Protein AF-A0A1C7MMN7-F1 (afdb_monomer_lite)

Sequence (563 aa):
MNSPPNYKYNDIKRCHWYDDNGRPYRRIHGGQGCFRPIHCTFAHPFEKELWEIAFDGGDPPLHLLADEERRLESHPEALQSNASVGTAISGIVAKGKQTSISLDPKLEDYGSTPALAFQPPPPLTPAPPLPDTTDEAPTSMDVPVAPHERSPELVPADENLKMWMRCVQLLSEAVTLHQKYLALDRELYDRGRLANIAPFCGLSESDRANLQAYMDSLESQRADKAKALNALVARLAEAKSDFWPIPSGKRTAMPGGEMKEAAEKLDSLEAPIVELRHTLATIQSDIHRILSAVPSDQEPGTEPTQDGTSVDQPQRRSAVPVVLPEEVEKIYDMLLEMEDRLSDLENDLLQHDNDMADEMNELITERIHILKLALPPPAPRRRQISQEQLRAMEALEQSIAVSEEQVAALTQDMAELSSHSEAVNAENANLKLENELLRKQIQMLRQRDEELDRMQGELRALNTAVSTYISTDAVPPLHVPSADELLQGVMPYLAQSVRTLINPYLLHHRGEIQECLRAQSAEVESQVTSKLVVTQQMVEAIHSWVNRLGGSGGAAAGPRTHA

Foldseek 3Di:
DDDDDPDVLPAAAAAQQADLVQFGFQWPVRDTHDPCPPPDSHDHVVNVVSSVSHHYPDHDDLVGGDPVVNVCVVCVPPPVVPPPDDDDDDDDDDDDDDDDDDDDDDDDDDDDDDDDDDDDDDDDDDDDDDDDDDDDDDDDDDDPPDPDDDDPDPDDPVVLVVLVVVLVVLVVVLVVLVVVLVVLVVVLVVLVVVCPPPCVVVDDPVVNVVSVVVSVVSVVVSVVSVVVNVVSVVVSVVSCVPRDPPPPVDPPVPPPCLVVVLVVLVVVLVVLVVVLVVLVVVVVVVVVVLVVPPPPPDDPDDDDDDDDDDDDDDPPPPPRPDPDVVSVVVSVVSVVVSVVSVVVSVVSVVVVVVVVVVVVVVVVVVVVVVVVVPDDDDDPDPDDQPPVNVVVVVVVVVVVVVVVVVVVVVVVVVVVVVVVVVVVVVVVVVVVVVVVVVVVVVVVVVVVVVVVVVVVVVVVVVVVVVVVVVPPPDDDDDDDDDPVVVCVVCVVVVVVVCCVPVVVVVVVVVVVVVVVVVVVVVVVVVVVVVVVVVVVVVVVVVVVVVVVVVVVPPPCPDDPDDD

Structure (mmCIF, N/CA/C/O backbone):
data_AF-A0A1C7MMN7-F1
#
_entry.id   AF-A0A1C7MMN7-F1
#
loop_
_atom_site.group_PDB
_atom_site.id
_atom_site.type_symbol
_atom_site.label_atom_id
_atom_site.label_alt_id
_atom_site.label_comp_id
_atom_site.label_asym_id
_atom_site.label_entity_id
_atom_site.label_seq_id
_atom_site.pdbx_PDB_ins_code
_atom_site.Cartn_x
_atom_site.Cartn_y
_atom_site.Cartn_z
_atom_site.occupancy
_atom_site.B_iso_or_equiv
_atom_site.auth_seq_id
_atom_site.auth_comp_id
_atom_site.auth_asym_id
_atom_site.auth_atom_id
_atom_site.pdbx_PDB_model_num
ATOM 1 N N . MET A 1 1 ? 16.298 -15.567 -41.229 1.00 36.06 1 MET A N 1
ATOM 2 C CA . MET A 1 1 ? 14.839 -15.693 -41.022 1.00 36.06 1 MET A CA 1
ATOM 3 C C . MET A 1 1 ? 14.627 -16.964 -40.223 1.00 36.06 1 MET A C 1
ATOM 5 O O . MET A 1 1 ? 14.761 -18.040 -40.786 1.00 36.06 1 MET A O 1
ATOM 9 N N . ASN A 1 2 ? 14.461 -16.840 -38.906 1.00 34.06 2 ASN A N 1
ATOM 10 C CA . ASN A 1 2 ? 14.372 -17.986 -38.000 1.00 34.06 2 ASN A CA 1
ATOM 11 C C . ASN A 1 2 ? 12.907 -18.394 -37.846 1.00 34.06 2 ASN A C 1
ATOM 13 O O . ASN A 1 2 ? 12.060 -17.535 -37.611 1.00 34.06 2 ASN A O 1
ATOM 17 N N . SER A 1 3 ? 12.624 -19.687 -38.004 1.00 29.94 3 SER A N 1
ATOM 18 C CA . SER A 1 3 ? 11.280 -20.240 -37.840 1.00 29.94 3 SER A CA 1
ATOM 19 C C . SER A 1 3 ? 10.764 -20.018 -36.411 1.00 29.94 3 SER A C 1
ATOM 21 O O . SER A 1 3 ? 11.526 -20.234 -35.463 1.00 29.94 3 SER A O 1
ATOM 23 N N . PRO A 1 4 ? 9.494 -19.614 -36.237 1.00 38.88 4 PRO A N 1
ATOM 24 C CA . PRO A 1 4 ? 8.906 -19.422 -34.920 1.00 38.88 4 PRO A CA 1
ATOM 25 C C . PRO A 1 4 ? 8.764 -20.758 -34.162 1.00 38.88 4 PRO A C 1
ATOM 27 O O . PRO A 1 4 ? 8.679 -21.825 -34.781 1.00 38.88 4 PRO A O 1
ATOM 30 N N . PRO A 1 5 ? 8.769 -20.716 -32.817 1.00 45.22 5 PRO A N 1
ATOM 31 C CA . PRO A 1 5 ? 8.658 -21.893 -31.959 1.00 45.22 5 PRO A CA 1
ATOM 32 C C . PRO A 1 5 ? 7.378 -22.690 -32.240 1.00 45.22 5 PRO A C 1
ATOM 34 O O . PRO A 1 5 ? 6.281 -22.145 -32.332 1.00 45.22 5 PRO A O 1
ATOM 37 N N . ASN A 1 6 ? 7.540 -24.010 -32.354 1.00 39.41 6 ASN A N 1
ATOM 38 C CA . ASN A 1 6 ? 6.480 -24.985 -32.598 1.00 39.41 6 ASN A CA 1
ATOM 39 C C . ASN A 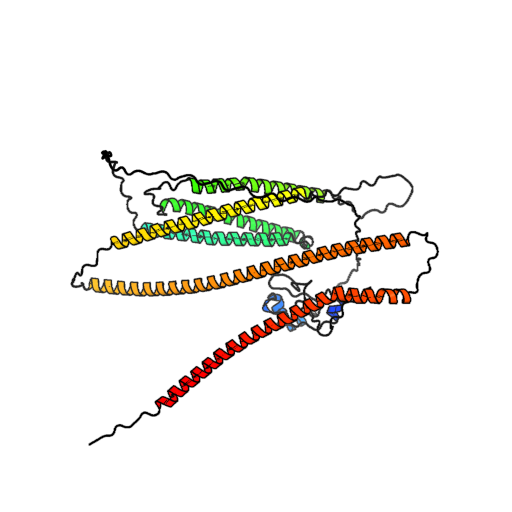1 6 ? 5.625 -25.174 -31.329 1.00 39.41 6 ASN A C 1
ATOM 41 O O . ASN A 1 6 ? 5.759 -26.167 -30.611 1.00 39.41 6 ASN A O 1
ATOM 45 N N . TYR A 1 7 ? 4.783 -24.188 -31.013 1.00 50.69 7 TYR A N 1
ATOM 46 C CA . TYR A 1 7 ? 3.675 -24.368 -30.080 1.00 50.69 7 TYR A CA 1
ATOM 47 C C . TYR A 1 7 ? 2.670 -25.322 -30.730 1.00 50.69 7 TYR A C 1
ATOM 49 O O . TYR A 1 7 ? 2.362 -25.191 -31.912 1.00 50.69 7 TYR A O 1
ATOM 57 N N . LYS A 1 8 ? 2.157 -26.310 -29.988 1.00 52.56 8 LYS A N 1
ATOM 58 C CA . LYS A 1 8 ? 1.026 -27.123 -30.459 1.00 52.56 8 LYS A CA 1
ATOM 59 C C . LYS A 1 8 ? -0.163 -26.178 -30.685 1.00 52.56 8 LYS A C 1
ATOM 61 O O . LYS A 1 8 ? -0.856 -25.836 -29.737 1.00 52.56 8 LYS A O 1
ATOM 66 N N . TYR A 1 9 ? -0.359 -25.758 -31.932 1.00 56.41 9 TYR A N 1
ATOM 67 C CA . TYR A 1 9 ? -1.273 -24.703 -32.396 1.00 56.41 9 TYR A CA 1
ATOM 68 C C . TYR A 1 9 ? -2.772 -24.933 -32.121 1.00 56.41 9 TYR A C 1
ATOM 70 O O . TYR A 1 9 ? -3.594 -24.128 -32.544 1.00 56.41 9 TYR A O 1
ATOM 78 N N . ASN A 1 10 ? -3.158 -26.006 -31.432 1.00 57.72 10 ASN A N 1
ATOM 79 C CA . ASN A 1 10 ? -4.550 -26.447 -31.423 1.00 57.72 10 ASN A CA 1
ATOM 80 C C . ASN A 1 10 ? -5.449 -25.776 -30.375 1.00 57.72 10 ASN A C 1
ATOM 82 O O . ASN A 1 10 ? -6.651 -25.964 -30.478 1.00 57.72 10 ASN A O 1
ATOM 86 N N . ASP A 1 11 ? -4.925 -24.977 -29.437 1.00 81.88 11 ASP A N 1
ATOM 87 C CA . ASP A 1 11 ? -5.741 -24.383 -28.359 1.00 81.88 11 ASP A CA 1
ATOM 88 C C . ASP A 1 11 ? -5.430 -22.898 -28.092 1.00 81.88 11 ASP A C 1
ATOM 90 O O . ASP A 1 11 ? -5.539 -22.418 -26.962 1.00 81.88 11 ASP A O 1
ATOM 94 N N . ILE A 1 12 ? -5.016 -22.137 -29.109 1.00 91.44 12 ILE A N 1
ATOM 95 C CA . ILE A 1 12 ? -4.848 -20.686 -28.939 1.00 91.44 12 ILE A CA 1
ATOM 96 C C . ILE A 1 12 ? -6.243 -20.055 -28.917 1.00 91.44 12 ILE A C 1
ATOM 98 O O . ILE A 1 12 ? -7.010 -20.212 -29.864 1.00 91.44 12 ILE A O 1
ATOM 102 N N . LYS A 1 13 ? -6.582 -19.362 -27.829 1.00 95.94 13 LYS A N 1
ATOM 103 C CA . LYS A 1 13 ? -7.855 -18.648 -27.661 1.00 95.94 13 LYS A CA 1
ATOM 104 C C . LYS A 1 13 ? -7.650 -17.142 -27.763 1.00 95.94 13 LYS A C 1
ATOM 106 O O . LYS A 1 13 ? -6.594 -16.638 -27.379 1.00 95.94 13 LYS A O 1
ATOM 111 N N . ARG A 1 14 ? -8.661 -16.427 -28.248 1.00 96.56 14 ARG A N 1
ATOM 112 C CA . ARG A 1 14 ? -8.727 -14.966 -28.252 1.00 96.56 14 ARG A CA 1
ATOM 113 C C . ARG A 1 14 ? -8.827 -14.454 -26.828 1.00 96.56 14 ARG A C 1
ATOM 115 O O . ARG A 1 14 ? -9.399 -15.093 -25.946 1.00 96.56 14 ARG A O 1
ATOM 122 N N . CYS A 1 15 ? -8.233 -13.297 -26.594 1.00 96.38 15 CYS A N 1
ATOM 123 C CA . CYS A 1 15 ? -8.283 -12.656 -25.297 1.00 96.38 15 CYS A CA 1
ATOM 124 C C . CYS A 1 15 ? -9.709 -12.189 -24.995 1.00 96.38 15 CYS A C 1
ATOM 126 O O . CYS A 1 15 ? -10.233 -11.337 -25.703 1.00 96.38 15 CYS A O 1
ATOM 128 N N . HIS A 1 16 ? -10.282 -12.683 -23.894 1.00 95.88 16 HIS A N 1
ATOM 129 C CA . HIS A 1 16 ? -11.636 -12.357 -23.417 1.00 95.88 16 HIS A CA 1
ATOM 130 C C . HIS A 1 16 ? -11.912 -10.857 -23.236 1.00 95.88 16 HIS A C 1
ATOM 132 O O . HIS A 1 16 ? -13.048 -10.437 -23.071 1.00 95.88 16 HIS A O 1
ATOM 138 N N . TRP A 1 17 ? -10.867 -10.030 -23.213 1.00 96.25 17 TRP A N 1
ATOM 139 C CA . TRP A 1 17 ? -10.986 -8.584 -23.063 1.00 96.25 17 TRP A CA 1
ATOM 140 C C . TRP A 1 17 ? -11.221 -7.825 -24.371 1.00 96.25 17 TRP A C 1
ATOM 142 O O . TRP A 1 17 ? -11.231 -6.590 -24.366 1.00 96.25 17 TRP A O 1
ATOM 152 N N . TYR A 1 18 ? -11.372 -8.543 -25.475 1.00 96.12 18 TYR A N 1
ATOM 153 C CA . TYR A 1 18 ? -11.672 -7.994 -26.784 1.00 96.12 18 TYR A CA 1
ATOM 154 C C . TYR A 1 18 ? -12.862 -8.748 -27.370 1.00 96.12 18 TYR A C 1
ATOM 156 O O . TYR A 1 18 ? -12.980 -9.956 -27.170 1.00 96.12 18 TYR A O 1
ATOM 164 N N . ASP A 1 19 ? -13.726 -8.038 -28.089 1.00 94.44 19 ASP A N 1
ATOM 165 C CA . ASP A 1 19 ? -14.790 -8.670 -28.867 1.00 94.44 19 ASP A CA 1
ATOM 166 C C . ASP A 1 19 ? -14.219 -9.409 -30.092 1.00 94.44 19 ASP A C 1
ATOM 168 O O . ASP A 1 19 ? -13.029 -9.314 -30.412 1.00 94.44 19 ASP A O 1
ATOM 172 N N . ASP A 1 20 ? -15.076 -10.112 -30.832 1.00 93.25 20 ASP A N 1
ATOM 173 C CA . ASP A 1 20 ? -14.683 -10.845 -32.043 1.00 93.25 20 ASP A CA 1
ATOM 174 C C . ASP A 1 20 ? -14.088 -9.975 -33.160 1.00 93.25 20 ASP A C 1
ATOM 176 O O . ASP A 1 20 ? -13.381 -10.484 -34.038 1.00 93.25 20 ASP A O 1
ATOM 180 N N . ASN A 1 21 ? -14.349 -8.667 -33.126 1.00 93.88 21 ASN A N 1
ATOM 181 C CA . ASN A 1 21 ? -13.813 -7.683 -34.062 1.00 93.88 21 ASN A CA 1
ATOM 182 C C . ASN A 1 21 ? -12.501 -7.055 -33.559 1.00 93.88 21 ASN A C 1
ATOM 184 O O . ASN A 1 21 ? -11.934 -6.190 -34.229 1.00 93.88 21 ASN A O 1
ATOM 188 N N . GLY A 1 22 ? -12.011 -7.472 -32.389 1.00 94.56 22 GLY A N 1
ATOM 189 C CA . GLY A 1 22 ? -10.816 -6.937 -31.751 1.00 94.56 22 GLY A CA 1
ATOM 190 C C . GLY A 1 22 ? -11.027 -5.590 -31.058 1.00 94.56 22 GLY A C 1
ATOM 191 O O . GLY A 1 22 ? -10.052 -4.895 -30.758 1.00 94.56 22 GLY A O 1
ATOM 192 N N . ARG A 1 23 ? -12.273 -5.189 -30.790 1.00 96.00 23 ARG A N 1
ATOM 193 C CA . ARG A 1 23 ? -12.589 -3.993 -30.006 1.00 96.00 23 ARG A CA 1
ATOM 194 C C . ARG A 1 23 ? -12.370 -4.293 -28.519 1.00 96.00 23 ARG A C 1
ATOM 196 O O . ARG A 1 23 ? -12.935 -5.253 -28.007 1.00 96.00 23 ARG A O 1
ATOM 203 N N . PRO A 1 24 ? -11.584 -3.480 -27.797 1.00 96.38 24 PRO A N 1
ATOM 204 C CA . PRO A 1 24 ? -11.351 -3.696 -26.376 1.00 96.38 24 PRO A CA 1
ATOM 205 C C . PRO A 1 24 ? -12.591 -3.355 -25.539 1.00 96.38 24 PRO A C 1
ATOM 207 O O . PRO A 1 24 ? -13.157 -2.270 -25.691 1.00 96.38 24 PRO A O 1
ATOM 210 N N . TYR A 1 25 ? -12.945 -4.218 -24.588 1.00 95.38 25 TYR A N 1
ATOM 211 C CA . TYR A 1 25 ? -13.972 -3.921 -23.587 1.00 95.38 25 TYR A CA 1
ATOM 212 C C . TYR A 1 25 ? -13.483 -2.893 -22.553 1.00 95.38 25 TYR A C 1
ATOM 214 O O . TYR A 1 25 ? -12.299 -2.867 -22.188 1.00 95.38 25 TYR A O 1
ATOM 222 N N . ARG A 1 26 ? -14.391 -2.054 -22.030 1.00 94.50 26 ARG A N 1
ATOM 223 C CA . ARG A 1 26 ? -14.116 -1.172 -20.877 1.00 94.50 26 ARG A CA 1
ATOM 224 C C . ARG A 1 26 ? -14.206 -1.926 -19.550 1.00 94.50 26 ARG A C 1
ATOM 226 O O . ARG A 1 26 ? -15.241 -2.487 -19.194 1.00 94.50 26 ARG A O 1
ATOM 233 N N . ARG A 1 27 ? -13.128 -1.857 -18.771 1.00 93.81 27 ARG A N 1
ATOM 234 C CA . ARG A 1 27 ? -13.030 -2.426 -17.421 1.00 93.81 27 ARG A CA 1
ATOM 235 C C . ARG A 1 27 ? -13.603 -1.466 -16.375 1.00 93.81 27 ARG A C 1
ATOM 237 O O . ARG A 1 27 ? -13.568 -0.251 -16.569 1.00 93.81 27 ARG A O 1
ATOM 244 N N . ILE A 1 28 ? -14.019 -1.990 -15.221 1.00 89.06 28 ILE A N 1
ATOM 245 C CA . ILE A 1 28 ? -14.508 -1.188 -14.076 1.00 89.06 28 ILE A CA 1
ATOM 246 C C . ILE A 1 28 ? -13.509 -0.124 -13.585 1.00 89.06 28 ILE A C 1
ATOM 248 O O . ILE A 1 28 ? -13.913 0.927 -13.104 1.00 89.06 28 ILE A O 1
ATOM 252 N N . HIS A 1 29 ? -12.204 -0.357 -13.756 1.00 86.88 29 HIS A N 1
ATOM 253 C CA . HIS A 1 29 ? -11.140 0.577 -13.360 1.00 86.88 29 HIS A CA 1
ATOM 254 C C . HIS A 1 29 ? -10.801 1.623 -14.443 1.00 86.88 29 HIS A C 1
ATOM 256 O O . HIS A 1 29 ? -9.734 2.229 -14.405 1.00 86.88 29 HIS A O 1
ATOM 262 N N . GLY A 1 30 ? -11.649 1.788 -15.464 1.00 88.88 30 GLY A N 1
ATOM 263 C CA . GLY A 1 30 ? -11.490 2.799 -16.519 1.00 88.88 30 GLY A CA 1
ATOM 264 C C . GLY A 1 30 ? -10.497 2.451 -17.637 1.00 88.88 30 GLY A C 1
ATOM 265 O O . GLY A 1 30 ? -10.429 3.161 -18.636 1.00 88.88 30 GLY A O 1
ATOM 266 N N . GLY A 1 31 ? -9.748 1.350 -17.519 1.00 92.31 31 GLY A N 1
ATOM 267 C CA . GLY A 1 31 ? -8.883 0.854 -18.593 1.00 92.31 31 GLY A CA 1
ATOM 268 C C . GLY A 1 31 ? -9.648 0.086 -19.679 1.00 92.31 31 GLY A C 1
ATOM 269 O O . GLY A 1 31 ? -10.702 -0.485 -19.413 1.00 92.31 31 GLY A O 1
ATOM 270 N N . GLN A 1 32 ? -9.101 0.035 -20.895 1.00 95.38 32 GLN A N 1
ATOM 271 C CA . GLN A 1 32 ? -9.660 -0.722 -22.024 1.00 95.38 32 GLN A CA 1
ATOM 272 C C . GLN A 1 32 ? -8.806 -1.959 -22.340 1.00 95.38 32 GLN A C 1
ATOM 274 O O . GLN A 1 32 ? -7.579 -1.923 -22.207 1.00 95.38 32 GLN A O 1
ATOM 279 N N . GLY A 1 33 ? -9.447 -3.058 -22.740 1.00 94.88 33 GLY A N 1
ATOM 280 C CA . GLY A 1 33 ? -8.788 -4.251 -23.277 1.00 94.88 33 GLY A CA 1
ATOM 281 C C . GLY A 1 33 ? -8.184 -5.150 -22.203 1.00 94.88 33 GLY A C 1
ATOM 282 O O . GLY A 1 33 ? -8.684 -5.228 -21.081 1.00 94.88 33 GLY A O 1
ATOM 283 N N . CYS A 1 34 ? -7.100 -5.850 -22.529 1.00 95.75 34 CYS A N 1
ATOM 284 C CA . CYS A 1 34 ? -6.394 -6.712 -21.579 1.00 95.75 34 CYS A CA 1
ATOM 285 C C . CYS A 1 34 ? -5.505 -5.888 -20.636 1.00 95.75 34 CYS A C 1
ATOM 287 O O . CYS A 1 34 ? -4.836 -4.949 -21.062 1.00 95.75 34 CYS A O 1
ATOM 289 N N . PHE A 1 35 ? -5.469 -6.240 -19.349 1.00 93.38 35 PHE A N 1
ATOM 290 C CA . PHE A 1 35 ? -4.602 -5.586 -18.356 1.00 93.38 35 PHE A CA 1
ATOM 291 C C . PHE A 1 35 ? -3.145 -6.085 -18.401 1.00 93.38 35 PHE A C 1
ATOM 293 O O . PHE A 1 35 ? -2.276 -5.497 -17.763 1.00 93.38 35 PHE A O 1
ATOM 300 N N . ARG A 1 36 ? -2.870 -7.155 -19.161 1.00 92.06 36 ARG A N 1
ATOM 301 C CA . ARG A 1 36 ? -1.541 -7.764 -19.341 1.00 92.06 36 ARG A CA 1
ATOM 302 C C . ARG A 1 36 ? -1.255 -8.047 -20.824 1.00 92.06 36 ARG A C 1
ATOM 304 O O . ARG A 1 36 ? -1.099 -9.208 -21.181 1.00 92.06 36 ARG A O 1
ATOM 311 N N . PRO A 1 37 ? -1.176 -7.036 -21.708 1.00 87.31 37 PRO A N 1
ATOM 312 C CA . PRO A 1 37 ? -1.036 -7.273 -23.147 1.00 87.31 37 PRO A CA 1
ATOM 313 C C . PRO A 1 37 ? 0.236 -8.055 -23.519 1.00 87.31 37 PRO A C 1
ATOM 315 O O . PRO A 1 37 ? 0.199 -8.861 -24.434 1.00 87.31 37 PRO A O 1
ATOM 318 N N . ILE A 1 38 ? 1.332 -7.876 -22.775 1.00 84.81 38 ILE A N 1
ATOM 319 C CA . ILE A 1 38 ? 2.636 -8.505 -23.060 1.00 84.81 38 ILE A CA 1
ATOM 320 C C . ILE A 1 38 ? 2.732 -9.941 -22.505 1.00 84.81 38 ILE A C 1
ATOM 322 O O . ILE A 1 38 ? 3.508 -10.753 -22.997 1.00 84.81 38 ILE A O 1
ATOM 326 N N . HIS A 1 39 ? 1.938 -10.269 -21.480 1.00 87.56 39 HIS A N 1
ATOM 327 C CA . HIS A 1 39 ? 2.003 -11.554 -20.765 1.00 87.56 39 HIS A CA 1
ATOM 328 C C . HIS A 1 39 ? 0.683 -12.328 -20.802 1.00 87.56 39 HIS A C 1
ATOM 330 O O . HIS A 1 39 ? 0.466 -13.230 -19.993 1.00 87.56 39 HIS A O 1
ATOM 336 N N . CYS A 1 40 ? -0.240 -11.954 -21.686 1.00 93.19 40 CYS A N 1
ATOM 337 C CA . CYS A 1 40 ? -1.471 -12.707 -21.842 1.00 93.19 40 CYS A CA 1
ATOM 338 C C . CYS A 1 40 ? -1.165 -13.984 -22.613 1.00 93.19 40 CYS A C 1
ATOM 340 O O . CYS A 1 40 ? -0.495 -13.962 -23.637 1.00 93.19 40 CYS A O 1
ATOM 342 N N . THR A 1 41 ? -1.696 -15.099 -22.132 1.00 93.38 41 THR A N 1
ATOM 343 C CA . THR A 1 41 ? -1.613 -16.392 -22.819 1.00 93.38 41 THR A CA 1
ATOM 344 C C . THR A 1 41 ? -2.618 -16.515 -23.967 1.00 93.38 41 THR A C 1
ATOM 346 O O . THR A 1 41 ? -2.668 -17.549 -24.626 1.00 93.38 41 THR A O 1
ATOM 349 N N . PHE A 1 42 ? -3.449 -15.491 -24.170 1.00 95.50 42 PHE A N 1
ATOM 350 C CA . PHE A 1 42 ? -4.478 -15.426 -25.197 1.00 95.50 42 PHE A CA 1
ATOM 351 C C . PHE A 1 42 ? -4.035 -14.493 -26.323 1.00 95.50 42 PHE A C 1
ATOM 353 O O . PHE A 1 42 ? -3.391 -13.478 -26.060 1.00 95.50 42 PHE A O 1
ATOM 360 N N . ALA A 1 43 ? -4.433 -14.808 -27.553 1.00 96.31 43 ALA A N 1
ATOM 361 C CA . ALA A 1 43 ? -4.125 -13.990 -28.716 1.00 96.31 43 ALA A CA 1
ATOM 362 C C . ALA A 1 43 ? -4.802 -12.618 -28.610 1.00 96.31 43 ALA A C 1
ATOM 364 O O . ALA A 1 43 ? -5.978 -12.522 -28.239 1.00 96.31 43 ALA A O 1
ATOM 365 N N . HIS A 1 44 ? -4.080 -11.563 -28.977 1.00 97.44 44 HIS A N 1
ATOM 366 C CA . HIS A 1 44 ? -4.601 -10.195 -29.016 1.00 97.44 44 HIS A CA 1
ATOM 367 C C . HIS A 1 44 ? -4.792 -9.666 -30.442 1.00 97.44 44 HIS A C 1
ATOM 369 O O . HIS A 1 44 ? -4.097 -10.111 -31.350 1.00 97.44 44 HIS A O 1
ATOM 375 N N . PRO A 1 45 ? -5.637 -8.639 -30.659 1.00 96.88 45 PRO A N 1
ATOM 376 C CA . PRO A 1 45 ? -5.878 -8.097 -32.002 1.00 96.88 45 PRO A CA 1
ATOM 377 C C . PRO A 1 45 ? -4.634 -7.524 -32.697 1.00 96.88 45 PRO A C 1
ATOM 379 O O . PRO A 1 45 ? -4.575 -7.481 -33.924 1.00 96.88 45 PRO A O 1
ATOM 382 N N . PHE A 1 46 ? -3.627 -7.083 -31.932 1.00 95.44 46 PHE A N 1
ATOM 383 C CA . PHE A 1 46 ? -2.352 -6.618 -32.490 1.00 95.44 46 PHE A CA 1
ATOM 384 C C . PHE A 1 46 ? -1.447 -7.773 -32.960 1.00 95.44 46 PHE A C 1
ATOM 386 O O . PHE A 1 46 ? -0.549 -7.557 -33.771 1.00 95.44 46 PHE A O 1
ATOM 393 N N . GLU A 1 47 ? -1.709 -9.005 -32.520 1.00 95.19 47 GLU A N 1
ATOM 394 C CA . GLU A 1 47 ? -1.037 -10.235 -32.950 1.00 95.19 47 GLU A CA 1
ATOM 395 C C . GLU A 1 47 ? -1.821 -10.869 -34.102 1.00 95.19 47 GLU A C 1
ATOM 397 O O . GLU A 1 47 ? -2.357 -11.969 -33.986 1.00 95.19 47 GLU A O 1
ATOM 402 N N . LYS A 1 48 ? -1.927 -10.148 -35.223 1.00 94.62 48 LYS A N 1
ATOM 403 C CA . LYS A 1 48 ? -2.845 -10.471 -36.328 1.00 94.62 48 LYS A CA 1
ATOM 404 C C . LYS A 1 48 ? -2.815 -11.946 -36.761 1.00 94.62 48 LYS A C 1
ATOM 406 O O . LYS A 1 48 ? -3.866 -12.550 -36.940 1.00 94.62 48 LYS A O 1
ATOM 411 N N . GLU A 1 49 ? -1.622 -12.530 -36.874 1.00 93.44 49 GLU A N 1
ATOM 412 C CA . GLU A 1 49 ? -1.439 -13.929 -37.285 1.00 93.44 49 GLU A CA 1
ATOM 413 C C . GLU A 1 49 ? -1.986 -14.936 -36.260 1.00 93.44 49 GLU A C 1
ATOM 415 O O . GLU A 1 49 ? -2.522 -15.970 -36.649 1.00 93.44 49 GLU A O 1
ATOM 420 N N . LEU A 1 50 ? -1.885 -14.634 -34.961 1.00 92.56 50 LEU A N 1
ATOM 421 C CA . LEU A 1 50 ? -2.413 -15.473 -33.882 1.00 92.56 50 LEU A CA 1
ATOM 422 C C . LEU A 1 50 ? -3.914 -15.243 -33.676 1.00 92.56 50 LEU A C 1
ATOM 424 O O . LEU A 1 50 ? -4.646 -16.193 -33.424 1.00 92.56 50 LEU A O 1
ATOM 428 N N . TRP A 1 51 ? -4.388 -14.005 -33.824 1.00 95.00 51 TRP A N 1
ATOM 429 C CA . TRP A 1 51 ? -5.796 -13.633 -33.658 1.00 95.00 51 TRP A CA 1
ATOM 430 C C . TRP A 1 51 ? -6.717 -14.268 -34.709 1.00 95.00 51 TRP A C 1
ATOM 432 O O . TRP A 1 51 ? -7.828 -14.701 -34.392 1.00 95.00 51 TRP A O 1
ATOM 442 N N . GLU A 1 52 ? -6.255 -14.345 -35.961 1.00 94.44 52 GLU A N 1
ATOM 443 C CA . GLU A 1 52 ? -7.017 -14.929 -37.073 1.00 94.44 52 GLU A CA 1
ATOM 444 C C . GLU A 1 52 ? -7.210 -16.447 -36.928 1.00 94.44 52 GLU A C 1
ATOM 446 O O . GLU A 1 52 ? -8.232 -16.970 -37.370 1.00 94.44 52 GLU A O 1
ATOM 451 N N . ILE A 1 53 ? -6.268 -17.146 -36.283 1.00 93.81 53 ILE A N 1
ATOM 452 C CA . ILE A 1 53 ? -6.324 -18.603 -36.069 1.00 93.81 53 ILE A CA 1
ATOM 453 C C . ILE A 1 53 ? -6.824 -19.001 -34.673 1.00 93.81 53 ILE A C 1
ATOM 455 O O . ILE A 1 53 ? -7.081 -20.181 -34.438 1.00 93.81 53 ILE A O 1
ATOM 459 N N . ALA A 1 54 ? -6.934 -18.048 -33.744 1.00 94.25 54 ALA A N 1
ATOM 460 C CA . ALA A 1 54 ? -7.359 -18.312 -32.378 1.00 94.25 54 ALA A CA 1
ATOM 461 C C . ALA A 1 54 ? -8.873 -18.553 -32.283 1.00 94.25 54 ALA A C 1
ATOM 463 O O . ALA A 1 54 ? -9.673 -17.839 -32.892 1.00 94.25 54 ALA A O 1
ATOM 464 N N . PHE A 1 55 ? -9.262 -19.531 -31.466 1.00 94.50 55 PHE A N 1
ATOM 465 C CA . PHE A 1 55 ? -10.657 -19.792 -31.114 1.00 94.50 55 PHE A CA 1
ATOM 466 C C . PHE A 1 55 ? -11.234 -18.658 -30.275 1.00 94.50 55 PHE A C 1
ATOM 468 O O . PHE A 1 55 ? -10.496 -17.957 -29.585 1.00 94.50 55 PHE A O 1
ATOM 475 N N . ASP A 1 56 ? -12.555 -18.514 -30.287 1.00 92.56 56 ASP A N 1
ATOM 476 C CA . ASP A 1 56 ? -13.232 -17.577 -29.398 1.00 92.56 56 ASP A CA 1
ATOM 477 C C . ASP A 1 56 ? -12.850 -17.851 -27.928 1.00 92.56 56 ASP A C 1
ATOM 479 O O . ASP A 1 56 ? -12.806 -19.000 -27.467 1.00 92.56 56 ASP A O 1
ATOM 483 N N . GLY A 1 57 ? -12.497 -16.780 -27.216 1.00 87.69 57 GLY A N 1
ATOM 484 C CA . GLY A 1 57 ? -12.224 -16.831 -25.787 1.00 87.69 57 GLY A CA 1
ATOM 485 C C . GLY A 1 57 ? -13.495 -17.163 -25.011 1.00 87.69 57 GLY A C 1
ATOM 486 O O . GLY A 1 57 ? -13.431 -17.924 -24.048 1.00 87.69 57 GLY A O 1
ATOM 487 N N . GLY A 1 58 ? -14.652 -16.685 -25.470 1.00 87.81 58 GLY A N 1
ATOM 488 C CA . GLY A 1 58 ? -15.890 -16.608 -24.700 1.00 87.81 58 GLY A CA 1
ATOM 489 C C . GLY A 1 58 ? -15.982 -15.304 -23.905 1.00 87.81 58 GLY A C 1
ATOM 490 O O . GLY A 1 58 ? -14.996 -14.570 -23.779 1.00 87.81 58 GLY A O 1
ATOM 491 N N . ASP A 1 59 ? -17.162 -15.037 -23.348 1.00 86.56 59 ASP A N 1
ATOM 492 C CA . ASP A 1 59 ? -17.493 -13.734 -22.764 1.00 86.56 59 ASP A CA 1
ATOM 493 C C . ASP A 1 59 ? -16.547 -13.324 -21.612 1.00 86.56 59 ASP A C 1
ATOM 495 O O . ASP A 1 59 ? -16.148 -14.165 -20.789 1.00 86.56 59 ASP A O 1
ATOM 499 N N . PRO A 1 60 ? -16.172 -12.033 -21.514 1.00 85.69 60 PRO A N 1
ATOM 500 C CA . PRO A 1 60 ? -15.439 -11.506 -20.369 1.00 85.69 60 PRO A CA 1
ATOM 501 C C . PRO A 1 60 ? -16.200 -11.739 -19.053 1.00 85.69 60 PRO A C 1
ATOM 503 O O . PRO A 1 60 ? -17.432 -11.739 -19.012 1.00 85.69 60 PRO A O 1
ATOM 506 N N . PRO A 1 61 ? -15.496 -11.854 -17.912 1.00 85.75 61 PRO A N 1
ATOM 507 C CA . PRO A 1 61 ? -16.158 -11.913 -16.616 1.00 85.75 61 PRO A CA 1
ATOM 508 C C . PRO A 1 61 ? -16.974 -10.632 -16.366 1.00 85.75 61 PRO A C 1
ATOM 510 O O . PRO A 1 61 ? -16.410 -9.571 -16.095 1.00 85.75 61 PRO A O 1
ATOM 513 N N . LEU A 1 62 ? -18.309 -10.737 -16.399 1.00 86.19 62 LEU A N 1
ATOM 514 C CA . LEU A 1 62 ? -19.248 -9.602 -16.308 1.00 86.19 62 LEU A CA 1
ATOM 515 C C . LEU A 1 62 ? -18.997 -8.666 -15.114 1.00 86.19 62 LEU A C 1
ATOM 517 O O . LEU A 1 62 ? -19.255 -7.464 -15.196 1.00 86.19 62 LEU A O 1
ATOM 521 N N . HIS A 1 63 ? -18.493 -9.201 -13.996 1.00 83.56 63 HIS A N 1
ATOM 522 C CA . HIS A 1 63 ? -18.194 -8.433 -12.783 1.00 83.56 63 HIS A CA 1
ATOM 523 C C . HIS A 1 63 ? -17.001 -7.474 -12.939 1.00 83.56 63 HIS A C 1
ATOM 525 O O . HIS A 1 63 ? -16.869 -6.548 -12.144 1.00 83.56 63 HIS A O 1
ATOM 531 N N . LEU A 1 64 ? -16.164 -7.663 -13.963 1.00 84.19 64 LEU A N 1
ATOM 532 C CA . LEU A 1 64 ? -15.008 -6.813 -14.257 1.00 84.19 64 LEU A CA 1
ATOM 533 C C . LEU A 1 64 ? -15.257 -5.817 -15.400 1.00 84.19 64 LEU A C 1
ATOM 535 O O . LEU A 1 64 ? -14.418 -4.943 -15.648 1.00 84.19 64 LEU A O 1
ATOM 539 N N . LEU A 1 65 ? -16.400 -5.928 -16.080 1.00 87.75 65 LEU A N 1
ATOM 540 C CA . LEU A 1 65 ? -16.849 -4.971 -17.084 1.00 87.75 65 LEU A CA 1
ATOM 541 C C . LEU A 1 65 ? -17.531 -3.766 -16.439 1.00 87.75 65 LEU A C 1
ATOM 543 O O . LEU A 1 65 ? -18.276 -3.905 -15.465 1.00 87.75 65 LEU A O 1
ATOM 547 N N . ALA A 1 66 ? -17.299 -2.585 -17.011 1.00 88.00 66 ALA A N 1
ATOM 548 C CA . ALA A 1 66 ? -18.046 -1.383 -16.660 1.00 88.00 66 ALA A CA 1
ATOM 549 C C . ALA A 1 66 ? -19.546 -1.551 -16.985 1.00 88.00 66 ALA A C 1
ATOM 551 O O . ALA A 1 66 ? -19.907 -2.243 -17.938 1.00 88.00 66 ALA A O 1
ATOM 552 N N . ASP A 1 67 ? -20.422 -0.881 -16.227 1.00 78.62 67 ASP A N 1
ATOM 553 C CA . ASP A 1 67 ? -21.888 -1.023 -16.335 1.00 78.62 67 ASP A CA 1
ATOM 554 C C . ASP A 1 67 ? -22.442 -0.764 -17.748 1.00 78.62 67 ASP A C 1
ATOM 556 O O . ASP A 1 67 ? -23.464 -1.330 -18.133 1.00 78.62 67 ASP A O 1
ATOM 560 N N . GLU A 1 68 ? -21.769 0.083 -18.529 1.00 75.50 68 GLU A N 1
ATOM 561 C CA . GLU A 1 68 ? -22.137 0.393 -19.913 1.00 75.50 68 GLU A CA 1
ATOM 562 C C . GLU A 1 68 ? -21.903 -0.798 -20.860 1.00 75.50 68 GLU A C 1
ATOM 564 O O . GLU A 1 68 ? -22.780 -1.119 -21.657 1.00 75.50 68 GLU A O 1
ATOM 569 N N . GLU A 1 69 ? -20.785 -1.515 -20.713 1.00 83.88 69 GLU A N 1
ATOM 570 C CA . GLU A 1 69 ? -20.485 -2.726 -21.498 1.00 83.88 69 GLU A CA 1
ATOM 571 C C . GLU A 1 69 ? -21.381 -3.895 -21.072 1.00 83.88 69 GLU A C 1
ATOM 573 O O . GLU A 1 69 ? -21.919 -4.615 -21.911 1.00 83.88 69 GLU A O 1
ATOM 578 N N . ARG A 1 70 ? -21.663 -4.021 -19.767 1.00 78.75 70 ARG A N 1
ATOM 579 C CA . ARG A 1 70 ? -22.585 -5.044 -19.242 1.00 78.75 70 ARG A CA 1
ATOM 580 C C . ARG A 1 70 ? -24.005 -4.900 -19.813 1.00 78.75 70 ARG A C 1
ATOM 582 O O . ARG A 1 70 ? -24.703 -5.895 -20.015 1.00 78.75 70 ARG A O 1
ATOM 589 N N . ARG A 1 71 ? -24.453 -3.666 -20.083 1.00 72.69 71 ARG A N 1
ATOM 590 C CA . ARG A 1 71 ? -25.744 -3.392 -20.745 1.00 72.69 71 ARG A CA 1
ATOM 591 C C . ARG A 1 71 ? -25.742 -3.764 -22.228 1.00 72.69 71 ARG A C 1
ATOM 593 O O . ARG A 1 71 ? -26.786 -4.163 -22.733 1.00 72.69 71 ARG A O 1
ATOM 600 N N . LEU A 1 72 ? -24.603 -3.633 -22.909 1.00 75.12 72 LEU A N 1
ATOM 601 C CA . LEU A 1 72 ? -24.469 -3.968 -24.328 1.00 75.12 72 LEU A CA 1
ATOM 602 C C . LEU A 1 72 ? -24.489 -5.484 -24.561 1.00 75.12 72 LEU A C 1
ATOM 604 O O . LEU A 1 72 ? -25.176 -5.936 -25.473 1.00 75.12 72 LEU A O 1
ATOM 608 N N . GLU A 1 73 ? -23.831 -6.269 -23.704 1.00 73.19 73 GLU A N 1
ATOM 609 C CA . GLU A 1 73 ? -23.856 -7.739 -23.800 1.00 73.19 73 GLU A CA 1
ATOM 610 C C . GLU A 1 73 ? -25.215 -8.342 -23.414 1.00 73.19 73 GLU A C 1
ATOM 612 O O . GLU A 1 73 ? -25.658 -9.320 -24.012 1.00 73.19 73 GLU A O 1
ATOM 617 N N . SER A 1 74 ? -25.926 -7.748 -22.450 1.00 71.50 74 SER A N 1
ATOM 618 C CA . SER A 1 74 ? -27.223 -8.277 -21.995 1.00 71.50 74 SER A CA 1
ATOM 619 C C . SER A 1 74 ? -28.397 -8.004 -22.949 1.00 71.50 74 SER A C 1
ATOM 621 O O . SER A 1 74 ? -29.432 -8.661 -22.826 1.00 71.50 74 SER A O 1
ATOM 623 N N . HIS A 1 75 ? -28.259 -7.085 -23.916 1.00 60.31 75 HIS A N 1
ATOM 624 C CA . HIS A 1 75 ? -29.327 -6.714 -24.859 1.00 60.31 75 HIS A CA 1
ATOM 625 C C . HIS A 1 75 ? -28.816 -6.408 -26.288 1.00 60.31 75 HIS A C 1
ATOM 627 O O . HIS A 1 75 ? -28.897 -5.263 -26.746 1.00 60.31 75 HIS A O 1
ATOM 633 N N . PRO A 1 76 ? -28.366 -7.419 -27.057 1.00 58.28 76 PRO A N 1
ATOM 634 C CA . PRO A 1 76 ? -27.850 -7.217 -28.417 1.00 58.28 76 PRO A CA 1
ATOM 635 C C . PRO A 1 76 ? -28.901 -6.702 -29.427 1.00 58.28 76 PRO A C 1
ATOM 637 O O . PRO A 1 76 ? -28.543 -6.093 -30.436 1.00 58.28 76 PRO A O 1
ATOM 640 N N . GLU A 1 77 ? -30.203 -6.874 -29.163 1.00 51.66 77 GLU A N 1
ATOM 641 C CA . GLU A 1 77 ? -31.286 -6.440 -30.067 1.00 51.66 77 GLU A CA 1
ATOM 642 C C . GLU A 1 77 ? -31.516 -4.915 -30.098 1.00 51.66 77 GLU A C 1
ATOM 644 O O . GLU A 1 77 ? -32.099 -4.401 -31.053 1.00 51.66 77 GLU A O 1
ATOM 649 N N . ALA A 1 78 ? -31.024 -4.155 -29.111 1.00 52.41 78 ALA A N 1
ATOM 650 C CA . ALA A 1 78 ? -31.287 -2.714 -29.016 1.00 52.41 78 ALA A CA 1
ATOM 651 C C . ALA A 1 78 ? -30.476 -1.853 -30.011 1.00 52.41 78 ALA A C 1
ATOM 653 O O . ALA A 1 78 ? -30.820 -0.694 -30.246 1.00 52.41 78 ALA A O 1
ATOM 654 N N . LEU A 1 79 ? -29.415 -2.396 -30.621 1.00 50.75 79 LEU A N 1
ATOM 655 C CA . LEU A 1 79 ? -28.565 -1.662 -31.571 1.00 50.75 79 LEU A CA 1
ATOM 656 C C . LEU A 1 79 ? -28.962 -1.852 -33.044 1.00 50.75 79 LEU A C 1
ATOM 658 O O . LEU A 1 79 ? -28.623 -1.006 -33.874 1.00 50.75 79 LEU A O 1
ATOM 662 N N . GLN A 1 80 ? -29.728 -2.893 -33.390 1.00 48.16 80 GLN A N 1
ATOM 663 C CA . GLN A 1 80 ? -30.159 -3.115 -34.780 1.00 48.16 80 GLN A CA 1
ATOM 664 C C . GLN A 1 80 ? -31.269 -2.155 -35.239 1.00 48.16 80 GLN A C 1
ATOM 666 O O . GLN A 1 80 ? -31.419 -1.934 -36.440 1.00 48.16 80 GLN A O 1
ATOM 671 N N . SER A 1 81 ? -32.000 -1.502 -34.327 1.00 46.94 81 SER A N 1
ATOM 672 C CA . SER A 1 81 ? -33.070 -0.562 -34.700 1.00 46.94 81 SER A CA 1
ATOM 673 C C . SER A 1 81 ? -32.581 0.820 -35.154 1.00 46.94 81 SER A C 1
ATOM 675 O O . SER A 1 81 ? -33.370 1.584 -35.704 1.00 46.94 81 SER A O 1
ATOM 677 N N . ASN A 1 82 ? -31.297 1.155 -34.965 1.00 46.53 82 ASN A N 1
ATOM 678 C CA . ASN A 1 82 ? -30.777 2.507 -35.222 1.00 46.53 82 ASN A CA 1
ATOM 679 C C . ASN A 1 82 ? -29.924 2.634 -36.501 1.00 46.53 82 ASN A C 1
ATOM 681 O O . ASN A 1 82 ? -29.503 3.735 -36.843 1.00 46.53 82 ASN A O 1
ATOM 685 N N . ALA A 1 83 ? -29.703 1.549 -37.253 1.00 40.91 83 ALA A N 1
ATOM 686 C CA . ALA A 1 83 ? -28.838 1.552 -38.442 1.00 40.91 83 ALA A CA 1
ATOM 687 C C . ALA A 1 83 ? -29.527 1.985 -39.760 1.00 40.91 83 ALA A C 1
ATOM 689 O O . ALA A 1 83 ? -28.897 1.961 -40.815 1.00 40.91 83 ALA A O 1
ATOM 690 N N . SER A 1 84 ? -30.801 2.400 -39.739 1.00 34.78 84 SER A N 1
ATOM 691 C CA . SER A 1 84 ? -31.555 2.722 -40.968 1.00 34.78 84 SER A CA 1
ATOM 692 C C . SER A 1 84 ? -31.596 4.212 -41.352 1.00 34.78 84 SER A C 1
ATOM 694 O O . SER A 1 84 ? -32.305 4.570 -42.294 1.00 34.78 84 SER A O 1
ATOM 696 N N . VAL A 1 85 ? -30.860 5.102 -40.678 1.00 41.34 85 VAL A N 1
ATOM 697 C CA . VAL A 1 85 ? -30.861 6.539 -41.013 1.00 41.34 85 VAL A CA 1
ATOM 698 C C . VAL A 1 85 ? -29.436 7.088 -40.986 1.00 41.34 85 VAL A C 1
ATOM 700 O O . VAL A 1 85 ? -28.900 7.356 -39.918 1.00 41.34 85 VAL A O 1
ATOM 703 N N . GLY A 1 86 ? -28.819 7.278 -42.157 1.00 31.33 86 GLY A N 1
ATOM 704 C CA . GLY A 1 86 ? -27.552 8.017 -42.240 1.00 31.33 86 GLY A CA 1
ATOM 705 C C . GLY A 1 86 ? -26.683 7.720 -43.457 1.00 31.33 86 GLY A C 1
ATOM 706 O O . GLY A 1 86 ? -25.541 7.300 -43.314 1.00 31.33 86 GLY A O 1
ATOM 707 N N . THR A 1 87 ? -27.208 7.935 -44.663 1.00 34.66 87 THR A N 1
ATOM 708 C CA . THR A 1 87 ? -26.414 8.007 -45.901 1.00 34.66 87 THR A CA 1
ATOM 709 C C . THR A 1 87 ? -26.019 9.466 -46.179 1.00 34.66 87 THR A C 1
ATOM 711 O O . THR A 1 87 ? -26.840 10.354 -45.970 1.00 34.66 87 THR A O 1
ATOM 714 N N . ALA A 1 88 ? -24.812 9.663 -46.736 1.00 33.66 88 ALA A N 1
ATOM 715 C CA . ALA A 1 88 ? -24.132 10.917 -47.124 1.00 33.66 88 ALA A CA 1
ATOM 716 C C . ALA A 1 88 ? -23.384 11.600 -45.959 1.00 33.66 88 ALA A C 1
ATOM 718 O O . ALA A 1 88 ? -23.983 11.966 -44.960 1.00 33.66 88 ALA A O 1
ATOM 719 N N . ILE A 1 89 ? -22.057 11.780 -45.998 1.00 33.06 89 ILE A N 1
ATOM 720 C CA . ILE A 1 89 ? -21.298 12.632 -46.932 1.00 33.06 89 ILE A CA 1
ATOM 721 C C . ILE A 1 89 ? -19.831 12.128 -47.053 1.00 33.06 89 ILE A C 1
ATOM 723 O O . ILE A 1 89 ? -19.212 11.748 -46.063 1.00 33.06 89 ILE A O 1
ATOM 727 N N . SER A 1 90 ? -19.292 12.131 -48.282 1.00 31.70 90 SER A N 1
ATOM 728 C CA . SER A 1 90 ? -17.879 11.919 -48.681 1.00 31.70 90 SER A CA 1
ATOM 729 C C . SER A 1 90 ? -16.917 12.880 -47.952 1.00 31.70 90 SER A C 1
ATOM 731 O O . SER A 1 90 ? -17.306 14.000 -47.668 1.00 31.70 90 SER A O 1
ATOM 733 N N . GLY A 1 91 ? -15.657 12.602 -47.615 1.00 26.45 91 GLY A N 1
ATOM 734 C CA . GLY A 1 91 ? -14.566 11.915 -48.308 1.00 26.45 91 GLY A CA 1
ATOM 735 C C . GLY A 1 91 ? -13.325 12.828 -48.216 1.00 26.45 91 GLY A C 1
ATOM 736 O O . GLY A 1 91 ? -13.488 14.033 -48.335 1.00 26.45 91 GLY A O 1
ATOM 737 N N . ILE A 1 92 ? -12.128 12.283 -47.958 1.00 28.52 92 ILE A N 1
ATOM 738 C CA . ILE A 1 92 ? -10.789 12.743 -48.405 1.00 28.52 92 ILE A CA 1
ATOM 739 C C . ILE A 1 92 ? -9.734 11.808 -47.784 1.00 28.52 92 ILE A C 1
ATOM 741 O O . ILE A 1 92 ? -9.786 11.445 -46.613 1.00 28.52 92 ILE A O 1
ATOM 745 N N . VAL A 1 93 ? -8.804 11.392 -48.639 1.00 34.78 93 VAL A N 1
ATOM 746 C CA . VAL A 1 93 ? -7.734 10.406 -48.454 1.00 34.78 93 VAL A CA 1
ATOM 747 C C . VAL A 1 93 ? -6.422 11.121 -48.123 1.00 34.78 93 VAL A C 1
ATOM 749 O O . VAL A 1 93 ? -6.086 12.065 -48.832 1.00 34.78 93 VAL A O 1
ATOM 752 N N . ALA A 1 94 ? -5.619 10.614 -47.178 1.00 30.67 94 ALA A N 1
ATOM 753 C CA . ALA A 1 94 ? -4.156 10.765 -47.215 1.00 30.67 94 ALA A CA 1
ATOM 754 C C . ALA A 1 94 ? -3.420 9.731 -46.337 1.00 30.67 94 ALA A C 1
ATOM 756 O O . ALA A 1 94 ? -3.850 9.393 -45.240 1.00 30.67 94 ALA A O 1
ATOM 757 N N . LYS A 1 95 ? -2.301 9.232 -46.878 1.00 37.97 95 LYS A N 1
ATOM 758 C CA . LYS A 1 95 ? -1.363 8.217 -46.364 1.00 37.97 95 LYS A CA 1
ATOM 759 C C . LYS A 1 95 ? -0.289 8.823 -45.441 1.00 37.97 95 LYS A C 1
ATOM 761 O O . LYS A 1 95 ? 0.195 9.909 -45.732 1.00 37.97 95 LYS A O 1
ATOM 766 N N . GLY A 1 96 ? 0.231 8.034 -44.495 1.00 27.14 96 GLY A N 1
ATOM 767 C CA . GLY A 1 96 ? 1.565 8.192 -43.872 1.00 27.14 96 GLY A CA 1
ATOM 768 C C . GLY A 1 96 ? 1.909 6.900 -43.115 1.00 27.14 96 GLY A C 1
ATOM 769 O O . GLY A 1 96 ? 1.144 6.508 -42.247 1.00 27.14 96 GLY A O 1
ATOM 770 N N . LYS A 1 97 ? 2.795 6.005 -43.574 1.00 30.12 97 LYS A N 1
ATOM 771 C CA . LYS A 1 97 ? 4.263 6.019 -43.783 1.00 30.12 97 LYS A CA 1
ATOM 772 C C . LYS A 1 97 ? 5.047 5.914 -42.460 1.00 30.12 97 LYS A C 1
ATOM 774 O O . LYS A 1 97 ? 5.280 6.903 -41.783 1.00 30.12 97 LYS A O 1
ATOM 779 N N . GLN A 1 98 ? 5.419 4.671 -42.134 1.00 30.27 98 GLN A N 1
ATOM 780 C CA . GLN A 1 98 ? 6.321 4.258 -41.054 1.00 30.27 98 GLN A CA 1
ATOM 781 C C . GLN A 1 98 ? 7.765 4.698 -41.341 1.00 30.27 98 GLN A C 1
ATOM 783 O O . GLN A 1 98 ? 8.238 4.546 -42.469 1.00 30.27 98 GLN A O 1
ATOM 788 N N . THR A 1 99 ? 8.483 5.147 -40.310 1.00 27.95 99 THR A N 1
ATOM 789 C CA . THR A 1 99 ? 9.949 5.268 -40.309 1.00 27.95 99 THR A CA 1
ATOM 790 C C . THR A 1 99 ? 10.512 4.723 -39.001 1.00 27.95 99 THR A C 1
ATOM 792 O O . THR A 1 99 ? 10.210 5.223 -37.922 1.00 27.95 99 THR A O 1
ATOM 795 N N . SER A 1 100 ? 11.320 3.675 -39.132 1.00 27.58 100 SER A N 1
ATOM 796 C CA . SER A 1 100 ? 12.155 3.038 -38.115 1.00 27.58 100 SER A CA 1
ATOM 797 C C . SER A 1 100 ? 13.466 3.808 -37.926 1.00 27.58 100 SER A C 1
ATOM 799 O O . SER A 1 100 ? 14.096 4.169 -38.920 1.00 27.58 100 SER A O 1
ATOM 801 N N . ILE A 1 101 ? 13.907 3.997 -36.680 1.00 26.66 101 ILE A N 1
ATOM 802 C CA . ILE A 1 101 ? 15.219 4.567 -36.342 1.00 26.66 101 ILE A CA 1
ATOM 803 C C . ILE A 1 101 ? 16.095 3.459 -35.746 1.00 26.66 101 ILE A C 1
ATOM 805 O O . ILE A 1 101 ? 15.685 2.752 -34.831 1.00 26.66 101 ILE A O 1
ATOM 809 N N . SER A 1 102 ? 17.285 3.320 -36.325 1.00 30.17 102 SER A N 1
ATOM 810 C CA . SER A 1 102 ? 18.361 2.387 -35.985 1.00 30.17 102 SER A CA 1
ATOM 811 C C . SER A 1 102 ? 19.494 3.178 -35.335 1.00 30.17 102 SER A C 1
ATOM 813 O O . SER A 1 102 ? 19.824 4.251 -35.839 1.00 30.17 102 SER A O 1
ATOM 815 N N . LEU A 1 103 ? 20.114 2.658 -34.272 1.00 27.69 103 LEU A N 1
ATOM 816 C CA . LEU A 1 103 ? 21.336 3.229 -33.697 1.00 27.69 103 LEU A CA 1
ATOM 817 C C . LEU A 1 103 ? 22.336 2.129 -33.311 1.00 27.69 103 LEU A C 1
ATOM 819 O O . LEU A 1 103 ? 22.034 1.245 -32.513 1.00 27.69 103 LEU A O 1
ATOM 823 N N . ASP A 1 104 ? 23.528 2.238 -33.898 1.00 31.42 104 ASP A N 1
ATOM 824 C CA . ASP A 1 104 ? 24.776 1.580 -33.500 1.00 31.42 104 ASP A CA 1
ATOM 825 C C . ASP A 1 104 ? 25.382 2.249 -32.253 1.00 31.42 104 ASP A C 1
ATOM 827 O O . ASP A 1 104 ? 25.304 3.477 -32.136 1.00 31.42 104 ASP A O 1
ATOM 831 N N . PRO A 1 105 ? 26.124 1.507 -31.405 1.00 34.97 105 PRO A N 1
ATOM 832 C CA . PRO A 1 105 ? 27.071 2.118 -30.481 1.00 34.97 105 PRO A CA 1
ATOM 833 C C . PRO A 1 105 ? 28.528 1.684 -30.718 1.00 34.97 105 PRO A C 1
ATOM 835 O O . PRO A 1 105 ? 28.843 0.514 -30.951 1.00 34.97 105 PRO A O 1
ATOM 838 N N . LYS A 1 106 ? 29.423 2.675 -30.609 1.00 29.50 106 LYS A N 1
ATOM 839 C CA . LYS A 1 106 ? 30.886 2.547 -30.582 1.00 29.50 106 LYS A CA 1
ATOM 840 C C . LYS A 1 106 ? 31.391 2.233 -29.171 1.00 29.50 106 LYS A C 1
ATOM 842 O O . LYS A 1 106 ? 30.922 2.811 -28.198 1.00 29.50 106 LYS A O 1
ATOM 847 N N . LEU A 1 107 ? 32.382 1.343 -29.146 1.00 34.53 107 LEU A N 1
ATOM 848 C CA . LEU A 1 107 ? 33.197 0.862 -28.030 1.00 34.53 107 LEU A CA 1
ATOM 849 C C . LEU A 1 107 ? 34.210 1.929 -27.570 1.00 34.53 107 LEU A C 1
ATOM 851 O O . LEU A 1 107 ? 34.937 2.435 -28.423 1.00 34.53 107 LEU A O 1
ATOM 855 N N . GLU A 1 108 ? 34.330 2.172 -26.262 1.00 31.09 108 GLU A N 1
ATOM 856 C CA . GLU A 1 108 ? 35.580 2.598 -25.607 1.00 31.09 108 GLU A CA 1
ATOM 857 C C . GLU A 1 108 ? 35.720 1.913 -24.233 1.00 31.09 108 GLU A C 1
ATOM 859 O O . GLU A 1 108 ? 34.759 1.387 -23.675 1.00 31.09 108 GLU A O 1
ATOM 864 N N . ASP A 1 109 ? 36.966 1.860 -23.775 1.00 41.28 109 ASP A N 1
ATOM 865 C CA . ASP A 1 109 ? 37.654 0.810 -23.024 1.00 41.28 109 ASP A CA 1
ATOM 866 C C . ASP A 1 109 ? 38.268 1.408 -21.748 1.00 41.28 109 ASP A C 1
ATOM 868 O O . ASP A 1 109 ? 39.044 2.346 -21.869 1.00 41.28 109 ASP A O 1
ATOM 872 N N . TYR A 1 110 ? 37.933 0.890 -20.559 1.00 30.75 110 TYR A N 1
ATOM 873 C CA . TYR A 1 110 ? 38.622 1.075 -19.264 1.00 30.75 110 TYR A CA 1
ATOM 874 C C . TYR A 1 110 ? 38.104 -0.038 -18.327 1.00 30.75 110 TYR A C 1
ATOM 876 O O . TYR A 1 110 ? 36.921 -0.353 -18.358 1.00 30.75 110 TYR A O 1
ATOM 884 N N . GLY A 1 111 ? 38.847 -0.716 -17.457 1.00 30.81 111 GLY A N 1
ATOM 885 C CA . GLY A 1 111 ? 40.160 -0.500 -16.862 1.00 30.81 111 GLY A CA 1
ATOM 886 C C . GLY A 1 111 ? 40.082 -1.077 -15.437 1.00 30.81 111 GLY A C 1
ATOM 887 O O . GLY A 1 111 ? 39.170 -0.748 -14.688 1.00 30.81 111 GLY A O 1
ATOM 888 N N . SER A 1 112 ? 40.980 -2.001 -15.099 1.00 35.75 112 SER A N 1
ATOM 889 C CA . SER A 1 112 ? 40.959 -2.878 -13.917 1.00 35.75 112 SER A CA 1
ATOM 890 C C . SER A 1 112 ? 40.833 -2.193 -12.543 1.00 35.75 112 SER A C 1
ATOM 892 O O . SER A 1 112 ? 41.558 -1.245 -12.248 1.00 35.75 112 SER A O 1
ATOM 894 N N . THR A 1 113 ? 40.031 -2.779 -11.647 1.00 31.91 113 THR A N 1
ATOM 895 C CA . THR A 1 113 ? 39.994 -2.499 -10.197 1.00 31.91 113 THR A CA 1
ATOM 896 C C . THR A 1 113 ? 40.932 -3.431 -9.404 1.00 31.91 113 THR A C 1
ATOM 898 O O . THR A 1 113 ? 41.033 -4.618 -9.729 1.00 31.91 113 THR A O 1
ATOM 901 N N . PRO A 1 114 ? 41.630 -2.943 -8.354 1.00 39.22 114 PRO A N 1
ATOM 902 C CA . PRO A 1 114 ? 42.458 -3.772 -7.484 1.00 39.22 114 PRO A CA 1
ATOM 903 C C . PRO A 1 114 ? 41.691 -4.286 -6.252 1.00 39.22 114 PRO A C 1
ATOM 905 O O . PRO A 1 114 ? 40.771 -3.652 -5.743 1.00 39.22 114 PRO A O 1
ATOM 908 N N . ALA A 1 115 ? 42.123 -5.451 -5.768 1.00 36.84 115 ALA A N 1
ATOM 909 C CA . ALA A 1 115 ? 41.595 -6.155 -4.605 1.00 36.84 115 ALA A CA 1
ATOM 910 C C . ALA A 1 115 ? 41.789 -5.378 -3.288 1.00 36.84 115 ALA A C 1
ATOM 912 O O . ALA A 1 115 ? 42.900 -4.939 -2.983 1.00 36.84 115 ALA A O 1
ATOM 913 N N . LEU A 1 116 ? 40.729 -5.286 -2.476 1.00 35.97 116 LEU A N 1
ATOM 914 C CA . LEU A 1 116 ? 40.785 -4.769 -1.108 1.00 35.97 116 LEU A CA 1
ATOM 915 C C . LEU A 1 116 ? 40.908 -5.909 -0.090 1.00 35.97 116 LEU A C 1
ATOM 917 O O . LEU A 1 116 ? 40.187 -6.905 -0.130 1.00 35.97 116 LEU A O 1
ATOM 921 N N . ALA A 1 117 ? 41.875 -5.736 0.808 1.00 37.06 117 ALA A N 1
ATOM 922 C CA . ALA A 1 117 ? 42.244 -6.651 1.873 1.00 37.06 117 ALA A CA 1
ATOM 923 C C . ALA A 1 117 ? 41.391 -6.432 3.134 1.00 37.06 117 ALA A C 1
ATOM 925 O O . ALA A 1 117 ? 41.129 -5.300 3.535 1.00 37.06 117 ALA A O 1
ATOM 926 N N . PHE A 1 118 ? 41.022 -7.538 3.779 1.00 36.56 118 PHE A N 1
ATOM 927 C CA . PHE A 1 118 ? 40.332 -7.591 5.068 1.00 36.56 118 PHE A CA 1
ATOM 928 C C . PHE A 1 118 ? 41.213 -7.069 6.218 1.00 36.56 118 PHE A C 1
ATOM 930 O O . PHE A 1 118 ? 42.361 -7.496 6.358 1.00 36.56 118 PHE A O 1
ATOM 937 N N . GLN A 1 119 ? 40.656 -6.217 7.086 1.00 44.03 119 GLN A N 1
ATOM 938 C CA . GLN A 1 119 ? 41.209 -5.904 8.413 1.00 44.03 119 GLN A CA 1
ATOM 939 C C . GLN A 1 119 ? 40.386 -6.585 9.528 1.00 44.03 119 GLN A C 1
ATOM 941 O O . GLN A 1 119 ? 39.174 -6.737 9.372 1.00 44.03 119 GLN A O 1
ATOM 946 N N . PRO A 1 120 ? 41.017 -7.008 10.644 1.00 52.75 120 PRO A N 1
ATOM 947 C CA . PRO A 1 120 ? 40.339 -7.658 11.768 1.00 52.75 120 PRO A CA 1
ATOM 948 C C . PRO A 1 120 ? 39.777 -6.654 12.803 1.00 52.75 120 PRO A C 1
ATOM 950 O O . PRO A 1 120 ? 40.239 -5.513 12.860 1.00 52.75 120 PRO A O 1
ATOM 953 N N . PRO A 1 121 ? 38.815 -7.075 13.652 1.00 51.25 121 PRO A N 1
ATOM 954 C CA . PRO A 1 121 ? 38.121 -6.198 14.600 1.00 51.25 121 PRO A CA 1
ATOM 955 C C . PRO A 1 121 ? 38.952 -5.860 15.861 1.00 51.25 121 PRO A C 1
ATOM 957 O O . PRO A 1 121 ? 39.812 -6.653 16.261 1.00 51.25 121 PRO A O 1
ATOM 960 N N . PRO A 1 122 ? 38.688 -4.710 16.517 1.00 61.25 122 PRO A N 1
ATOM 961 C CA . PRO A 1 122 ? 39.380 -4.281 17.736 1.00 61.25 122 PRO A CA 1
ATOM 962 C C . PRO A 1 122 ? 38.867 -4.981 19.019 1.00 61.25 122 PRO A C 1
ATOM 964 O O . PRO A 1 122 ? 37.747 -5.493 19.040 1.00 61.25 122 PRO A O 1
ATOM 967 N N . PRO A 1 123 ? 39.671 -5.012 20.106 1.00 53.09 123 PRO A N 1
ATOM 968 C CA . PRO A 1 123 ? 39.345 -5.717 21.347 1.00 53.09 123 PRO A CA 1
ATOM 969 C C . PRO A 1 123 ? 38.468 -4.908 22.323 1.00 53.09 123 PRO A C 1
ATOM 971 O O . PRO A 1 123 ? 38.561 -3.686 22.412 1.00 53.09 123 PRO A O 1
ATOM 974 N N . LEU A 1 124 ? 37.667 -5.648 23.099 1.00 44.12 124 LEU A N 1
ATOM 975 C CA . LEU A 1 124 ? 36.739 -5.188 24.141 1.00 44.12 124 LEU A CA 1
ATOM 976 C C . LEU A 1 124 ? 37.450 -4.546 25.347 1.00 44.12 124 LEU A C 1
ATOM 978 O O . LEU A 1 124 ? 38.376 -5.123 25.921 1.00 44.12 124 LEU A O 1
ATOM 982 N N . THR A 1 125 ? 36.958 -3.383 25.772 1.00 51.72 125 THR A N 1
ATOM 983 C CA . THR A 1 125 ? 37.319 -2.689 27.018 1.00 51.72 125 THR A CA 1
ATOM 984 C C . THR A 1 125 ? 36.445 -3.144 28.204 1.00 51.72 125 THR A C 1
ATOM 986 O O . THR A 1 125 ? 35.287 -3.511 28.005 1.00 51.72 125 THR A O 1
ATOM 989 N N . PRO A 1 126 ? 36.969 -3.140 29.448 1.00 53.00 126 PRO A N 1
ATOM 990 C CA . PRO A 1 126 ? 36.241 -3.598 30.632 1.00 53.00 126 PRO A CA 1
ATOM 991 C C . PRO A 1 126 ? 35.377 -2.499 31.278 1.00 53.00 126 PRO A C 1
ATOM 993 O O . PRO A 1 126 ? 35.728 -1.319 31.263 1.00 53.00 126 PRO A O 1
ATOM 996 N N . ALA A 1 127 ? 34.262 -2.926 31.879 1.00 49.56 127 ALA A N 1
ATOM 997 C CA . ALA A 1 127 ? 33.260 -2.094 32.547 1.00 49.56 127 ALA A CA 1
ATOM 998 C C . ALA A 1 127 ? 33.768 -1.414 33.845 1.00 49.56 127 ALA A C 1
ATOM 1000 O O . ALA A 1 127 ? 34.626 -1.976 34.533 1.00 49.56 127 ALA A O 1
ATOM 1001 N N . PRO A 1 128 ? 33.228 -0.232 34.213 1.00 61.66 128 PRO A N 1
ATOM 1002 C CA . PRO A 1 128 ? 33.586 0.479 35.440 1.00 61.66 128 PRO A CA 1
ATOM 1003 C C . PRO A 1 128 ? 32.869 -0.078 36.692 1.00 61.66 128 PRO A C 1
ATOM 1005 O O . PRO A 1 128 ? 31.800 -0.680 36.573 1.00 61.66 128 PRO A O 1
ATOM 1008 N N . PRO A 1 129 ? 33.434 0.121 37.902 1.00 57.09 129 PRO A N 1
ATOM 1009 C CA . PRO A 1 129 ? 32.878 -0.399 39.149 1.00 57.09 129 PRO A CA 1
ATOM 1010 C C . PRO A 1 129 ? 31.752 0.480 39.722 1.00 57.09 129 PRO A C 1
ATOM 1012 O O . PRO A 1 129 ? 31.782 1.707 39.623 1.00 57.09 129 PRO A O 1
ATOM 1015 N N . LEU A 1 130 ? 30.785 -0.184 40.360 1.00 48.88 130 LEU A N 1
ATOM 1016 C CA . LEU A 1 130 ? 29.671 0.389 41.124 1.00 48.88 130 LEU A CA 1
ATOM 1017 C C . LEU A 1 130 ? 30.151 1.092 42.414 1.00 48.88 130 LEU A C 1
ATOM 1019 O O . LEU A 1 130 ? 31.085 0.594 43.047 1.00 48.88 130 LEU A O 1
ATOM 1023 N N . PRO A 1 131 ? 29.510 2.196 42.844 1.00 55.66 131 PRO A N 1
ATOM 1024 C CA . PRO A 1 131 ? 29.778 2.815 44.138 1.00 55.66 131 PRO A CA 1
ATOM 1025 C C . PRO A 1 131 ? 28.993 2.154 45.285 1.00 55.66 131 PRO A C 1
ATOM 1027 O O . PRO A 1 131 ? 27.791 1.915 45.178 1.00 55.66 131 PRO A O 1
ATOM 1030 N N . ASP A 1 132 ? 29.693 1.924 46.398 1.00 47.00 132 ASP A N 1
ATOM 1031 C CA . ASP A 1 132 ? 29.141 1.572 47.709 1.00 47.00 132 ASP A CA 1
ATOM 1032 C C . ASP A 1 132 ? 28.269 2.714 48.257 1.00 47.00 132 ASP A C 1
ATOM 1034 O O . ASP A 1 132 ? 28.744 3.838 48.444 1.00 47.00 132 ASP A O 1
ATOM 1038 N N . THR A 1 133 ? 27.007 2.423 48.574 1.00 40.16 133 THR A N 1
ATOM 1039 C CA . THR A 1 133 ? 26.152 3.303 49.381 1.00 40.16 133 THR A CA 1
ATOM 1040 C C . THR A 1 133 ? 26.039 2.752 50.793 1.00 40.16 133 THR A C 1
ATOM 1042 O O . THR A 1 133 ? 25.366 1.752 51.040 1.00 40.16 133 THR A O 1
ATOM 1045 N N . THR A 1 134 ? 26.728 3.429 51.704 1.00 43.25 134 THR A N 1
ATOM 1046 C CA . THR A 1 134 ? 26.715 3.219 53.148 1.00 43.25 134 THR A CA 1
ATOM 1047 C C . THR A 1 134 ? 25.421 3.751 53.764 1.00 43.25 134 THR A C 1
ATOM 1049 O O . THR A 1 134 ? 25.023 4.887 53.503 1.00 43.25 134 THR A O 1
ATOM 1052 N N . ASP A 1 135 ? 24.808 2.926 54.611 1.00 45.94 135 ASP A N 1
ATOM 1053 C CA . ASP A 1 135 ? 23.748 3.266 55.558 1.00 45.94 135 ASP A CA 1
ATOM 1054 C C . ASP A 1 135 ? 24.130 4.449 56.463 1.00 45.94 135 ASP A C 1
ATOM 1056 O O . ASP A 1 135 ? 25.066 4.330 57.251 1.00 45.94 135 ASP A O 1
ATOM 1060 N N . GLU A 1 136 ? 23.340 5.526 56.456 1.00 38.59 136 GLU A N 1
ATOM 1061 C CA . GLU A 1 136 ? 23.115 6.364 57.642 1.00 38.59 136 GLU A CA 1
ATOM 1062 C C . GLU A 1 136 ? 21.687 6.939 57.633 1.00 38.59 136 GLU A C 1
ATOM 1064 O O . GLU A 1 136 ? 21.250 7.619 56.706 1.00 38.59 136 GLU A O 1
ATOM 1069 N N . ALA A 1 137 ? 20.968 6.696 58.723 1.00 39.78 137 ALA A N 1
ATOM 1070 C CA . ALA A 1 137 ? 19.750 7.392 59.121 1.00 39.78 137 ALA A CA 1
ATOM 1071 C C . ALA A 1 137 ? 19.937 7.882 60.571 1.00 39.78 137 ALA A C 1
ATOM 1073 O O . ALA A 1 137 ? 20.763 7.326 61.297 1.00 39.78 137 ALA A O 1
ATOM 1074 N N . PRO A 1 138 ? 19.073 8.759 61.106 1.00 52.97 138 PRO A N 1
ATOM 1075 C CA . PRO A 1 138 ? 18.594 10.024 60.557 1.00 52.97 138 PRO A CA 1
ATOM 1076 C C . PRO A 1 138 ? 18.833 11.172 61.567 1.00 52.97 138 PRO A C 1
ATOM 1078 O O . PRO A 1 138 ? 18.668 10.996 62.775 1.00 52.97 138 PRO A O 1
ATOM 1081 N N . THR A 1 139 ? 19.140 12.386 61.098 1.00 42.66 139 THR A N 1
ATOM 1082 C CA . THR A 1 139 ? 19.111 13.580 61.965 1.00 42.66 139 THR A CA 1
ATOM 1083 C C . THR A 1 139 ? 17.858 14.398 61.682 1.00 42.66 139 THR A C 1
ATOM 1085 O O . THR A 1 139 ? 17.695 14.981 60.615 1.00 42.66 139 THR A O 1
ATOM 1088 N N . SER A 1 140 ? 16.980 14.411 62.682 1.00 46.19 140 SER A N 1
ATOM 1089 C CA . SER A 1 140 ? 15.825 15.291 62.836 1.00 46.19 140 SER A CA 1
ATOM 1090 C C . SER A 1 140 ? 16.225 16.759 62.663 1.00 46.19 140 SER A C 1
ATOM 1092 O O . SER A 1 140 ? 16.939 17.304 63.503 1.00 46.19 140 SER A O 1
ATOM 1094 N N . MET A 1 141 ? 15.726 17.408 61.612 1.00 44.06 141 MET A N 1
ATOM 1095 C CA . MET A 1 141 ? 15.679 18.864 61.513 1.00 44.06 141 MET A CA 1
ATOM 1096 C C . MET A 1 141 ? 14.245 19.307 61.243 1.00 44.06 141 MET A C 1
ATOM 1098 O O . MET A 1 141 ? 13.593 18.825 60.317 1.00 44.06 141 MET A O 1
ATOM 1102 N N . ASP A 1 142 ? 13.779 20.215 62.098 1.00 47.00 142 ASP A N 1
ATOM 1103 C CA . ASP A 1 142 ? 12.496 20.900 62.020 1.00 47.00 142 ASP A CA 1
ATOM 1104 C C . ASP A 1 142 ? 12.347 21.614 60.670 1.00 47.00 142 ASP A C 1
ATOM 1106 O O . ASP A 1 142 ? 13.006 22.618 60.391 1.00 47.00 142 ASP A O 1
ATOM 1110 N N . VAL A 1 143 ? 11.462 21.085 59.824 1.00 44.75 143 VAL A N 1
ATOM 1111 C CA . VAL A 1 143 ? 11.055 21.722 58.570 1.00 44.75 143 VAL A CA 1
ATOM 1112 C C . VAL A 1 143 ? 10.003 22.793 58.893 1.00 44.75 143 VAL A C 1
ATOM 1114 O O . VAL A 1 143 ? 8.996 22.480 59.535 1.00 44.75 143 VAL A O 1
ATOM 1117 N N . PRO A 1 144 ? 10.187 24.054 58.455 1.00 49.50 144 PRO A N 1
ATOM 1118 C CA . PRO A 1 144 ? 9.179 25.098 58.586 1.00 49.50 144 PRO A CA 1
ATOM 1119 C C . PRO A 1 144 ? 7.882 24.664 57.901 1.00 49.50 144 PRO A C 1
ATOM 1121 O O . PRO A 1 144 ? 7.888 24.303 56.726 1.00 49.50 144 PRO A O 1
ATOM 1124 N N . VAL A 1 145 ? 6.777 24.708 58.646 1.00 50.56 145 VAL A N 1
ATOM 1125 C CA . VAL A 1 145 ? 5.418 24.418 58.171 1.00 50.56 145 VAL A CA 1
ATOM 1126 C C . VAL A 1 145 ? 5.123 25.274 56.936 1.00 50.56 145 VAL A C 1
ATOM 1128 O O . VAL A 1 145 ? 4.867 26.475 57.040 1.00 50.56 145 VAL A O 1
ATOM 1131 N N . ALA A 1 146 ? 5.201 24.652 55.759 1.00 54.12 146 ALA A N 1
ATOM 1132 C CA . ALA A 1 146 ? 4.821 25.265 54.499 1.00 54.12 146 ALA A CA 1
ATOM 1133 C C . ALA A 1 146 ? 3.311 25.573 54.521 1.00 54.12 146 ALA A C 1
ATOM 1135 O O . ALA A 1 146 ? 2.529 24.784 55.062 1.00 54.12 146 ALA A O 1
ATOM 1136 N N . PRO A 1 147 ? 2.882 26.724 53.976 1.00 52.88 147 PRO A N 1
ATOM 1137 C CA . PRO A 1 147 ? 1.484 27.124 53.983 1.00 52.88 147 PRO A CA 1
ATOM 1138 C C . PRO A 1 147 ? 0.656 26.078 53.237 1.00 52.88 147 PRO A C 1
ATOM 1140 O O . PRO A 1 147 ? 0.968 25.752 52.097 1.00 52.88 147 PRO A O 1
ATOM 1143 N N . HIS A 1 148 ? -0.378 25.566 53.909 1.00 46.84 148 HIS A N 1
ATOM 1144 C CA . HIS A 1 148 ? -1.336 24.583 53.407 1.00 46.84 148 HIS A CA 1
ATOM 1145 C C . HIS A 1 148 ? -1.628 24.762 51.910 1.00 46.84 148 HIS A C 1
ATOM 1147 O O . HIS A 1 148 ? -2.348 25.686 51.516 1.00 46.84 148 HIS A O 1
ATOM 1153 N N . GLU A 1 149 ? -1.086 23.854 51.093 1.00 49.00 149 GLU A N 1
ATOM 1154 C CA . GLU A 1 149 ? -1.551 23.623 49.731 1.00 49.00 149 GLU A CA 1
ATOM 1155 C C . GLU A 1 149 ? -3.055 23.379 49.808 1.00 49.00 149 GLU A C 1
ATOM 1157 O O . GLU A 1 149 ? -3.535 22.421 50.423 1.00 49.00 149 GLU A O 1
ATOM 1162 N N . ARG A 1 150 ? -3.817 24.321 49.251 1.00 47.12 150 ARG A N 1
ATOM 1163 C CA . ARG A 1 150 ? -5.262 24.198 49.117 1.00 47.12 150 ARG A CA 1
ATOM 1164 C C . ARG A 1 150 ? -5.506 22.941 48.294 1.00 47.12 150 ARG A C 1
ATOM 1166 O O . ARG A 1 150 ? -5.114 22.899 47.132 1.00 47.12 150 ARG A O 1
ATOM 1173 N N . SER A 1 151 ? -6.109 21.925 48.914 1.00 52.03 151 SER A N 1
ATOM 1174 C CA . SER A 1 151 ? -6.580 20.747 48.190 1.00 52.03 151 SER A CA 1
ATOM 1175 C C . SER A 1 151 ? -7.365 21.216 46.965 1.00 52.03 151 SER A C 1
ATOM 1177 O O . SER A 1 151 ? -8.224 22.089 47.128 1.00 52.03 151 SER A O 1
ATOM 1179 N N . PRO A 1 152 ? -7.050 20.699 45.765 1.00 62.25 152 PRO A N 1
ATOM 1180 C CA . PRO A 1 152 ? -7.730 21.094 44.547 1.00 62.25 152 PRO A CA 1
ATOM 1181 C C . PRO A 1 152 ? -9.227 20.884 44.742 1.00 62.25 152 PRO A C 1
ATOM 1183 O O . PRO A 1 152 ? -9.680 19.806 45.129 1.00 62.25 152 PRO A O 1
ATOM 1186 N N . GLU A 1 153 ? -9.967 21.969 44.553 1.00 63.56 153 GLU A N 1
ATOM 1187 C CA . GLU A 1 153 ? -11.418 21.990 44.586 1.00 63.56 153 GLU A CA 1
ATOM 1188 C C . GLU A 1 153 ? -11.911 20.950 43.578 1.00 63.56 153 GLU A C 1
ATOM 1190 O O . GLU A 1 153 ? -11.652 21.053 42.379 1.00 63.56 153 GLU A O 1
ATOM 1195 N N . LEU A 1 154 ? -12.503 19.871 44.094 1.00 69.44 154 LEU A N 1
ATOM 1196 C CA . LEU A 1 154 ? -12.970 18.742 43.299 1.00 69.44 154 LEU A CA 1
ATOM 1197 C C . LEU A 1 154 ? -14.029 19.251 42.321 1.00 69.44 154 LEU A C 1
ATOM 1199 O O . LEU A 1 154 ? -15.168 19.500 42.715 1.00 69.44 154 LEU A O 1
ATOM 1203 N N . VAL A 1 155 ? -13.641 19.399 41.054 1.00 74.19 155 VAL A N 1
ATOM 1204 C CA . VAL A 1 155 ? -14.571 19.675 39.958 1.00 74.19 155 VAL A CA 1
ATOM 1205 C C . VAL A 1 155 ? -15.679 18.611 40.006 1.00 74.19 155 VAL A C 1
ATOM 1207 O O . VAL A 1 155 ? -15.362 17.415 40.083 1.00 74.19 155 VAL A O 1
ATOM 1210 N N . PRO A 1 156 ? -16.966 19.002 40.005 1.00 85.69 156 PRO A N 1
ATOM 1211 C CA . PRO A 1 156 ? -18.081 18.065 40.049 1.00 85.69 156 PRO A CA 1
ATOM 1212 C C . PRO A 1 156 ? -17.968 17.006 38.946 1.00 85.69 156 PRO A C 1
ATOM 1214 O O . PRO A 1 156 ? -17.660 17.320 37.796 1.00 85.69 156 PRO A O 1
ATOM 1217 N N . ALA A 1 157 ? -18.264 15.745 39.276 1.00 79.62 157 ALA A N 1
ATOM 1218 C CA . ALA A 1 157 ? -18.162 14.624 38.334 1.00 79.62 157 ALA A CA 1
ATOM 1219 C C . ALA A 1 157 ? -18.949 14.858 37.025 1.00 79.62 157 ALA A C 1
ATOM 1221 O O . ALA A 1 157 ? -18.493 14.470 35.949 1.00 79.62 157 ALA A O 1
ATOM 1222 N N . ASP A 1 158 ? -20.081 15.563 37.106 1.00 83.50 158 ASP A N 1
ATOM 1223 C CA . ASP A 1 158 ? -20.915 15.910 35.951 1.00 83.50 158 ASP A CA 1
ATOM 1224 C C . ASP A 1 158 ? -20.240 16.895 34.983 1.00 83.50 158 ASP A C 1
ATOM 1226 O O . ASP A 1 158 ? -20.469 16.833 33.773 1.00 83.50 158 ASP A O 1
ATOM 1230 N N . GLU A 1 159 ? -19.409 17.814 35.483 1.00 84.94 159 GLU A N 1
ATOM 1231 C CA . GLU A 1 159 ? -18.654 18.743 34.635 1.00 84.94 159 GLU A CA 1
ATOM 1232 C C . GLU A 1 159 ? -17.508 18.018 33.927 1.00 84.94 159 GLU A C 1
ATOM 1234 O O . GLU A 1 159 ? -17.328 18.195 32.721 1.00 84.94 159 GLU A O 1
ATOM 1239 N N . ASN A 1 160 ? -16.823 17.110 34.629 1.00 81.44 160 ASN A N 1
ATOM 1240 C CA . ASN A 1 160 ? -15.789 16.259 34.037 1.00 81.44 160 ASN A CA 1
ATOM 1241 C C . ASN A 1 160 ? -16.349 15.378 32.915 1.00 81.44 160 ASN A C 1
ATOM 1243 O O . ASN A 1 160 ? -15.755 15.304 31.840 1.00 81.44 160 ASN A O 1
ATOM 1247 N N . LEU A 1 161 ? -17.522 14.766 33.112 1.00 84.06 161 LEU A N 1
ATOM 1248 C CA . LEU A 1 161 ? -18.167 13.962 32.073 1.00 84.06 161 LEU A CA 1
ATOM 1249 C C . LEU A 1 161 ? -18.525 14.805 30.839 1.00 84.06 161 LEU A C 1
ATOM 1251 O O . LEU A 1 161 ? -18.286 14.381 29.709 1.00 84.06 161 LEU A O 1
ATOM 1255 N N . LYS A 1 162 ? -19.057 16.020 31.030 1.00 87.38 162 LYS A N 1
ATOM 1256 C CA . LYS A 1 162 ? -19.370 16.940 29.920 1.00 87.38 162 LYS A CA 1
ATOM 1257 C C . LYS A 1 162 ? -18.121 17.362 29.150 1.00 87.38 162 LYS A C 1
ATOM 1259 O O . LYS A 1 162 ? -18.158 17.412 27.921 1.00 87.38 162 LYS A O 1
ATOM 1264 N N . MET A 1 163 ? -17.024 17.650 29.848 1.00 85.25 163 MET A N 1
ATOM 1265 C CA . MET A 1 163 ? -15.751 17.978 29.205 1.00 85.25 163 MET A CA 1
ATOM 1266 C C . MET A 1 163 ? -15.172 16.781 28.444 1.00 85.25 163 MET A C 1
ATOM 1268 O O . MET A 1 163 ? -14.729 16.947 27.308 1.00 85.25 163 MET A O 1
ATOM 1272 N N . TRP A 1 164 ? -15.265 15.572 29.005 1.00 84.81 164 TRP A N 1
ATOM 1273 C CA . TRP A 1 164 ? -14.835 14.347 28.328 1.00 84.81 164 TRP A CA 1
ATOM 1274 C C . TRP A 1 164 ? -15.630 14.102 27.046 1.00 84.81 164 TRP A C 1
ATOM 1276 O O . TRP A 1 164 ? -15.038 13.916 25.986 1.00 84.81 164 TRP A O 1
ATOM 1286 N N . MET A 1 165 ? -16.963 14.198 27.106 1.00 88.94 165 MET A N 1
ATOM 1287 C CA . MET A 1 165 ? -17.819 14.067 25.921 1.00 88.94 165 MET A CA 1
ATOM 1288 C C . MET A 1 165 ? -17.458 15.093 24.842 1.00 88.94 165 MET A C 1
ATOM 1290 O O . MET A 1 165 ? -17.400 14.752 23.662 1.00 88.94 165 MET A O 1
ATOM 1294 N N . ARG A 1 166 ? -17.150 16.337 25.231 1.00 92.12 166 ARG A N 1
ATOM 1295 C CA . ARG A 1 166 ? -16.687 17.373 24.297 1.00 92.12 166 ARG A CA 1
ATOM 1296 C C . ARG A 1 166 ? -15.345 17.011 23.654 1.00 92.12 166 ARG A C 1
ATOM 1298 O O . ARG A 1 166 ? -15.167 17.259 22.465 1.00 92.12 166 ARG A O 1
ATOM 1305 N N . CYS A 1 167 ? -14.417 16.428 24.409 1.00 90.75 167 CYS A N 1
ATOM 1306 C CA . CYS A 1 167 ? -13.127 15.967 23.894 1.00 90.75 167 CYS A CA 1
ATOM 1307 C C . CYS A 1 167 ? -13.294 14.810 22.896 1.00 90.75 167 CYS A C 1
ATOM 1309 O O . CYS A 1 167 ? -12.765 14.875 21.788 1.00 90.75 167 CYS A O 1
ATOM 1311 N N . VAL A 1 168 ? -14.104 13.801 23.240 1.00 88.50 168 VAL A N 1
ATOM 1312 C CA . VAL A 1 168 ? -14.444 12.681 22.343 1.00 88.50 168 VAL A CA 1
ATOM 1313 C C . VAL A 1 168 ? -15.082 13.194 21.053 1.00 88.50 168 VAL A C 1
ATOM 1315 O O . VAL A 1 168 ? -14.709 12.766 19.961 1.00 88.50 168 VAL A O 1
ATOM 1318 N N . GLN A 1 169 ? -15.991 14.165 21.160 1.00 94.75 169 GLN A N 1
ATOM 1319 C CA . GLN A 1 169 ? -16.601 14.792 19.995 1.00 94.75 169 GLN A CA 1
ATOM 1320 C C . GLN A 1 169 ? -15.550 15.481 19.110 1.00 94.75 169 GLN A C 1
ATOM 1322 O O . GLN A 1 169 ? -15.503 15.208 17.912 1.00 94.75 169 GLN A O 1
ATOM 1327 N N . LEU A 1 170 ? -14.667 16.306 19.684 1.00 94.31 170 LEU A N 1
ATOM 1328 C CA . LEU A 1 170 ? -13.587 16.969 18.941 1.00 94.31 170 LEU A CA 1
ATOM 1329 C C . LEU A 1 170 ? -12.641 15.970 18.258 1.00 94.31 170 LEU A C 1
ATOM 1331 O O . LEU A 1 170 ? -12.248 16.195 17.115 1.00 94.31 170 LEU A O 1
ATOM 1335 N N . LEU A 1 171 ? -12.302 14.862 18.924 1.00 92.75 171 LEU A N 1
ATOM 1336 C CA . LEU A 1 171 ? -11.488 13.790 18.343 1.00 92.75 171 LEU A CA 1
ATOM 1337 C C . LEU A 1 171 ? -12.197 13.130 17.158 1.00 92.75 171 LEU A C 1
ATOM 1339 O O . LEU A 1 171 ? -11.595 12.964 16.100 1.00 92.75 171 LEU A O 1
ATOM 1343 N N . SER A 1 172 ? -13.486 12.813 17.289 1.00 94.06 172 SER A N 1
ATOM 1344 C CA . SER A 1 172 ? -14.262 12.226 16.189 1.00 94.06 172 SER A CA 1
ATOM 1345 C C . SER A 1 172 ? -14.379 13.170 14.980 1.00 94.06 172 SER A C 1
ATOM 1347 O O . SER A 1 172 ? -14.253 12.743 13.827 1.00 94.06 172 SER A O 1
ATOM 1349 N N . GLU A 1 173 ? -14.538 14.475 15.227 1.00 96.88 173 GLU A N 1
ATOM 1350 C CA . GLU A 1 173 ? -14.535 15.513 14.192 1.00 96.88 173 GLU A CA 1
ATOM 1351 C C . GLU A 1 173 ? -13.160 15.611 13.514 1.00 96.88 173 GLU A C 1
ATOM 1353 O O . GLU A 1 173 ? -13.082 15.690 12.287 1.00 96.88 173 GLU A O 1
ATOM 1358 N N . ALA A 1 174 ? -12.068 15.543 14.280 1.00 95.75 174 ALA A N 1
ATOM 1359 C CA . ALA A 1 174 ? -10.712 15.572 13.739 1.00 95.75 174 ALA A CA 1
ATOM 1360 C C . ALA A 1 174 ? -10.420 14.343 12.862 1.00 95.75 174 ALA A C 1
ATOM 1362 O O . ALA A 1 174 ? -9.918 14.498 11.749 1.00 95.75 174 ALA A O 1
ATOM 1363 N N . VAL A 1 175 ? -10.802 13.139 13.303 1.00 94.69 175 VAL A N 1
ATOM 1364 C CA . VAL A 1 175 ? -10.620 11.892 12.538 1.00 94.69 175 VAL A CA 1
ATOM 1365 C C . VAL A 1 175 ? -11.399 11.931 11.223 1.00 94.69 175 VAL A C 1
ATOM 1367 O O . VAL A 1 175 ? -10.837 11.667 10.160 1.00 94.69 175 VAL A O 1
ATOM 1370 N N . THR A 1 176 ? -12.678 12.313 11.257 1.00 95.31 176 THR A N 1
ATOM 1371 C CA . THR A 1 176 ? -13.497 12.408 10.035 1.00 95.31 176 THR A CA 1
ATOM 1372 C C . THR A 1 176 ? -12.979 13.469 9.065 1.00 95.31 176 THR A C 1
ATOM 1374 O O . THR A 1 176 ? -13.050 13.292 7.845 1.00 95.31 176 THR A O 1
ATOM 1377 N N . LEU A 1 177 ? -12.433 14.575 9.570 1.00 96.50 177 LEU A N 1
ATOM 1378 C CA . LEU A 1 177 ? -11.821 15.602 8.736 1.00 96.50 177 LEU A CA 1
ATOM 1379 C C . LEU A 1 177 ? -10.476 15.142 8.145 1.00 96.50 177 LEU A C 1
ATOM 1381 O O . LEU A 1 177 ? -10.215 15.400 6.970 1.00 96.50 177 LEU A O 1
ATOM 1385 N N . HIS A 1 178 ? -9.666 14.416 8.916 1.00 96.31 178 HIS A N 1
ATOM 1386 C CA . HIS A 1 178 ? -8.411 13.823 8.456 1.00 96.31 178 HIS A CA 1
ATOM 1387 C C . HIS A 1 178 ? -8.643 12.791 7.342 1.00 96.31 178 HIS A C 1
ATOM 1389 O O . HIS A 1 178 ? -7.980 12.839 6.309 1.00 96.31 178 HIS A O 1
ATOM 1395 N N . GLN A 1 179 ? -9.657 11.932 7.475 1.00 92.06 179 GLN A N 1
ATOM 1396 C CA . GLN A 1 179 ? -10.052 10.995 6.415 1.00 92.06 179 GLN A CA 1
ATOM 1397 C C . GLN A 1 179 ? -10.423 11.717 5.110 1.00 92.06 179 GLN A C 1
ATOM 1399 O O . GLN A 1 179 ? -10.004 11.301 4.031 1.00 92.06 179 GLN A O 1
ATOM 1404 N N . LYS A 1 180 ? -11.165 12.832 5.193 1.00 96.19 180 LYS A N 1
ATOM 1405 C CA . LYS A 1 180 ? -11.506 13.657 4.018 1.00 96.19 180 LYS A CA 1
ATOM 1406 C C . LYS A 1 180 ? -10.274 14.301 3.386 1.00 96.19 180 LYS A C 1
ATOM 1408 O O . LYS A 1 180 ? -10.195 14.373 2.165 1.00 96.19 180 LYS A O 1
ATOM 1413 N N . TYR A 1 181 ? -9.328 14.763 4.202 1.00 97.25 181 TYR A N 1
ATOM 1414 C CA . TYR A 1 181 ? -8.053 15.288 3.720 1.00 97.25 181 TYR A CA 1
ATOM 1415 C C . TYR A 1 181 ? -7.269 14.220 2.941 1.00 97.25 181 TYR A C 1
ATOM 1417 O O . TYR A 1 181 ? -6.865 14.477 1.811 1.00 97.25 181 TYR A O 1
ATOM 1425 N N . LEU A 1 182 ? -7.134 13.006 3.488 1.00 92.50 182 LEU A N 1
ATOM 1426 C CA . LEU A 1 182 ? -6.445 11.897 2.815 1.00 92.50 182 LEU A CA 1
ATOM 1427 C C . LEU A 1 182 ? -7.140 11.468 1.515 1.00 92.50 182 LEU A C 1
ATOM 1429 O O . LEU A 1 182 ? -6.469 11.115 0.550 1.00 92.50 182 LEU A O 1
ATOM 1433 N N . ALA A 1 183 ? -8.474 11.503 1.468 1.00 93.44 183 ALA A N 1
ATOM 1434 C CA . ALA A 1 183 ? -9.219 11.204 0.247 1.00 93.44 183 ALA A CA 1
ATOM 1435 C C . ALA A 1 183 ? -8.909 12.210 -0.879 1.00 93.44 183 ALA A C 1
ATOM 1437 O O . ALA A 1 183 ? -8.649 11.795 -2.006 1.00 93.44 183 ALA A O 1
ATOM 1438 N N . LEU A 1 184 ? -8.873 13.512 -0.563 1.00 96.19 184 LEU A N 1
ATOM 1439 C CA . LEU A 1 184 ? -8.494 14.564 -1.517 1.00 96.19 184 LEU A CA 1
ATOM 1440 C C . LEU A 1 184 ? -7.034 14.434 -1.970 1.00 96.19 184 LEU A C 1
ATOM 1442 O O . LEU A 1 184 ? -6.731 14.658 -3.138 1.00 96.19 184 LEU A O 1
ATOM 1446 N N . ASP A 1 185 ? -6.139 14.052 -1.059 1.00 95.19 185 ASP A N 1
ATOM 1447 C CA . ASP A 1 185 ? -4.720 13.834 -1.353 1.00 95.19 185 ASP A CA 1
ATOM 1448 C C . ASP A 1 185 ? -4.514 12.695 -2.365 1.00 95.19 185 ASP A C 1
ATOM 1450 O O . ASP A 1 185 ? -3.806 12.857 -3.359 1.00 95.19 185 ASP A O 1
ATOM 1454 N N . ARG A 1 186 ? -5.216 11.570 -2.170 1.00 92.00 186 ARG A N 1
ATOM 1455 C CA . ARG A 1 186 ? -5.223 10.447 -3.122 1.00 92.00 186 ARG A CA 1
ATOM 1456 C C . ARG A 1 186 ? -5.793 10.850 -4.478 1.00 92.00 186 ARG A C 1
ATOM 1458 O O . ARG A 1 186 ? -5.210 10.507 -5.500 1.00 92.00 186 ARG A O 1
ATOM 1465 N N . GLU A 1 187 ? -6.895 11.600 -4.503 1.00 96.06 187 GLU A N 1
ATOM 1466 C CA . GLU A 1 187 ? -7.488 12.042 -5.768 1.00 96.06 187 GLU A CA 1
ATOM 1467 C C . GLU A 1 187 ? -6.545 12.979 -6.538 1.00 96.06 187 GLU A C 1
ATOM 1469 O O . GLU A 1 187 ? -6.367 12.809 -7.743 1.00 96.06 187 GLU A O 1
ATOM 1474 N N . LEU A 1 188 ? -5.880 13.918 -5.860 1.00 96.56 188 LEU A N 1
ATOM 1475 C CA . LEU A 1 188 ? -4.856 14.766 -6.478 1.00 96.56 188 LEU A CA 1
ATOM 1476 C C . LEU A 1 188 ? -3.698 13.949 -7.044 1.00 96.56 188 LEU A C 1
ATOM 1478 O O . LEU A 1 188 ? -3.268 14.207 -8.168 1.00 96.56 188 LEU A O 1
ATOM 1482 N N . TYR A 1 189 ? -3.225 12.946 -6.304 1.00 93.50 189 TYR A N 1
ATOM 1483 C CA . TYR A 1 189 ? -2.185 12.040 -6.778 1.00 93.50 189 TYR A CA 1
ATOM 1484 C C . TYR A 1 189 ? -2.621 11.288 -8.043 1.00 93.50 189 TYR A C 1
ATOM 1486 O O . TYR A 1 189 ? -1.897 11.284 -9.039 1.00 93.50 189 TYR A O 1
ATOM 1494 N N . ASP A 1 190 ? -3.823 10.710 -8.047 1.00 91.94 190 ASP A N 1
ATOM 1495 C CA . ASP A 1 190 ? -4.353 9.965 -9.191 1.00 91.94 190 ASP A CA 1
ATOM 1496 C C . ASP A 1 190 ? -4.537 10.863 -10.422 1.00 91.94 190 ASP A C 1
ATOM 1498 O O . ASP A 1 190 ? -4.182 10.478 -11.540 1.00 91.94 190 ASP A O 1
ATOM 1502 N N . ARG A 1 191 ? -5.047 12.087 -10.238 1.00 93.88 191 ARG A N 1
ATOM 1503 C CA . ARG A 1 191 ? -5.233 13.056 -11.329 1.00 93.88 191 ARG A CA 1
ATOM 1504 C C . ARG A 1 191 ? -3.914 13.615 -11.843 1.00 93.88 191 ARG A C 1
ATOM 1506 O O . ARG A 1 191 ? -3.741 13.693 -13.056 1.00 93.88 191 ARG A O 1
ATOM 1513 N N . GLY A 1 192 ? -2.976 13.934 -10.955 1.00 92.38 192 GLY A N 1
ATOM 1514 C CA . GLY A 1 192 ? -1.629 14.355 -11.331 1.00 92.38 192 GLY A CA 1
ATOM 1515 C C . GLY A 1 192 ? -0.894 13.252 -12.086 1.00 92.38 192 GLY A C 1
ATOM 1516 O O . GLY A 1 192 ? -0.274 13.503 -13.117 1.00 92.38 192 GLY A O 1
ATOM 1517 N N . ARG A 1 193 ? -1.047 11.997 -11.650 1.00 89.81 193 ARG A N 1
ATOM 1518 C CA . ARG A 1 193 ? -0.540 10.843 -12.390 1.00 89.81 193 ARG A CA 1
ATOM 1519 C C . ARG A 1 193 ? -1.145 10.784 -13.785 1.00 89.81 193 ARG A C 1
ATOM 1521 O O . ARG A 1 193 ? -0.372 10.669 -14.725 1.00 89.81 193 ARG A O 1
ATOM 1528 N N . LEU A 1 194 ? -2.471 10.892 -13.931 1.00 87.50 194 LEU A N 1
ATOM 1529 C CA . LEU A 1 194 ? -3.144 10.906 -15.238 1.00 87.50 194 LEU A CA 1
ATOM 1530 C C . LEU A 1 194 ? -2.641 12.038 -16.140 1.00 87.50 194 LEU A C 1
ATOM 1532 O O . LEU A 1 194 ? -2.361 11.774 -17.307 1.00 87.50 194 LEU A O 1
ATOM 1536 N N . ALA A 1 195 ? -2.474 13.248 -15.600 1.00 90.38 195 ALA A N 1
ATOM 1537 C CA . ALA A 1 195 ? -1.944 14.406 -16.322 1.00 90.38 195 ALA A CA 1
ATOM 1538 C C . ALA A 1 195 ? -0.519 14.172 -16.861 1.00 90.38 195 ALA A C 1
ATOM 1540 O O . ALA A 1 195 ? -0.162 14.700 -17.912 1.00 90.38 195 ALA A O 1
ATOM 1541 N N . ASN A 1 196 ? 0.271 13.338 -16.178 1.00 83.69 196 ASN A N 1
ATOM 1542 C CA . ASN A 1 196 ? 1.654 13.020 -16.538 1.00 83.69 196 ASN A CA 1
ATOM 1543 C C . ASN A 1 196 ? 1.806 11.828 -17.508 1.00 83.69 196 ASN A C 1
ATOM 1545 O O . ASN A 1 196 ? 2.912 11.576 -17.987 1.00 83.69 196 ASN A O 1
ATOM 1549 N N . ILE A 1 197 ? 0.750 11.060 -17.811 1.00 86.06 197 ILE A N 1
ATOM 1550 C CA . ILE A 1 197 ? 0.858 9.924 -18.747 1.00 86.06 197 ILE A CA 1
ATOM 1551 C C . ILE A 1 197 ? 0.932 10.464 -20.186 1.00 86.06 197 ILE A C 1
ATOM 1553 O O . ILE A 1 197 ? 0.097 11.261 -20.592 1.00 86.06 197 ILE A O 1
ATOM 1557 N N . ALA A 1 198 ? 1.876 9.970 -20.995 1.00 55.72 198 ALA A N 1
ATOM 1558 C CA . ALA A 1 198 ? 2.151 10.402 -22.378 1.00 55.72 198 ALA A CA 1
ATOM 1559 C C . ALA A 1 198 ? 0.939 10.664 -23.321 1.00 55.72 198 ALA A C 1
ATOM 1561 O O . ALA A 1 198 ? 1.037 11.562 -24.160 1.00 55.72 198 ALA A O 1
ATOM 1562 N N . PRO A 1 199 ? -0.219 9.972 -23.224 1.00 67.31 199 PRO A N 1
ATOM 1563 C CA . PRO A 1 199 ? -1.408 10.302 -24.013 1.00 67.31 199 PRO A CA 1
ATOM 1564 C C . PRO A 1 199 ? -2.023 11.674 -23.702 1.00 67.31 199 PRO A C 1
ATOM 1566 O O . PRO A 1 199 ? -2.861 12.138 -24.473 1.00 67.31 199 PRO A O 1
ATOM 1569 N N . PHE A 1 200 ? -1.621 12.347 -22.618 1.00 70.69 200 PHE A N 1
ATOM 1570 C CA . PHE A 1 200 ? -2.123 13.678 -22.264 1.00 70.69 200 PHE A CA 1
ATOM 1571 C C . PHE A 1 200 ? -1.781 14.749 -23.307 1.00 70.69 200 PHE A C 1
ATOM 1573 O O . PHE A 1 200 ? -2.508 15.732 -23.450 1.00 70.69 200 PHE A O 1
ATOM 1580 N N . CYS A 1 201 ? -0.732 14.527 -24.106 1.00 76.38 201 CYS A N 1
ATOM 1581 C CA . CYS A 1 201 ? -0.393 15.380 -25.244 1.00 76.38 201 CYS A CA 1
ATOM 1582 C C . CYS A 1 201 ? -1.461 15.360 -26.354 1.00 76.38 201 CYS A C 1
ATOM 1584 O O . CYS A 1 201 ? -1.496 16.277 -27.169 1.00 76.38 201 CYS A O 1
ATOM 1586 N N . GLY A 1 202 ? -2.325 14.338 -26.393 1.00 84.81 202 GLY A N 1
ATOM 1587 C CA . GLY A 1 202 ? -3.397 14.198 -27.384 1.00 84.81 202 GLY A CA 1
ATOM 1588 C C . GLY A 1 202 ? -4.731 14.839 -26.988 1.00 84.81 202 GLY A C 1
ATOM 1589 O O . GLY A 1 202 ? -5.650 14.855 -27.805 1.00 84.81 202 GLY A O 1
ATOM 1590 N N . LEU A 1 203 ? -4.867 15.346 -25.758 1.00 90.62 203 LEU A N 1
ATOM 1591 C CA . LEU A 1 203 ? -6.088 16.018 -25.310 1.00 90.62 203 LEU A CA 1
ATOM 1592 C C . LEU A 1 203 ? -6.195 17.426 -25.894 1.00 90.62 203 LEU A C 1
ATOM 1594 O O . LEU A 1 203 ? -5.197 18.132 -26.067 1.00 90.62 203 LEU A O 1
ATOM 1598 N N . SER A 1 204 ? -7.431 17.858 -26.149 1.00 95.56 204 SER A N 1
ATOM 1599 C CA . SER A 1 204 ? -7.679 19.229 -26.580 1.00 95.56 204 SER A CA 1
ATOM 1600 C C . SER A 1 204 ? -7.183 20.218 -25.516 1.00 95.56 204 SER A C 1
ATOM 1602 O O . SER A 1 204 ? -7.144 19.917 -24.322 1.00 95.56 204 SER A O 1
ATOM 1604 N N . GLU A 1 205 ? -6.778 21.418 -25.929 1.00 93.25 205 GLU A N 1
ATOM 1605 C CA . GLU A 1 205 ? -6.367 22.473 -24.991 1.00 93.25 205 GLU A CA 1
ATOM 1606 C C . GLU A 1 205 ? -7.479 22.814 -23.989 1.00 93.25 205 GLU A C 1
ATOM 1608 O O . GLU A 1 205 ? -7.199 23.029 -22.812 1.00 93.25 205 GLU A O 1
ATOM 1613 N N . SER A 1 206 ? -8.741 22.746 -24.428 1.00 95.88 206 SER A N 1
ATOM 1614 C CA . SER A 1 206 ? -9.902 22.911 -23.554 1.00 95.88 206 SER A CA 1
ATOM 1615 C C . SER A 1 206 ? -9.972 21.828 -22.477 1.00 95.88 206 SER A C 1
ATOM 1617 O O . SER A 1 206 ? -10.239 22.144 -21.322 1.00 95.88 206 SER A O 1
ATOM 1619 N N . ASP A 1 207 ? -9.730 20.563 -22.821 1.00 92.81 207 ASP A N 1
ATOM 1620 C CA . ASP A 1 207 ? -9.784 19.463 -21.850 1.00 92.81 207 ASP A CA 1
ATOM 1621 C C . ASP A 1 207 ? -8.620 19.522 -20.862 1.00 92.81 207 ASP A C 1
ATOM 1623 O O . ASP A 1 207 ? -8.798 19.245 -19.677 1.00 92.81 207 ASP A O 1
ATOM 1627 N N . ARG A 1 208 ? -7.438 19.944 -21.328 1.00 93.69 208 ARG A N 1
ATOM 1628 C CA . ARG A 1 208 ? -6.278 20.189 -20.460 1.00 93.69 208 ARG A CA 1
ATOM 1629 C C . ARG A 1 208 ? -6.550 21.327 -19.480 1.00 93.69 208 ARG A C 1
ATOM 1631 O O . ARG A 1 208 ? -6.311 21.156 -18.289 1.00 93.69 208 ARG A O 1
ATOM 1638 N N . ALA A 1 209 ? -7.110 22.441 -19.953 1.00 94.56 209 ALA A N 1
ATOM 1639 C CA . ALA A 1 209 ? -7.513 23.552 -19.095 1.00 94.56 209 ALA A CA 1
ATOM 1640 C C . ALA A 1 209 ? -8.591 23.130 -18.081 1.00 94.56 209 ALA A C 1
ATOM 1642 O O . ALA A 1 209 ? -8.508 23.496 -16.911 1.00 94.56 209 ALA A O 1
ATOM 1643 N N . ASN A 1 210 ? -9.558 22.307 -18.498 1.00 95.38 210 ASN A N 1
ATOM 1644 C CA . ASN A 1 210 ? -10.590 21.770 -17.612 1.00 95.38 210 ASN A CA 1
ATOM 1645 C C . ASN A 1 210 ? -10.010 20.833 -16.542 1.00 95.38 210 ASN A C 1
ATOM 1647 O O . ASN A 1 210 ? -10.403 20.937 -15.380 1.00 95.38 210 ASN A O 1
ATOM 1651 N N . LEU A 1 211 ? -9.078 19.935 -16.897 1.00 93.62 211 LEU A N 1
ATOM 1652 C CA . LEU A 1 211 ? -8.431 19.080 -15.899 1.00 93.62 211 LEU A CA 1
ATOM 1653 C C . LEU A 1 211 ? -7.585 19.914 -14.933 1.00 93.62 211 LEU A C 1
ATOM 1655 O O . LEU A 1 211 ? -7.664 19.681 -13.730 1.00 93.62 211 LEU A O 1
ATOM 1659 N N . GLN A 1 212 ? -6.826 20.890 -15.434 1.00 94.69 212 GLN A N 1
ATOM 1660 C CA . GLN A 1 212 ? -6.018 21.759 -14.582 1.00 94.69 212 GLN A CA 1
ATOM 1661 C C . GLN A 1 212 ? -6.895 22.536 -13.594 1.00 94.69 212 GLN A C 1
ATOM 1663 O O . GLN A 1 212 ? -6.657 22.474 -12.395 1.00 94.69 212 GLN A O 1
ATOM 1668 N N . ALA A 1 213 ? -7.978 23.163 -14.065 1.00 96.12 213 ALA A N 1
ATOM 1669 C CA . ALA A 1 213 ? -8.921 23.866 -13.196 1.00 96.12 213 ALA A CA 1
ATOM 1670 C C . ALA A 1 213 ? -9.563 22.939 -12.144 1.00 96.12 213 ALA A C 1
ATOM 1672 O O . ALA A 1 213 ? -9.844 23.360 -11.020 1.00 96.12 213 ALA A O 1
ATOM 1673 N N . TYR A 1 214 ? -9.790 21.667 -12.489 1.00 96.50 214 TYR A N 1
ATOM 1674 C CA . TYR A 1 214 ? -10.266 20.663 -11.540 1.00 96.50 214 TYR A CA 1
ATOM 1675 C C . TYR A 1 214 ? -9.206 20.308 -10.488 1.00 96.50 214 TYR A C 1
ATOM 1677 O O . TYR A 1 214 ? -9.530 20.243 -9.303 1.00 96.50 214 TYR A O 1
ATOM 1685 N N . MET A 1 215 ? -7.946 20.124 -10.895 1.00 97.19 215 MET A N 1
ATOM 1686 C CA . MET A 1 215 ? -6.830 19.902 -9.971 1.00 97.19 215 MET A CA 1
ATOM 1687 C C . MET A 1 215 ? -6.649 21.091 -9.021 1.00 97.19 215 MET A C 1
ATOM 1689 O O . MET A 1 215 ? -6.616 20.884 -7.812 1.00 97.19 215 MET A O 1
ATOM 1693 N N . ASP A 1 216 ? -6.669 22.323 -9.533 1.00 96.69 216 ASP A N 1
ATOM 1694 C CA . ASP A 1 216 ? -6.577 23.543 -8.721 1.00 96.69 216 ASP A CA 1
ATOM 1695 C C . ASP A 1 216 ? -7.731 23.625 -7.696 1.00 96.69 216 ASP A C 1
ATOM 1697 O O . ASP A 1 216 ? -7.548 24.016 -6.539 1.00 96.69 216 ASP A O 1
ATOM 1701 N N . SER A 1 217 ? -8.940 23.200 -8.088 1.00 97.75 217 SER A N 1
ATOM 1702 C CA . SER A 1 217 ? -10.090 23.120 -7.180 1.00 97.75 217 SER A CA 1
ATOM 1703 C C . SER A 1 217 ? -9.888 22.086 -6.067 1.00 97.75 217 SER A C 1
ATOM 1705 O O . SER A 1 217 ? -10.205 22.368 -4.907 1.00 97.75 217 SER A O 1
ATOM 1707 N N . LEU A 1 218 ? -9.355 20.904 -6.389 1.00 96.88 218 LEU A N 1
ATOM 1708 C CA . LEU A 1 218 ? -9.040 19.870 -5.401 1.00 96.88 218 LEU A CA 1
ATOM 1709 C C . LEU A 1 218 ? -7.927 20.320 -4.443 1.00 96.88 218 LEU A C 1
ATOM 1711 O O . LEU A 1 218 ? -8.034 20.087 -3.238 1.00 96.88 218 LEU A O 1
ATOM 1715 N N . GLU A 1 219 ? -6.899 21.010 -4.939 1.00 97.19 219 GLU A N 1
ATOM 1716 C CA . GLU A 1 219 ? -5.833 21.583 -4.109 1.00 97.19 219 GLU A CA 1
ATOM 1717 C C . GLU A 1 219 ? -6.376 22.621 -3.127 1.00 97.19 219 GLU A C 1
ATOM 1719 O O . GLU A 1 219 ? -6.068 22.558 -1.933 1.00 97.19 219 GLU A O 1
ATOM 1724 N N . SER A 1 220 ? -7.254 23.519 -3.586 1.00 97.50 220 SER A N 1
ATOM 1725 C CA . SER A 1 220 ? -7.929 24.481 -2.707 1.00 97.50 220 SER A CA 1
ATOM 1726 C C . SER A 1 220 ? -8.739 23.772 -1.619 1.00 97.50 220 SER A C 1
ATOM 1728 O O . SER A 1 220 ? -8.645 24.127 -0.444 1.00 97.50 220 SER A O 1
ATOM 1730 N N . GLN A 1 221 ? -9.501 22.733 -1.977 1.00 97.06 221 GLN A N 1
ATOM 1731 C CA . GLN A 1 221 ? -10.274 21.956 -1.004 1.00 97.06 221 GLN A CA 1
ATOM 1732 C C . GLN A 1 221 ? -9.371 21.245 0.008 1.00 97.06 221 GLN A C 1
ATOM 1734 O O . GLN A 1 221 ? -9.675 21.233 1.204 1.00 97.06 221 GLN A O 1
ATOM 1739 N N . ARG A 1 222 ? -8.249 20.674 -0.441 1.00 97.81 222 ARG A N 1
ATOM 1740 C CA . ARG A 1 222 ? -7.255 20.039 0.431 1.00 97.81 222 ARG A CA 1
ATOM 1741 C C . ARG A 1 222 ? -6.676 21.048 1.420 1.00 97.81 222 ARG A C 1
ATOM 1743 O O . ARG A 1 222 ? -6.617 20.745 2.612 1.00 97.81 222 ARG A O 1
ATOM 1750 N N . ALA A 1 223 ? -6.306 22.243 0.959 1.00 96.62 223 ALA A N 1
ATOM 1751 C CA . ALA A 1 223 ? -5.785 23.313 1.808 1.00 96.62 223 ALA A CA 1
ATOM 1752 C C . ALA A 1 223 ? -6.809 23.759 2.869 1.00 96.62 223 ALA A C 1
ATOM 1754 O O . ALA A 1 223 ? -6.465 23.895 4.047 1.00 96.62 223 ALA A O 1
ATOM 1755 N N . ASP A 1 224 ? -8.082 23.895 2.492 1.00 97.31 224 ASP A N 1
ATOM 1756 C CA . ASP A 1 224 ? -9.163 24.226 3.425 1.00 97.31 224 ASP A CA 1
ATOM 1757 C C . ASP A 1 224 ? -9.362 23.136 4.489 1.00 97.31 224 ASP A C 1
ATOM 1759 O O . ASP A 1 224 ? -9.527 23.442 5.676 1.00 97.31 224 ASP A O 1
ATOM 1763 N N . LYS A 1 225 ? -9.310 21.852 4.099 1.00 97.12 225 LYS A N 1
ATOM 1764 C CA . LYS A 1 225 ? -9.386 20.730 5.051 1.00 97.12 225 LYS A CA 1
ATOM 1765 C C . LYS A 1 225 ? -8.170 20.670 5.966 1.00 97.12 225 LYS A C 1
ATOM 1767 O O . LYS A 1 225 ? -8.355 20.464 7.160 1.00 97.12 225 LYS A O 1
ATOM 1772 N N . ALA A 1 226 ? -6.965 20.911 5.456 1.00 96.75 226 ALA A N 1
ATOM 1773 C CA . ALA A 1 226 ? -5.759 20.983 6.278 1.00 96.75 226 ALA A CA 1
ATOM 1774 C C . ALA A 1 226 ? -5.862 22.101 7.327 1.00 96.75 226 ALA A C 1
ATOM 1776 O O . ALA A 1 226 ? -5.604 21.882 8.510 1.00 96.75 226 ALA A O 1
ATOM 1777 N N . LYS A 1 227 ? -6.329 23.290 6.925 1.00 97.44 227 LYS A N 1
ATOM 1778 C CA . LYS A 1 227 ? -6.543 24.419 7.840 1.00 97.44 227 LYS A CA 1
ATOM 1779 C C . LYS A 1 227 ? -7.589 24.104 8.910 1.00 97.44 227 LYS A C 1
ATOM 1781 O O . LYS A 1 227 ? -7.373 24.406 10.082 1.00 97.44 227 LYS A O 1
ATOM 1786 N N . ALA A 1 228 ? -8.705 23.486 8.525 1.00 97.06 228 ALA A N 1
ATOM 1787 C CA . ALA A 1 228 ? -9.731 23.057 9.471 1.00 97.06 228 ALA A CA 1
ATOM 1788 C C . ALA A 1 228 ? -9.217 21.964 10.430 1.00 97.06 228 ALA A C 1
ATOM 1790 O O . ALA A 1 228 ? -9.580 21.979 11.606 1.00 97.06 228 ALA A O 1
ATOM 1791 N N . LEU A 1 229 ? -8.339 21.068 9.963 1.00 96.69 229 LEU A N 1
ATOM 1792 C CA . LEU A 1 229 ? -7.740 20.018 10.789 1.00 96.69 229 LEU A CA 1
ATOM 1793 C C . LEU A 1 229 ? -6.824 20.633 11.839 1.00 96.69 229 LEU A C 1
ATOM 1795 O O . LEU A 1 229 ? -6.988 20.365 13.024 1.00 96.69 229 LEU A O 1
ATOM 1799 N N . ASN A 1 230 ? -5.939 21.534 11.418 1.00 93.06 230 ASN A N 1
ATOM 1800 C CA . ASN A 1 230 ? -5.036 22.250 12.315 1.00 93.06 230 ASN A CA 1
ATOM 1801 C C . ASN A 1 230 ? -5.804 23.072 13.359 1.00 93.06 230 ASN A C 1
ATOM 1803 O O . ASN A 1 230 ? -5.417 23.102 14.524 1.00 93.06 230 ASN A O 1
ATOM 1807 N N . ALA A 1 231 ? -6.929 23.685 12.979 1.00 96.50 231 ALA A N 1
ATOM 1808 C CA . ALA A 1 231 ? -7.797 24.383 13.925 1.00 96.50 231 ALA A CA 1
ATOM 1809 C C . ALA A 1 231 ? -8.441 23.433 14.955 1.00 96.50 231 ALA A C 1
ATOM 1811 O O . ALA A 1 231 ? -8.551 23.791 16.126 1.00 96.50 231 ALA A O 1
ATOM 1812 N N . LEU A 1 232 ? -8.856 22.223 14.557 1.00 95.94 232 LEU A N 1
ATOM 1813 C CA . LEU A 1 232 ? -9.366 21.212 15.494 1.00 95.94 232 LEU A CA 1
ATOM 1814 C C . LEU A 1 232 ? -8.269 20.676 16.416 1.00 95.94 232 LEU A C 1
ATOM 1816 O O . LEU A 1 232 ? -8.515 20.526 17.609 1.00 95.94 232 LEU A O 1
ATOM 1820 N N . VAL A 1 233 ? -7.064 20.443 15.894 1.00 92.31 233 VAL A N 1
ATOM 1821 C CA . VAL A 1 233 ? -5.901 20.024 16.690 1.00 92.31 233 VAL A CA 1
ATOM 1822 C C . VAL A 1 233 ? -5.531 21.100 17.712 1.00 92.31 233 VAL A C 1
ATOM 1824 O O . VAL A 1 233 ? -5.332 20.775 18.879 1.00 92.31 233 VAL A O 1
ATOM 1827 N N . ALA A 1 234 ? -5.530 22.379 17.325 1.00 92.00 234 ALA A N 1
ATOM 1828 C CA . ALA A 1 234 ? -5.318 23.488 18.255 1.00 92.00 234 ALA A CA 1
ATOM 1829 C C . ALA A 1 234 ? -6.395 23.525 19.353 1.00 92.00 234 ALA A C 1
ATOM 1831 O O . ALA A 1 234 ? -6.067 23.606 20.533 1.00 92.00 234 ALA A O 1
ATOM 1832 N N . ARG A 1 235 ? -7.676 23.353 18.994 1.00 94.31 235 ARG A N 1
ATOM 1833 C CA . ARG A 1 235 ? -8.780 23.268 19.969 1.00 94.31 235 ARG A CA 1
ATOM 1834 C C . ARG A 1 235 ? -8.670 22.055 20.893 1.00 94.31 235 ARG A C 1
ATOM 1836 O O . ARG A 1 235 ? -9.056 22.149 22.053 1.00 94.31 235 ARG A O 1
ATOM 1843 N N . LEU A 1 236 ? -8.183 20.919 20.395 1.00 91.50 236 LEU A N 1
ATOM 1844 C CA . LEU A 1 236 ? -7.903 19.737 21.211 1.00 91.50 236 LEU A CA 1
ATOM 1845 C C . LEU A 1 236 ? -6.744 19.993 22.175 1.00 91.50 236 LEU A C 1
ATOM 1847 O O . LEU A 1 236 ? -6.838 19.598 23.330 1.00 91.50 236 LEU A O 1
ATOM 1851 N N . ALA A 1 237 ? -5.688 20.678 21.731 1.00 86.38 237 ALA A N 1
ATOM 1852 C CA . ALA A 1 237 ? -4.559 21.059 22.576 1.00 86.38 237 ALA A CA 1
ATOM 1853 C C . ALA A 1 237 ? -4.972 22.052 23.676 1.00 86.38 237 ALA A C 1
ATOM 1855 O O . ALA A 1 237 ? -4.600 21.864 24.831 1.00 86.38 237 ALA A O 1
ATOM 1856 N N . GLU A 1 238 ? -5.803 23.043 23.343 1.00 88.56 238 GLU A N 1
ATOM 1857 C CA . GLU A 1 238 ? -6.418 23.960 24.312 1.00 88.56 238 GLU A CA 1
ATOM 1858 C C . GLU A 1 238 ? -7.342 23.215 25.284 1.00 88.56 238 GLU A C 1
ATOM 1860 O O . GLU A 1 238 ? -7.291 23.446 26.482 1.00 88.56 238 GLU A O 1
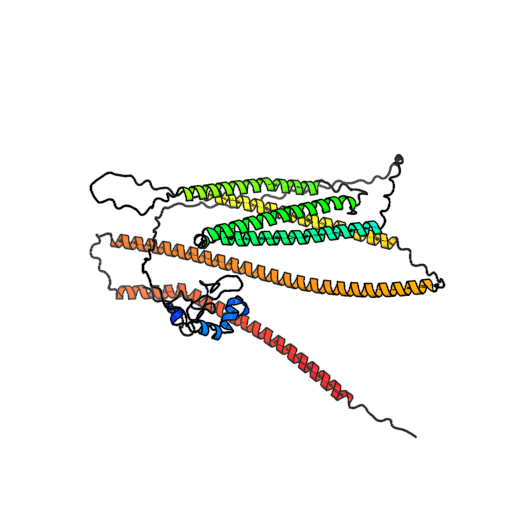ATOM 1865 N N . ALA A 1 239 ? -8.145 22.257 24.810 1.00 85.44 239 ALA A N 1
ATOM 1866 C CA . ALA A 1 239 ? -8.966 21.430 25.696 1.00 85.44 239 ALA A CA 1
ATOM 1867 C C . ALA A 1 239 ? -8.117 20.506 26.594 1.00 85.44 239 ALA A C 1
ATOM 1869 O O . ALA A 1 239 ? -8.553 20.127 27.682 1.00 85.44 239 ALA A O 1
ATOM 1870 N N . LYS A 1 240 ? -6.903 20.140 26.157 1.00 73.81 240 LYS A N 1
ATOM 1871 C CA . LYS A 1 240 ? -5.984 19.253 26.882 1.00 73.81 240 LYS A CA 1
ATOM 1872 C C . LYS A 1 240 ? -5.446 19.897 28.162 1.00 73.81 240 LYS A C 1
ATOM 1874 O O . LYS A 1 240 ? -5.213 19.157 29.114 1.00 73.81 240 LYS A O 1
ATOM 1879 N N . SER A 1 241 ? -5.277 21.225 28.203 1.00 70.62 241 SER A N 1
ATOM 1880 C CA . SER A 1 241 ? -4.744 21.927 29.385 1.00 70.62 241 SER A CA 1
ATOM 1881 C C . SER A 1 241 ? -5.654 21.834 30.604 1.00 70.62 241 SER A C 1
ATOM 1883 O O . SER A 1 241 ? -5.160 21.840 31.728 1.00 70.62 241 SER A O 1
ATOM 1885 N N . ASP A 1 242 ? -6.960 21.708 30.375 1.00 66.94 242 ASP A N 1
ATOM 1886 C CA . ASP A 1 242 ? -7.965 21.777 31.438 1.00 66.94 242 ASP A CA 1
ATOM 1887 C C . ASP A 1 242 ? -8.527 20.395 31.794 1.00 66.94 242 ASP A C 1
ATOM 1889 O O . ASP A 1 242 ? -9.045 20.190 32.890 1.00 66.94 242 ASP A O 1
ATOM 1893 N N . PHE A 1 243 ? -8.451 19.444 30.856 1.00 65.62 243 PHE A N 1
ATOM 1894 C CA . PHE A 1 243 ? -9.195 18.193 30.939 1.00 65.62 243 PHE A CA 1
ATOM 1895 C C . PHE A 1 243 ? -8.350 16.971 31.286 1.00 65.62 243 PHE A C 1
ATOM 1897 O O . PHE A 1 243 ? -8.827 16.091 32.005 1.00 65.62 243 PHE A O 1
ATOM 1904 N N . TRP A 1 244 ? -7.131 16.856 30.752 1.00 60.47 244 TRP A N 1
ATOM 1905 C CA . TRP A 1 244 ? -6.361 15.652 31.027 1.00 60.47 244 TRP A CA 1
ATOM 1906 C C . TRP A 1 244 ? -5.922 15.673 32.488 1.00 60.47 244 TRP A C 1
ATOM 1908 O O . TRP A 1 244 ? -5.213 16.598 32.889 1.00 60.47 244 TRP A O 1
ATOM 1918 N N . PRO A 1 245 ? -6.272 14.646 33.283 1.00 53.69 245 PRO A N 1
ATOM 1919 C CA . PRO A 1 245 ? -5.716 14.463 34.606 1.00 53.69 245 PRO A CA 1
ATOM 1920 C C . PRO A 1 245 ? -4.295 13.924 34.432 1.00 53.69 245 PRO A C 1
ATOM 1922 O O . PRO A 1 245 ? -3.968 12.853 34.927 1.00 53.69 245 PRO A O 1
ATOM 1925 N N . ILE A 1 246 ? -3.441 14.648 33.702 1.00 50.31 246 ILE A N 1
ATOM 1926 C CA . ILE A 1 246 ? -2.017 14.579 33.984 1.00 50.31 246 ILE A CA 1
ATOM 1927 C C . ILE A 1 246 ? -1.953 15.136 35.401 1.00 50.31 246 ILE A C 1
ATOM 1929 O O . ILE A 1 246 ? -2.373 16.283 35.585 1.00 50.31 246 ILE A O 1
ATOM 1933 N N . PRO A 1 247 ? -1.572 14.345 36.413 1.00 47.25 247 PRO A N 1
ATOM 1934 C CA . PRO A 1 247 ? -1.512 14.829 37.777 1.00 47.25 247 PRO A CA 1
ATOM 1935 C C . PRO A 1 247 ? -0.626 16.077 37.803 1.00 47.25 247 PRO A C 1
ATOM 1937 O O . PRO A 1 247 ? 0.597 16.023 37.783 1.00 47.25 247 PRO A O 1
ATOM 1940 N N . SER A 1 248 ? -1.261 17.245 37.838 1.00 46.50 248 SER A N 1
ATOM 1941 C CA . SER A 1 248 ? -0.599 18.525 38.073 1.00 46.50 248 SER A CA 1
ATOM 1942 C C . SER A 1 248 ? -0.034 18.569 39.499 1.00 46.50 248 SER A C 1
ATOM 1944 O O . SER A 1 248 ? 0.857 19.363 39.797 1.00 46.50 248 SER A O 1
ATOM 1946 N N . GLY A 1 249 ? -0.479 17.642 40.357 1.00 45.94 249 GLY A N 1
ATOM 1947 C CA . GLY A 1 249 ? 0.192 17.250 41.587 1.00 45.94 249 GLY A CA 1
ATOM 1948 C C . GLY A 1 249 ? 1.445 16.445 41.272 1.00 45.94 249 GLY A C 1
ATOM 1949 O O . GLY A 1 249 ? 1.382 15.229 41.151 1.00 45.94 249 GLY A O 1
ATOM 1950 N N . LYS A 1 250 ? 2.571 17.153 41.175 1.00 45.78 250 LYS A N 1
ATOM 1951 C CA . LYS A 1 250 ? 3.876 16.634 40.767 1.00 45.78 250 LYS A CA 1
ATOM 1952 C C . LYS A 1 250 ? 3.858 16.178 39.303 1.00 45.78 250 LYS A C 1
ATOM 1954 O O . LYS A 1 250 ? 3.868 14.993 39.004 1.00 45.78 250 LYS A O 1
ATOM 1959 N N . ARG A 1 251 ? 4.154 17.134 38.414 1.00 43.53 251 ARG A N 1
ATOM 1960 C CA . ARG A 1 251 ? 5.375 16.926 37.627 1.00 43.53 251 ARG A CA 1
ATOM 1961 C C . ARG A 1 251 ? 6.473 16.580 38.643 1.00 43.53 251 ARG A C 1
ATOM 1963 O O . ARG A 1 251 ? 7.197 17.455 39.111 1.00 43.53 251 ARG A O 1
ATOM 1970 N N . THR A 1 252 ? 6.600 15.301 39.008 1.00 45.69 252 THR A N 1
ATOM 1971 C CA . THR A 1 252 ? 7.924 14.697 39.006 1.00 45.69 252 THR A CA 1
ATOM 1972 C C . THR A 1 252 ? 8.546 15.253 37.744 1.00 45.69 252 THR A C 1
ATOM 1974 O O . THR A 1 252 ? 7.894 15.316 36.697 1.00 45.69 252 THR A O 1
ATOM 1977 N N . ALA A 1 253 ? 9.715 15.855 37.865 1.00 46.69 253 ALA A N 1
ATOM 1978 C CA . ALA A 1 253 ? 10.491 16.135 36.687 1.00 46.69 253 ALA A CA 1
ATOM 1979 C C . ALA A 1 253 ? 10.722 14.772 36.015 1.00 46.69 253 ALA A C 1
ATOM 1981 O O . ALA A 1 253 ? 11.742 14.145 36.263 1.00 46.69 253 ALA A O 1
ATOM 1982 N N . MET A 1 254 ? 9.748 14.294 35.226 1.00 49.00 254 MET A N 1
ATOM 1983 C CA . MET A 1 254 ? 10.001 13.461 34.072 1.00 49.00 254 MET A CA 1
ATOM 1984 C C . MET A 1 254 ? 11.152 14.191 33.413 1.00 49.00 254 MET A C 1
ATOM 1986 O O . MET A 1 254 ? 11.010 15.403 33.169 1.00 49.00 254 MET A O 1
ATOM 1990 N N . PRO A 1 255 ? 12.329 13.557 33.345 1.00 51.47 255 PRO A N 1
ATOM 1991 C CA . PRO A 1 255 ? 13.537 14.231 32.944 1.00 51.47 255 PRO A CA 1
ATOM 1992 C C . PRO A 1 255 ? 13.224 14.835 31.586 1.00 51.47 255 PRO A C 1
ATOM 1994 O O . PRO A 1 255 ? 13.104 14.132 30.592 1.00 51.47 255 PRO A O 1
ATOM 1997 N N . GLY A 1 256 ? 13.056 16.159 31.534 1.00 52.44 256 GLY A N 1
ATOM 1998 C CA . GLY A 1 256 ? 12.733 16.880 30.302 1.00 52.44 256 GLY A CA 1
ATOM 1999 C C . GLY A 1 256 ? 13.841 16.779 29.251 1.00 52.44 256 GLY A C 1
ATOM 2000 O O . GLY A 1 256 ? 13.827 17.545 28.298 1.00 52.44 256 GLY A O 1
ATOM 2001 N N . GLY A 1 257 ? 14.813 15.886 29.461 1.00 61.53 257 GLY A N 1
ATOM 2002 C CA . GLY A 1 257 ? 15.780 15.418 28.496 1.00 61.53 257 GLY A CA 1
ATOM 2003 C C . GLY A 1 257 ? 15.145 14.561 27.408 1.00 61.53 257 GLY A C 1
ATOM 2004 O O . GLY A 1 257 ? 15.435 14.843 26.267 1.00 61.53 257 GLY A O 1
ATOM 2005 N N . GLU A 1 258 ? 14.235 13.623 27.688 1.00 63.06 258 GLU A N 1
ATOM 2006 C CA . GLU A 1 258 ? 13.819 12.632 26.668 1.00 63.06 258 GLU A CA 1
ATOM 2007 C C . GLU A 1 258 ? 12.988 13.242 25.532 1.00 63.06 258 GLU A C 1
ATOM 2009 O O . GLU A 1 258 ? 13.321 13.110 24.357 1.00 63.06 258 GLU A O 1
ATOM 2014 N N . MET A 1 259 ? 11.950 14.020 25.857 1.00 61.91 259 MET A N 1
ATOM 2015 C CA . MET A 1 259 ? 11.160 14.705 24.824 1.00 61.91 259 MET A CA 1
ATOM 2016 C C . MET A 1 259 ? 11.974 15.795 24.107 1.00 61.91 259 MET A C 1
ATOM 2018 O O . MET A 1 259 ? 11.721 16.117 22.946 1.00 61.91 259 MET A O 1
ATOM 2022 N N . LYS A 1 260 ? 12.964 16.367 24.800 1.00 76.69 260 LYS A N 1
ATOM 2023 C CA . LYS A 1 260 ? 13.902 17.327 24.220 1.00 76.69 260 LYS A CA 1
ATOM 2024 C C . LYS A 1 260 ? 14.920 16.631 23.316 1.00 76.69 260 LYS A C 1
ATOM 2026 O O . LYS A 1 260 ? 15.258 17.192 22.289 1.00 76.69 260 LYS A O 1
ATOM 2031 N N . GLU A 1 261 ? 15.345 15.419 23.646 1.00 77.75 261 GLU A N 1
ATOM 2032 C CA . GLU A 1 261 ? 16.232 14.580 22.847 1.00 77.75 261 GLU A CA 1
ATOM 2033 C C . GLU A 1 261 ? 15.522 14.118 21.574 1.00 77.75 261 GLU A C 1
ATOM 2035 O O . GLU A 1 261 ? 16.089 14.224 20.494 1.00 77.75 261 GLU A O 1
ATOM 2040 N N . ALA A 1 262 ? 14.250 13.719 21.662 1.00 70.50 262 ALA A N 1
ATOM 2041 C CA . ALA A 1 262 ? 13.434 13.425 20.485 1.00 70.50 262 ALA A CA 1
ATOM 2042 C C . ALA A 1 262 ? 13.251 14.662 19.586 1.00 70.50 262 ALA A C 1
ATOM 2044 O O . ALA A 1 262 ? 13.356 14.562 18.364 1.00 70.50 262 ALA A O 1
ATOM 2045 N N . ALA A 1 263 ? 13.029 15.843 20.175 1.00 76.94 263 ALA A N 1
ATOM 2046 C CA . ALA A 1 263 ? 12.965 17.099 19.426 1.00 76.94 263 ALA A CA 1
ATOM 2047 C C . ALA A 1 263 ? 14.318 17.466 18.789 1.00 76.94 263 ALA A C 1
ATOM 2049 O O . ALA A 1 263 ? 14.358 17.824 17.619 1.00 76.94 263 ALA A O 1
ATOM 2050 N N . GLU A 1 264 ? 15.429 17.309 19.513 1.00 83.75 264 GLU A N 1
ATOM 2051 C CA . GLU A 1 264 ? 16.787 17.534 19.003 1.00 83.75 264 GLU A CA 1
ATOM 2052 C C . GLU A 1 264 ? 17.134 16.541 17.872 1.00 83.75 264 GLU A C 1
ATOM 2054 O O . GLU A 1 264 ? 17.748 16.932 16.879 1.00 83.75 264 GLU A O 1
ATOM 2059 N N . LYS A 1 265 ? 16.687 15.280 17.958 1.00 78.38 265 LYS A N 1
ATOM 2060 C CA . LYS A 1 265 ? 16.826 14.274 16.890 1.00 78.38 265 LYS A CA 1
ATOM 2061 C C . LYS A 1 265 ? 15.970 14.618 15.666 1.00 78.38 265 LYS A C 1
ATOM 2063 O O . LYS A 1 265 ? 16.467 14.508 14.545 1.00 78.38 265 LYS A O 1
ATOM 2068 N N . LEU A 1 266 ? 14.737 15.092 15.853 1.00 76.31 266 LEU A N 1
ATOM 2069 C CA . LEU A 1 266 ? 13.885 15.581 14.759 1.00 76.31 266 LEU A CA 1
ATOM 2070 C C . LEU A 1 266 ? 14.487 16.815 14.071 1.00 76.31 266 LEU A C 1
ATOM 2072 O O . LEU A 1 266 ? 14.550 16.850 12.843 1.00 76.31 266 LEU A O 1
ATOM 2076 N N . ASP A 1 267 ? 15.009 17.771 14.837 1.00 82.31 267 ASP A N 1
ATOM 2077 C CA . ASP A 1 267 ? 15.733 18.929 14.298 1.00 82.31 267 ASP A CA 1
ATOM 2078 C C . ASP A 1 267 ? 17.002 18.479 13.544 1.00 82.31 267 ASP A C 1
ATOM 2080 O O . ASP A 1 267 ? 17.355 19.032 12.501 1.00 82.31 267 ASP A O 1
ATOM 2084 N N . SER A 1 268 ? 17.671 17.414 14.006 1.00 85.38 268 SER A N 1
ATOM 2085 C CA . SER A 1 268 ? 18.848 16.847 13.331 1.00 85.38 268 SER A CA 1
ATOM 2086 C C . SER A 1 268 ? 18.539 16.185 11.979 1.00 85.38 268 SER A C 1
ATOM 2088 O O . SER A 1 268 ? 19.436 16.086 11.137 1.00 85.38 268 SER A O 1
ATOM 2090 N N . LEU A 1 269 ? 17.292 15.747 11.751 1.00 82.38 269 LEU A N 1
ATOM 2091 C CA . LEU A 1 269 ? 16.821 15.209 10.467 1.00 82.38 269 LEU A CA 1
ATOM 2092 C C . LEU A 1 269 ? 16.471 16.305 9.457 1.00 82.38 269 LEU A C 1
ATOM 2094 O O . LEU A 1 269 ? 16.503 16.057 8.249 1.00 82.38 269 LEU A O 1
ATOM 2098 N N . GLU A 1 270 ? 16.154 17.515 9.918 1.00 87.25 270 GLU A N 1
ATOM 2099 C CA . GLU A 1 270 ? 15.764 18.610 9.032 1.00 87.25 270 GLU A CA 1
ATOM 2100 C C . GLU A 1 270 ? 16.901 18.981 8.068 1.00 87.25 270 GLU A C 1
ATOM 2102 O O . GLU A 1 270 ? 16.670 19.156 6.869 1.00 87.25 270 GLU A O 1
ATOM 2107 N N . ALA A 1 271 ? 18.143 19.024 8.558 1.00 84.94 271 ALA A N 1
ATOM 2108 C CA . ALA A 1 271 ? 19.304 19.380 7.745 1.00 84.94 271 ALA A CA 1
ATOM 2109 C C . ALA A 1 271 ? 19.558 18.402 6.568 1.00 84.94 271 ALA A C 1
ATOM 2111 O O . ALA A 1 271 ? 19.612 18.880 5.430 1.00 84.94 271 ALA A O 1
ATOM 2112 N N . PRO A 1 272 ? 19.631 17.067 6.769 1.00 81.25 272 PRO A N 1
ATOM 2113 C CA . PRO A 1 272 ? 19.722 16.097 5.671 1.00 81.25 272 PRO A CA 1
ATOM 2114 C C . PRO A 1 272 ? 18.568 16.185 4.667 1.00 81.25 272 PRO A C 1
ATOM 2116 O O . PRO A 1 272 ? 18.787 16.113 3.460 1.00 81.25 272 PRO A O 1
ATOM 2119 N N . ILE A 1 273 ? 17.331 16.404 5.133 1.00 78.88 273 ILE A N 1
ATOM 2120 C CA . ILE A 1 273 ? 16.161 16.535 4.248 1.00 78.88 273 ILE A CA 1
ATOM 2121 C C . ILE A 1 273 ? 16.285 17.775 3.359 1.00 78.88 273 ILE A C 1
ATOM 2123 O O . ILE A 1 273 ? 15.953 17.733 2.169 1.00 78.88 273 ILE A O 1
ATOM 2127 N N . VAL A 1 274 ? 16.747 18.893 3.919 1.00 88.75 274 VAL A N 1
ATOM 2128 C CA . VAL A 1 274 ? 16.995 20.123 3.160 1.00 88.75 274 VAL A CA 1
ATOM 2129 C C . VAL A 1 274 ? 18.114 19.907 2.136 1.00 88.75 274 VAL A C 1
ATOM 2131 O O . VAL A 1 274 ? 17.962 20.339 0.991 1.00 88.75 274 VAL A O 1
ATOM 2134 N N . GLU A 1 275 ? 19.186 19.192 2.490 1.00 86.75 275 GLU A N 1
ATOM 2135 C CA . GLU A 1 275 ? 20.267 18.847 1.555 1.00 86.75 275 GLU A CA 1
ATOM 2136 C C . GLU A 1 275 ? 19.784 17.916 0.428 1.00 86.75 275 GLU A C 1
ATOM 2138 O O . GLU A 1 275 ? 20.060 18.174 -0.749 1.00 86.75 275 GLU A O 1
ATOM 2143 N N . LEU A 1 276 ? 18.977 16.898 0.737 1.00 81.88 276 LEU A N 1
ATOM 2144 C CA . LEU A 1 276 ? 18.365 16.011 -0.257 1.00 81.88 276 LEU A CA 1
ATOM 2145 C C . LEU A 1 276 ? 17.440 16.776 -1.210 1.00 81.88 276 LEU A C 1
ATOM 2147 O O . LEU A 1 276 ? 17.505 16.605 -2.426 1.00 81.88 276 LEU A O 1
ATOM 2151 N N . ARG A 1 277 ? 16.608 17.683 -0.692 1.00 83.50 277 ARG A N 1
ATOM 2152 C CA . ARG A 1 277 ? 15.764 18.540 -1.541 1.00 83.50 277 ARG A CA 1
ATOM 2153 C C . ARG A 1 277 ? 16.598 19.437 -2.446 1.00 83.50 277 ARG A C 1
ATOM 2155 O O . ARG A 1 277 ? 16.243 19.623 -3.607 1.00 83.50 277 ARG A O 1
ATOM 2162 N N . HIS A 1 278 ? 17.691 19.988 -1.928 1.00 89.81 278 HIS A N 1
ATOM 2163 C CA . HIS A 1 278 ? 18.578 20.843 -2.703 1.00 89.81 278 HIS A CA 1
ATOM 2164 C C . HIS A 1 278 ? 19.292 20.068 -3.820 1.00 89.81 278 HIS A C 1
ATOM 2166 O O . HIS A 1 278 ? 19.303 20.521 -4.962 1.00 89.81 278 HIS A O 1
ATOM 2172 N N . THR A 1 279 ? 19.831 18.883 -3.526 1.00 82.75 279 THR A N 1
ATOM 2173 C CA . THR A 1 279 ? 20.495 18.020 -4.522 1.00 82.75 279 THR A CA 1
ATOM 2174 C C . THR A 1 279 ? 19.528 17.554 -5.611 1.00 82.75 279 THR A C 1
ATOM 2176 O O . THR A 1 279 ? 19.844 17.673 -6.794 1.00 82.75 279 THR A O 1
ATOM 2179 N N . LEU A 1 280 ? 18.312 17.138 -5.244 1.00 79.00 280 LEU A N 1
ATOM 2180 C CA . LEU A 1 280 ? 17.268 16.785 -6.209 1.00 79.00 280 LEU A CA 1
ATOM 2181 C C . LEU A 1 280 ? 16.856 17.973 -7.086 1.00 79.00 280 LEU A C 1
ATOM 2183 O O . LEU A 1 280 ? 16.691 17.805 -8.293 1.00 79.00 280 LEU A O 1
ATOM 2187 N N . ALA A 1 281 ? 16.725 19.174 -6.515 1.00 85.44 281 ALA A N 1
ATOM 2188 C CA . ALA A 1 281 ? 16.416 20.378 -7.283 1.00 85.44 281 ALA A CA 1
ATOM 2189 C C . ALA A 1 281 ? 17.529 20.722 -8.289 1.00 85.44 281 ALA A C 1
ATOM 2191 O O . ALA A 1 281 ? 17.232 21.113 -9.419 1.00 85.44 281 ALA A O 1
ATOM 2192 N N . THR A 1 282 ? 18.795 20.536 -7.906 1.00 84.62 282 THR A N 1
ATOM 2193 C CA . THR A 1 282 ? 19.950 20.725 -8.796 1.00 84.62 282 THR A CA 1
ATOM 2194 C C . THR A 1 282 ? 19.916 19.736 -9.959 1.00 84.62 282 THR A C 1
ATOM 2196 O O . THR A 1 282 ? 19.937 20.161 -11.111 1.00 84.62 282 THR A O 1
ATOM 2199 N N . ILE A 1 283 ? 19.718 18.442 -9.686 1.00 78.38 283 ILE A N 1
ATOM 2200 C CA . ILE A 1 283 ? 19.614 17.407 -10.730 1.00 78.38 283 ILE A CA 1
ATOM 2201 C C . ILE A 1 283 ? 18.422 17.668 -11.649 1.00 78.38 283 ILE A C 1
ATOM 2203 O O . ILE A 1 283 ? 18.536 17.562 -12.869 1.00 78.38 283 ILE A O 1
ATOM 2207 N N . GLN A 1 284 ? 17.272 18.050 -11.094 1.00 80.62 284 GLN A N 1
ATOM 2208 C CA . GLN A 1 284 ? 16.088 18.367 -11.887 1.00 80.62 284 GLN A CA 1
ATOM 2209 C C . GLN A 1 284 ? 16.326 19.585 -12.793 1.00 80.62 284 GLN A C 1
ATOM 2211 O O . GLN A 1 284 ? 15.928 19.570 -13.960 1.00 80.62 284 GLN A O 1
ATOM 2216 N N . SER A 1 285 ? 17.005 20.617 -12.284 1.00 83.88 285 SER A N 1
ATOM 2217 C CA . SER A 1 285 ? 17.434 21.779 -13.067 1.00 83.88 285 SER A CA 1
ATOM 2218 C C . SER A 1 285 ? 18.402 21.377 -14.181 1.00 83.88 285 SER A C 1
ATOM 2220 O O . SER A 1 285 ? 18.239 21.822 -15.317 1.00 83.88 285 SER A O 1
ATOM 2222 N N . ASP A 1 286 ? 19.372 20.511 -13.898 1.00 78.62 286 ASP A N 1
ATOM 2223 C CA . ASP A 1 286 ? 20.351 20.058 -14.885 1.00 78.62 286 ASP A CA 1
ATOM 2224 C C . ASP A 1 286 ? 19.711 19.196 -15.973 1.00 78.62 286 ASP A C 1
ATOM 2226 O O . ASP A 1 286 ? 19.956 19.432 -17.157 1.00 78.62 286 ASP A O 1
ATOM 2230 N N . ILE A 1 287 ? 18.796 18.293 -15.614 1.00 75.31 287 ILE A N 1
ATOM 2231 C CA . ILE A 1 287 ? 17.985 17.534 -16.576 1.00 75.31 287 ILE A CA 1
ATOM 2232 C C . ILE A 1 287 ? 17.169 18.491 -17.446 1.00 75.31 287 ILE A C 1
ATOM 2234 O O . ILE A 1 287 ? 17.193 18.379 -18.673 1.00 75.31 287 ILE A O 1
ATOM 2238 N N . HIS A 1 288 ? 16.479 19.468 -16.848 1.00 75.31 288 HIS A N 1
ATOM 2239 C CA . HIS A 1 288 ? 15.699 20.441 -17.611 1.00 75.31 288 HIS A CA 1
ATOM 2240 C C . HIS A 1 288 ? 16.595 21.268 -18.541 1.00 75.31 288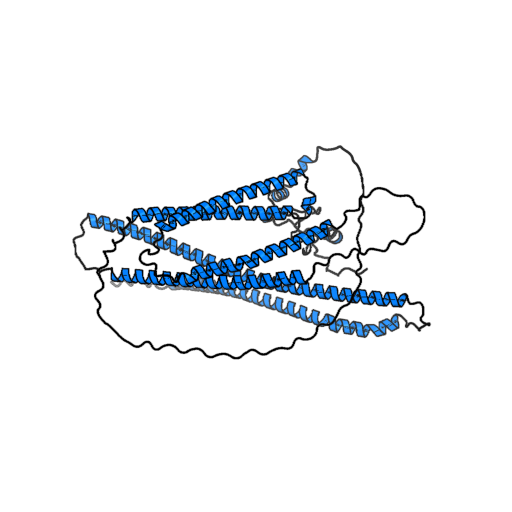 HIS A C 1
ATOM 2242 O O . HIS A 1 288 ? 16.229 21.521 -19.691 1.00 75.31 288 HIS A O 1
ATOM 2248 N N . ARG A 1 289 ? 17.789 21.663 -18.087 1.00 80.19 289 ARG A N 1
ATOM 2249 C CA . ARG A 1 289 ? 18.772 22.394 -18.892 1.00 80.19 289 ARG A CA 1
ATOM 2250 C C . ARG A 1 289 ? 19.275 21.551 -20.059 1.00 80.19 289 ARG A C 1
ATOM 2252 O O . ARG A 1 289 ? 19.368 22.079 -21.161 1.00 80.19 289 ARG A O 1
ATOM 2259 N N . ILE A 1 290 ? 19.554 20.265 -19.845 1.00 76.12 290 ILE A N 1
ATOM 2260 C CA . ILE A 1 290 ? 19.967 19.323 -20.894 1.00 76.12 290 ILE A CA 1
ATOM 2261 C C . ILE A 1 290 ? 18.848 19.159 -21.925 1.00 76.12 290 ILE A C 1
ATOM 2263 O O . ILE A 1 290 ? 19.101 19.320 -23.116 1.00 76.12 290 ILE A O 1
ATOM 2267 N N . LEU A 1 291 ? 17.612 18.917 -21.480 1.00 76.88 291 LEU A N 1
ATOM 2268 C CA . LEU A 1 291 ? 16.454 18.744 -22.362 1.00 76.88 291 LEU A CA 1
ATOM 2269 C C . LEU A 1 291 ? 16.129 20.015 -23.157 1.00 76.88 291 LEU A C 1
ATOM 2271 O O . LEU A 1 291 ? 15.784 19.928 -24.330 1.00 76.88 291 LEU A O 1
ATOM 2275 N N . SER A 1 292 ? 16.291 21.193 -22.548 1.00 76.69 292 SER A N 1
ATOM 2276 C CA . SER A 1 292 ? 16.052 22.487 -23.207 1.00 76.69 292 SER A CA 1
ATOM 2277 C C . SER A 1 292 ? 17.185 22.897 -24.151 1.00 76.69 292 SER A C 1
ATOM 2279 O O . SER A 1 292 ? 16.970 23.679 -25.072 1.00 76.69 292 SER A O 1
ATOM 2281 N N . ALA A 1 293 ? 18.403 22.405 -23.910 1.00 72.69 293 ALA A N 1
ATOM 2282 C CA . ALA A 1 293 ? 19.572 22.684 -24.737 1.00 72.69 293 ALA A CA 1
ATOM 2283 C C . ALA A 1 293 ? 19.652 21.796 -25.987 1.00 72.69 293 ALA A C 1
ATOM 2285 O O . ALA A 1 293 ? 20.510 22.048 -26.833 1.00 72.69 293 ALA A O 1
ATOM 2286 N N . VAL A 1 294 ? 18.783 20.787 -26.128 1.00 70.50 294 VAL A N 1
ATOM 2287 C CA . VAL A 1 294 ? 18.596 20.075 -27.396 1.00 70.50 294 VAL A CA 1
ATOM 2288 C C . VAL A 1 294 ? 17.900 21.045 -28.356 1.00 70.50 294 VAL A C 1
ATOM 2290 O O . VAL A 1 294 ? 16.722 21.345 -28.152 1.00 70.50 294 VAL A O 1
ATOM 2293 N N . PRO A 1 295 ? 18.593 21.583 -29.378 1.00 56.62 295 PRO A N 1
ATOM 2294 C CA . PRO A 1 295 ? 17.984 22.542 -30.284 1.00 56.62 295 PRO A CA 1
ATOM 2295 C C . PRO A 1 295 ? 16.847 21.839 -31.015 1.00 56.62 295 PRO A C 1
ATOM 2297 O O . PRO A 1 295 ? 17.070 20.856 -31.723 1.00 56.62 295 PRO A O 1
ATOM 2300 N N . SER A 1 296 ? 15.630 22.351 -30.852 1.00 56.22 296 SER A N 1
ATOM 2301 C CA . SER A 1 296 ? 14.461 21.954 -31.638 1.00 56.22 296 SER A CA 1
ATOM 2302 C C . SER A 1 296 ? 14.554 22.532 -33.060 1.00 56.22 296 SER A C 1
ATOM 2304 O O . SER A 1 296 ? 13.599 23.112 -33.566 1.00 56.22 296 SER A O 1
ATOM 2306 N N . ASP A 1 297 ? 15.712 22.398 -33.707 1.00 54.78 297 ASP A N 1
ATOM 2307 C CA . ASP A 1 297 ? 15.943 22.828 -35.084 1.00 54.78 297 ASP A CA 1
ATOM 2308 C C . ASP A 1 297 ? 15.629 21.674 -36.038 1.00 54.78 297 ASP A C 1
ATOM 2310 O O . ASP A 1 297 ? 16.519 21.033 -36.593 1.00 54.78 297 ASP A O 1
ATOM 2314 N N . GLN A 1 298 ? 14.336 21.423 -36.235 1.00 47.25 298 GLN A N 1
ATOM 2315 C CA . GLN A 1 298 ? 13.810 20.953 -37.517 1.00 47.25 298 GLN A CA 1
ATOM 2316 C C . GLN A 1 298 ? 12.430 21.572 -37.740 1.00 47.25 298 GLN A C 1
ATOM 2318 O O . GLN A 1 298 ? 11.398 20.938 -37.527 1.00 47.25 298 GLN A O 1
ATOM 2323 N N . GLU A 1 299 ? 12.416 22.814 -38.224 1.00 48.12 299 GLU A N 1
ATOM 2324 C CA . GLU A 1 299 ? 11.324 23.229 -39.098 1.00 48.12 299 GLU A CA 1
ATOM 2325 C C . GLU A 1 299 ? 11.491 22.523 -40.459 1.00 48.12 299 GLU A C 1
ATOM 2327 O O . GLU A 1 299 ? 12.533 22.660 -41.110 1.00 48.12 299 GLU A O 1
ATOM 2332 N N . PRO A 1 300 ? 10.491 21.757 -40.926 1.00 54.84 300 PRO A N 1
ATOM 2333 C CA . PRO A 1 300 ? 10.495 21.173 -42.255 1.00 54.84 300 PRO A CA 1
ATOM 2334 C C . PRO A 1 300 ? 10.041 22.240 -43.254 1.00 54.84 300 PRO A C 1
ATOM 2336 O O . PRO A 1 300 ? 8.864 22.338 -43.595 1.00 54.84 300 PRO A O 1
ATOM 2339 N N . GLY A 1 301 ? 10.966 23.063 -43.732 1.00 59.44 301 GLY A N 1
ATOM 2340 C CA . GLY A 1 301 ? 10.612 24.061 -44.731 1.00 59.44 301 GLY A CA 1
ATOM 2341 C C . GLY A 1 301 ? 11.805 24.817 -45.271 1.00 59.44 301 GLY A C 1
ATOM 2342 O O . GLY A 1 301 ? 12.183 25.842 -44.721 1.00 59.44 301 GLY A O 1
ATOM 2343 N N . THR A 1 302 ? 12.373 24.313 -46.365 1.00 51.91 302 THR A N 1
ATOM 2344 C CA . THR A 1 302 ? 12.644 25.012 -47.641 1.00 51.91 302 THR A CA 1
ATOM 2345 C C . THR A 1 302 ? 13.839 24.321 -48.301 1.00 51.91 302 THR A C 1
ATOM 2347 O O . THR A 1 302 ? 14.958 24.401 -47.806 1.00 51.91 302 THR A O 1
ATOM 2350 N N . GLU A 1 303 ? 13.599 23.618 -49.410 1.00 52.97 303 GLU A N 1
ATOM 2351 C CA . GLU A 1 303 ? 14.649 23.100 -50.294 1.00 52.97 303 GLU A CA 1
ATOM 2352 C C . GLU A 1 303 ? 15.546 24.251 -50.791 1.00 52.97 303 GLU A C 1
ATOM 2354 O O . GLU A 1 303 ? 15.031 25.179 -51.421 1.00 52.97 303 GLU A O 1
ATOM 2359 N N . PRO A 1 304 ? 16.878 24.198 -50.603 1.00 48.72 304 PRO A N 1
ATOM 2360 C CA . PRO A 1 304 ? 17.802 24.999 -51.377 1.00 48.72 304 PRO A CA 1
ATOM 2361 C C . PRO A 1 304 ? 18.435 24.121 -52.455 1.00 48.72 304 PRO A C 1
ATOM 2363 O O . PRO A 1 304 ? 19.143 23.146 -52.198 1.00 48.72 304 PRO A O 1
ATOM 2366 N N . THR A 1 305 ? 18.145 24.506 -53.687 1.00 53.28 305 THR A N 1
ATOM 2367 C CA . THR A 1 305 ? 18.766 24.046 -54.921 1.00 53.28 305 THR A CA 1
ATOM 2368 C C . THR A 1 305 ? 20.292 24.002 -54.812 1.00 53.28 305 THR A C 1
ATOM 2370 O O . THR A 1 305 ? 20.924 24.937 -54.323 1.00 53.28 305 THR A O 1
ATOM 2373 N N . GLN A 1 306 ? 20.855 22.901 -55.314 1.00 52.88 306 GLN A N 1
ATOM 2374 C CA . GLN A 1 306 ? 22.275 22.682 -55.589 1.00 52.88 306 GLN A CA 1
ATOM 2375 C C . GLN A 1 306 ? 22.953 23.915 -56.200 1.00 52.88 306 GLN A C 1
ATOM 2377 O O . GLN A 1 306 ? 22.509 24.387 -57.242 1.00 52.88 306 GLN A O 1
ATOM 2382 N N . ASP A 1 307 ? 24.080 24.347 -55.630 1.00 44.59 307 ASP A N 1
ATOM 2383 C CA . ASP A 1 307 ? 25.361 24.232 -56.337 1.00 44.59 307 ASP A CA 1
ATOM 2384 C C . ASP A 1 307 ? 26.568 24.569 -55.446 1.00 44.59 307 ASP A C 1
ATOM 2386 O O . ASP A 1 307 ? 26.542 25.510 -54.658 1.00 44.59 307 ASP A O 1
ATOM 2390 N N . GLY A 1 308 ? 27.659 23.830 -55.659 1.00 48.47 308 GLY A N 1
ATOM 2391 C CA . GLY A 1 308 ? 29.012 24.386 -55.583 1.00 48.47 308 GLY A CA 1
ATOM 2392 C C . GLY A 1 308 ? 29.733 24.468 -54.231 1.00 48.47 308 GLY A C 1
ATOM 2393 O O . GLY A 1 308 ? 29.712 25.489 -53.559 1.00 48.47 308 GLY A O 1
ATOM 2394 N N . THR A 1 309 ? 30.603 23.475 -54.015 1.00 48.25 309 THR A N 1
ATOM 2395 C CA . THR A 1 309 ? 31.988 23.603 -53.498 1.00 48.25 309 THR A CA 1
ATOM 2396 C C . THR A 1 309 ? 32.270 24.154 -52.092 1.00 48.25 309 THR A C 1
ATOM 2398 O O . THR A 1 309 ? 32.164 25.343 -51.835 1.00 48.25 309 THR A O 1
ATOM 2401 N N . SER A 1 310 ? 32.939 23.286 -51.316 1.00 49.41 310 SER A N 1
ATOM 2402 C CA . SER A 1 310 ? 34.085 23.592 -50.443 1.00 49.41 310 SER A CA 1
ATOM 2403 C C . SER A 1 310 ? 33.833 24.479 -49.219 1.00 49.41 310 SER A C 1
ATOM 2405 O O . SER A 1 310 ? 33.637 25.680 -49.341 1.00 49.41 310 SER A O 1
ATOM 2407 N N . VAL A 1 311 ? 34.002 23.899 -48.027 1.00 44.97 311 VAL A N 1
ATOM 2408 C CA . VAL A 1 311 ? 35.050 24.247 -47.042 1.00 44.97 311 VAL A CA 1
ATOM 2409 C C . VAL A 1 311 ? 34.817 23.404 -45.780 1.00 44.97 311 VAL A C 1
ATOM 2411 O O . VAL A 1 311 ? 33.692 23.275 -45.303 1.00 44.97 311 VAL A O 1
ATOM 2414 N N . ASP A 1 312 ? 35.907 22.825 -45.274 1.00 48.88 312 ASP A N 1
ATOM 2415 C CA . ASP A 1 312 ? 36.042 22.154 -43.980 1.00 48.88 312 ASP A CA 1
ATOM 2416 C C . ASP A 1 312 ? 35.226 22.822 -42.865 1.00 48.88 312 ASP A C 1
ATOM 2418 O O . ASP A 1 312 ? 35.532 23.937 -42.435 1.00 48.88 312 ASP A O 1
ATOM 2422 N N . GLN A 1 313 ? 34.236 22.107 -42.330 1.00 41.19 313 GLN A N 1
ATOM 2423 C CA . GLN A 1 313 ? 33.590 22.481 -41.077 1.00 41.19 313 GLN A CA 1
ATOM 2424 C C . GLN A 1 313 ? 33.834 21.364 -40.054 1.00 41.19 313 GLN A C 1
ATOM 2426 O O . GLN A 1 313 ? 33.348 20.245 -40.237 1.00 41.19 313 GLN A O 1
ATOM 2431 N N . PRO A 1 314 ? 34.625 21.612 -38.993 1.00 46.06 314 PRO A N 1
ATOM 2432 C CA . PRO A 1 314 ? 34.953 20.581 -38.024 1.00 46.06 314 PRO A CA 1
ATOM 2433 C C . PRO A 1 314 ? 33.688 20.201 -37.257 1.00 46.06 314 PRO A C 1
ATOM 2435 O O . PRO A 1 314 ? 33.063 21.045 -36.613 1.00 46.06 314 PRO A O 1
ATOM 2438 N N . GLN A 1 315 ? 33.331 18.915 -37.326 1.00 46.25 315 GLN A N 1
ATOM 2439 C CA . GLN A 1 315 ? 32.321 18.267 -36.492 1.00 46.25 315 GLN A CA 1
ATOM 2440 C C . GLN A 1 315 ? 32.564 18.610 -35.015 1.00 46.25 315 GLN A C 1
ATOM 2442 O O . GLN A 1 315 ? 33.343 17.952 -34.323 1.00 46.25 315 GLN A O 1
ATOM 2447 N N . ARG A 1 316 ? 31.867 19.629 -34.503 1.00 44.72 316 ARG A N 1
ATOM 2448 C CA . ARG A 1 316 ? 31.676 19.811 -33.066 1.00 44.72 316 ARG A CA 1
ATOM 2449 C C . ARG A 1 316 ? 30.747 18.697 -32.603 1.00 44.72 316 ARG A C 1
ATOM 2451 O O . ARG A 1 316 ? 29.529 18.823 -32.673 1.00 44.72 316 ARG A O 1
ATOM 2458 N N . ARG A 1 317 ? 31.341 17.579 -32.179 1.00 41.78 317 ARG A N 1
ATOM 2459 C CA . ARG A 1 317 ? 30.654 16.545 -31.405 1.00 41.78 317 ARG A CA 1
ATOM 2460 C C . ARG A 1 317 ? 30.093 17.225 -30.160 1.00 41.78 317 ARG A C 1
ATOM 2462 O O . ARG A 1 317 ? 30.854 17.621 -29.282 1.00 41.78 317 ARG A O 1
ATOM 2469 N N . SER A 1 318 ? 28.780 17.426 -30.140 1.00 42.41 318 SER A N 1
ATOM 2470 C CA . SER A 1 318 ? 28.069 17.870 -28.949 1.00 42.41 318 SER A CA 1
ATOM 2471 C C . SER A 1 318 ? 28.196 16.746 -27.924 1.00 42.41 318 SER A C 1
ATOM 2473 O O . SER A 1 318 ? 27.610 15.678 -28.097 1.00 42.41 318 SER A O 1
ATOM 2475 N N . ALA A 1 319 ? 29.071 16.934 -26.939 1.00 47.16 319 ALA A N 1
ATOM 2476 C CA . ALA A 1 319 ? 29.215 16.020 -25.822 1.00 47.16 319 ALA A CA 1
ATOM 2477 C C . ALA A 1 319 ? 27.907 16.071 -25.029 1.00 47.16 319 ALA A C 1
ATOM 2479 O O . ALA A 1 319 ? 27.597 17.088 -24.410 1.00 47.16 319 ALA A O 1
ATOM 2480 N N . VAL A 1 320 ? 27.113 15.002 -25.110 1.00 52.94 320 VAL A N 1
ATOM 2481 C CA . VAL A 1 320 ? 25.965 14.804 -24.224 1.00 52.94 320 VAL A CA 1
ATOM 2482 C C . VAL A 1 320 ? 26.515 14.851 -22.796 1.00 52.94 320 VAL A C 1
ATOM 2484 O O . VAL A 1 320 ? 27.429 14.077 -22.502 1.00 52.94 320 VAL A O 1
ATOM 2487 N N . PRO A 1 321 ? 26.045 15.765 -21.928 1.00 51.84 321 PRO A N 1
ATOM 2488 C CA . PRO A 1 321 ? 26.488 15.804 -20.545 1.00 51.84 321 PRO A CA 1
ATOM 2489 C C . PRO A 1 321 ? 26.023 14.508 -19.886 1.00 51.84 321 PRO A C 1
ATOM 2491 O O . PRO A 1 321 ? 24.833 14.307 -19.655 1.00 51.84 321 PRO A O 1
ATOM 2494 N N . VAL A 1 322 ? 26.963 13.594 -19.669 1.00 58.84 322 VAL A N 1
ATOM 2495 C CA . VAL A 1 322 ? 26.756 12.409 -18.846 1.00 58.84 322 VAL A CA 1
ATOM 2496 C C . VAL A 1 322 ? 26.587 12.934 -17.427 1.00 58.84 322 VAL A C 1
ATOM 2498 O O . VAL A 1 322 ? 27.537 13.468 -16.859 1.00 58.84 322 VAL A O 1
ATOM 2501 N N . VAL A 1 323 ? 25.365 12.859 -16.896 1.00 56.50 323 VAL A N 1
ATOM 2502 C CA . VAL A 1 323 ? 25.116 13.062 -15.464 1.00 56.50 323 VAL A CA 1
ATOM 2503 C C . VAL A 1 323 ? 26.031 12.086 -14.727 1.00 56.50 323 VAL A C 1
ATOM 2505 O O . VAL A 1 323 ? 26.004 10.884 -15.003 1.00 56.50 323 VAL A O 1
ATOM 2508 N N . LEU A 1 324 ? 26.924 12.623 -13.898 1.00 64.44 324 LEU A N 1
ATOM 2509 C CA . LEU A 1 324 ? 28.014 11.873 -13.286 1.00 64.44 324 LEU A CA 1
ATOM 2510 C C . LEU A 1 324 ? 27.439 10.851 -12.287 1.00 64.44 324 LEU A C 1
ATOM 2512 O O . LEU A 1 324 ? 26.678 11.243 -11.403 1.00 64.44 324 LEU A O 1
ATOM 2516 N N . PRO A 1 325 ? 27.816 9.561 -12.381 1.00 74.62 325 PRO A N 1
ATOM 2517 C CA . PRO A 1 325 ? 27.428 8.524 -11.419 1.00 74.62 325 PRO A CA 1
ATOM 2518 C C . PRO A 1 325 ? 27.681 8.900 -9.948 1.00 74.62 325 PRO A C 1
ATOM 2520 O O . PRO A 1 325 ? 26.952 8.448 -9.073 1.00 74.62 325 PRO A O 1
ATOM 2523 N N . GLU A 1 326 ? 28.656 9.777 -9.692 1.00 80.25 326 GLU A N 1
ATOM 2524 C CA . GLU A 1 326 ? 29.025 10.266 -8.357 1.00 80.25 326 GLU A CA 1
ATOM 2525 C C . GLU A 1 326 ? 27.892 11.027 -7.645 1.00 80.25 326 GLU A C 1
ATOM 2527 O O . GLU A 1 326 ? 27.717 10.896 -6.435 1.00 80.25 326 GLU A O 1
ATOM 2532 N N . GLU A 1 327 ? 27.083 11.808 -8.370 1.00 78.00 327 GLU A N 1
ATOM 2533 C CA . GLU A 1 327 ? 25.968 12.558 -7.766 1.00 78.00 327 GLU A CA 1
ATOM 2534 C C . GLU A 1 327 ? 24.829 11.624 -7.347 1.00 78.00 327 GLU A C 1
ATOM 2536 O O . GLU A 1 327 ? 24.165 11.845 -6.334 1.00 78.00 327 GLU A O 1
ATOM 2541 N N . VAL A 1 328 ? 24.632 10.554 -8.118 1.00 76.81 328 VAL A N 1
ATOM 2542 C CA . VAL A 1 328 ? 23.654 9.507 -7.825 1.00 76.81 328 VAL A CA 1
ATOM 2543 C C . VAL A 1 328 ? 24.107 8.686 -6.619 1.00 76.81 328 VAL A C 1
ATOM 2545 O O . VAL A 1 328 ? 23.300 8.434 -5.729 1.00 76.81 328 VAL A O 1
ATOM 2548 N N . GLU A 1 329 ? 25.389 8.322 -6.551 1.00 84.31 329 GLU A N 1
ATOM 2549 C CA . GLU A 1 329 ? 25.981 7.622 -5.404 1.00 84.31 329 GLU A CA 1
ATOM 2550 C C . GLU A 1 329 ? 25.858 8.454 -4.118 1.00 84.31 329 GLU A C 1
ATOM 2552 O O . GLU A 1 329 ? 25.367 7.949 -3.112 1.00 84.31 329 GLU A O 1
ATOM 2557 N N . LYS A 1 330 ? 26.119 9.770 -4.183 1.00 84.31 330 LYS A N 1
ATOM 2558 C CA . LYS A 1 330 ? 25.904 10.681 -3.045 1.00 84.31 330 LYS A CA 1
ATOM 2559 C C . LYS A 1 330 ? 24.445 10.695 -2.560 1.00 84.31 330 LYS A C 1
ATOM 2561 O O . LYS A 1 330 ? 24.200 10.787 -1.359 1.00 84.31 330 LYS A O 1
ATOM 2566 N N . ILE A 1 331 ? 23.466 10.629 -3.467 1.00 75.94 331 ILE A N 1
ATOM 2567 C CA . ILE A 1 331 ? 22.049 10.546 -3.074 1.00 75.94 331 ILE A CA 1
ATOM 2568 C C . ILE A 1 331 ? 21.753 9.220 -2.380 1.00 75.94 331 ILE A C 1
ATOM 2570 O O . ILE A 1 331 ? 21.028 9.218 -1.388 1.00 75.94 331 ILE A O 1
ATOM 2574 N N . TYR A 1 332 ? 22.293 8.110 -2.886 1.00 81.56 332 TYR A N 1
ATOM 2575 C CA . TYR A 1 332 ? 22.116 6.806 -2.253 1.00 81.56 332 TYR A CA 1
ATOM 2576 C C . TYR A 1 332 ? 22.697 6.780 -0.839 1.00 81.56 332 TYR A C 1
ATOM 2578 O O . TYR A 1 332 ? 21.999 6.352 0.077 1.00 81.56 332 TYR A O 1
ATOM 2586 N N . ASP A 1 333 ? 23.905 7.306 -0.643 1.00 86.81 333 ASP A N 1
ATOM 2587 C CA . ASP A 1 333 ? 24.532 7.388 0.680 1.00 86.81 333 ASP A CA 1
ATOM 2588 C C . ASP A 1 333 ? 23.702 8.241 1.650 1.00 86.81 333 ASP A C 1
ATOM 2590 O O . ASP A 1 333 ? 23.469 7.850 2.792 1.00 86.81 333 ASP A O 1
ATOM 2594 N N . MET A 1 334 ? 23.182 9.380 1.185 1.00 82.75 334 MET A N 1
ATOM 2595 C CA . MET A 1 334 ? 22.343 10.258 2.006 1.00 82.75 334 MET A CA 1
ATOM 2596 C C . MET A 1 334 ? 20.979 9.633 2.337 1.00 82.75 334 MET A C 1
ATOM 2598 O O . MET A 1 334 ? 20.446 9.858 3.422 1.00 82.75 334 MET A O 1
ATOM 2602 N N . LEU A 1 335 ? 20.407 8.838 1.426 1.00 80.19 335 LEU A N 1
ATOM 2603 C CA . LEU A 1 335 ? 19.180 8.082 1.687 1.00 80.19 335 LEU A CA 1
ATOM 2604 C C . LEU A 1 335 ? 19.407 6.969 2.713 1.00 80.19 335 LEU A C 1
ATOM 2606 O O . LEU A 1 335 ? 18.566 6.808 3.592 1.00 80.19 335 LEU A O 1
ATOM 2610 N N . LEU A 1 336 ? 20.532 6.253 2.631 1.00 86.12 336 LEU A N 1
ATOM 2611 C CA . LEU A 1 336 ? 20.912 5.237 3.616 1.00 86.12 336 LEU A CA 1
ATOM 2612 C C . LEU A 1 336 ? 21.101 5.854 5.005 1.00 86.12 336 LEU A C 1
ATOM 2614 O O . LEU A 1 336 ? 20.543 5.356 5.975 1.00 86.12 336 LEU A O 1
ATOM 2618 N N . GLU A 1 337 ? 21.798 6.990 5.103 1.00 87.81 337 GLU A N 1
ATOM 2619 C CA . GLU A 1 337 ? 21.963 7.689 6.383 1.00 87.81 337 GLU A CA 1
ATOM 2620 C C . GLU A 1 337 ? 20.616 8.153 6.966 1.00 87.81 337 GLU A C 1
ATOM 2622 O O . GLU A 1 337 ? 20.392 8.082 8.176 1.00 87.81 337 GLU A O 1
ATOM 2627 N N . MET A 1 338 ? 19.694 8.623 6.122 1.00 81.00 338 MET A N 1
ATOM 2628 C CA . MET A 1 338 ? 18.345 8.973 6.565 1.00 81.00 338 MET A CA 1
ATOM 2629 C C . MET A 1 338 ? 17.542 7.751 7.020 1.00 81.00 338 MET A C 1
ATOM 2631 O O . MET A 1 338 ? 16.803 7.858 7.995 1.00 81.00 338 MET A O 1
ATOM 2635 N N . GLU A 1 339 ? 17.660 6.618 6.329 1.00 85.62 339 GLU A N 1
ATOM 2636 C CA . GLU A 1 339 ? 16.992 5.365 6.690 1.00 85.62 339 GLU A CA 1
ATOM 2637 C C . GLU A 1 339 ? 17.482 4.838 8.045 1.00 85.62 339 GLU A C 1
ATOM 2639 O O . GLU A 1 339 ? 16.660 4.493 8.897 1.00 85.62 339 GLU A O 1
ATOM 2644 N N . ASP A 1 340 ? 18.793 4.877 8.291 1.00 89.12 340 ASP A N 1
ATOM 2645 C CA . ASP A 1 340 ? 19.387 4.507 9.579 1.00 89.12 340 ASP A CA 1
ATOM 2646 C C . ASP A 1 340 ? 18.865 5.413 10.707 1.00 89.12 340 ASP A C 1
ATOM 2648 O O . ASP A 1 340 ? 18.362 4.931 11.722 1.00 89.12 340 ASP A O 1
ATOM 2652 N N . ARG A 1 341 ? 18.869 6.740 10.510 1.00 82.44 341 ARG A N 1
ATOM 2653 C CA . ARG A 1 341 ? 18.361 7.692 11.518 1.00 82.44 341 ARG A CA 1
ATOM 2654 C C . ARG A 1 341 ? 16.855 7.573 11.763 1.00 82.44 341 ARG A C 1
ATOM 2656 O O . ARG A 1 341 ? 16.398 7.798 12.882 1.00 82.44 341 ARG A O 1
ATOM 2663 N N . LEU A 1 342 ? 16.071 7.272 10.726 1.00 78.88 342 LEU A N 1
ATOM 2664 C CA . LEU A 1 342 ? 14.638 7.009 10.870 1.00 78.88 342 LEU A CA 1
ATOM 2665 C C . LEU A 1 342 ? 14.396 5.719 11.652 1.00 78.88 342 LEU A C 1
ATOM 2667 O O . LEU A 1 342 ? 13.500 5.700 12.490 1.00 78.88 342 LEU A O 1
ATOM 2671 N N . SER A 1 343 ? 15.215 4.691 11.425 1.00 85.31 343 SER A N 1
ATOM 2672 C CA . SER A 1 343 ? 15.160 3.439 12.182 1.00 85.31 343 SER A CA 1
ATOM 2673 C C . SER A 1 343 ? 15.488 3.664 13.660 1.00 85.31 343 SER A C 1
ATOM 2675 O O . SER A 1 343 ? 14.796 3.135 14.527 1.00 85.31 343 SER A O 1
ATOM 2677 N N . ASP A 1 344 ? 16.488 4.496 13.967 1.00 85.69 344 ASP A N 1
ATOM 2678 C CA . ASP A 1 344 ? 16.818 4.873 15.347 1.00 85.69 344 ASP A CA 1
ATOM 2679 C C . ASP A 1 344 ? 15.662 5.626 16.024 1.00 85.69 344 ASP A C 1
ATOM 2681 O O . ASP A 1 344 ? 15.265 5.285 17.136 1.00 85.69 344 ASP A O 1
ATOM 2685 N N . LEU A 1 345 ? 15.055 6.598 15.335 1.00 81.38 345 LEU A N 1
ATOM 2686 C CA . LEU A 1 345 ? 13.891 7.326 15.850 1.00 81.38 345 LEU A CA 1
ATOM 2687 C C . LEU A 1 345 ? 12.657 6.439 16.029 1.00 81.38 345 LEU A C 1
ATOM 2689 O O . LEU A 1 345 ? 11.910 6.625 16.986 1.00 81.38 345 LEU A O 1
ATOM 2693 N N . GLU A 1 346 ? 12.419 5.495 15.120 1.00 83.25 346 GLU A N 1
ATOM 2694 C CA . GLU A 1 346 ? 11.329 4.528 15.248 1.00 83.25 346 GLU A CA 1
ATOM 2695 C C . GLU A 1 346 ? 11.542 3.630 16.472 1.00 83.25 346 GLU A C 1
ATOM 2697 O O . GLU A 1 346 ? 10.613 3.441 17.257 1.00 83.25 346 GLU A O 1
ATOM 2702 N N . ASN A 1 347 ? 12.769 3.150 16.689 1.00 89.38 347 ASN A N 1
ATOM 2703 C CA . ASN A 1 347 ? 13.125 2.374 17.876 1.00 89.38 347 ASN A CA 1
ATOM 2704 C C . ASN A 1 347 ? 12.950 3.185 19.169 1.00 89.38 347 ASN A C 1
ATOM 2706 O O . ASN A 1 347 ? 12.363 2.674 20.122 1.00 89.38 347 ASN A O 1
ATOM 2710 N N . ASP A 1 348 ? 13.393 4.445 19.194 1.00 80.81 348 ASP A N 1
ATOM 2711 C CA . ASP A 1 348 ? 13.243 5.335 20.352 1.00 80.81 348 ASP A CA 1
ATOM 2712 C C . ASP A 1 348 ? 11.767 5.624 20.667 1.00 80.81 348 ASP A C 1
ATOM 2714 O O . ASP A 1 348 ? 11.360 5.610 21.829 1.00 80.81 348 ASP A O 1
ATOM 2718 N N . LEU A 1 349 ? 10.941 5.863 19.641 1.00 74.75 349 LEU A N 1
ATOM 2719 C CA . LEU A 1 349 ? 9.501 6.078 19.805 1.00 74.75 349 LEU A CA 1
ATOM 2720 C C . LEU A 1 349 ? 8.799 4.818 20.311 1.00 74.75 349 LEU A C 1
ATOM 2722 O O . LEU A 1 349 ? 7.975 4.909 21.217 1.00 74.75 349 LEU A O 1
ATOM 2726 N N . LEU A 1 350 ? 9.146 3.646 19.771 1.00 81.56 350 LEU A N 1
ATOM 2727 C CA . LEU A 1 350 ? 8.623 2.370 20.257 1.00 81.56 350 LEU A CA 1
ATOM 2728 C C . LEU A 1 350 ? 9.030 2.113 21.708 1.00 81.56 350 LEU A C 1
ATOM 2730 O O . LEU A 1 350 ? 8.214 1.632 22.492 1.00 81.56 350 LEU A O 1
ATOM 2734 N N . GLN A 1 351 ? 10.270 2.430 22.079 1.00 87.19 351 GLN A N 1
ATOM 2735 C CA . GLN A 1 351 ? 10.730 2.303 23.456 1.00 87.19 351 GLN A CA 1
ATOM 2736 C C . GLN A 1 351 ? 9.955 3.246 24.383 1.00 87.19 351 GLN A C 1
ATOM 2738 O O . GLN A 1 351 ? 9.395 2.784 25.370 1.00 87.19 351 GLN A O 1
ATOM 2743 N N . HIS A 1 352 ? 9.821 4.521 24.016 1.00 82.38 352 HIS A N 1
ATOM 2744 C CA . HIS A 1 352 ? 9.039 5.495 24.777 1.00 82.38 352 HIS A CA 1
ATOM 2745 C C . HIS A 1 352 ? 7.563 5.084 24.925 1.00 82.38 352 HIS A C 1
ATOM 2747 O O . HIS A 1 352 ? 6.980 5.232 25.998 1.00 82.38 352 HIS A O 1
ATOM 2753 N N . ASP A 1 353 ? 6.936 4.562 23.868 1.00 74.19 353 ASP A N 1
ATOM 2754 C CA . ASP A 1 353 ? 5.548 4.092 23.923 1.00 74.19 353 ASP A CA 1
ATOM 2755 C C . ASP A 1 353 ? 5.389 2.878 24.847 1.00 74.19 353 ASP A C 1
ATOM 2757 O O . ASP A 1 353 ? 4.408 2.805 25.592 1.00 74.19 353 ASP A O 1
ATOM 2761 N N . ASN A 1 354 ? 6.355 1.954 24.844 1.00 82.62 354 ASN A N 1
ATOM 2762 C CA . ASN A 1 354 ? 6.387 0.839 25.790 1.00 82.62 354 ASN A CA 1
ATOM 2763 C C . ASN A 1 354 ? 6.582 1.336 27.231 1.00 82.62 354 ASN A C 1
ATOM 2765 O O . ASN A 1 354 ? 5.829 0.924 28.110 1.00 82.62 354 ASN A O 1
ATOM 2769 N N . ASP A 1 355 ? 7.502 2.275 27.458 1.00 81.44 355 ASP A N 1
ATOM 2770 C CA . ASP A 1 355 ? 7.764 2.855 28.779 1.00 81.44 355 ASP A CA 1
ATOM 2771 C C . ASP A 1 355 ? 6.525 3.590 29.323 1.00 81.44 355 ASP A C 1
ATOM 2773 O O . ASP A 1 355 ? 6.146 3.416 30.483 1.00 81.44 355 ASP A O 1
ATOM 2777 N N . MET A 1 356 ? 5.812 4.350 28.480 1.00 77.06 356 MET A N 1
ATOM 2778 C CA . MET A 1 356 ? 4.544 4.978 28.871 1.00 77.06 356 MET A CA 1
ATOM 2779 C C . MET A 1 356 ? 3.434 3.958 29.139 1.00 77.06 356 MET A C 1
ATOM 2781 O O . MET A 1 356 ? 2.601 4.168 30.026 1.00 77.06 356 MET A O 1
ATOM 2785 N N . ALA A 1 357 ? 3.365 2.879 28.356 1.00 76.06 357 ALA A N 1
ATOM 2786 C CA . ALA A 1 357 ? 2.393 1.817 28.583 1.00 76.06 357 ALA A CA 1
ATOM 2787 C C . ALA A 1 357 ? 2.652 1.119 29.926 1.00 76.06 357 ALA A C 1
ATOM 2789 O O . ALA A 1 357 ? 1.700 0.854 30.666 1.00 76.06 357 ALA A O 1
ATOM 2790 N N . ASP A 1 358 ? 3.918 0.888 30.265 1.00 86.25 358 ASP A N 1
ATOM 2791 C CA . ASP A 1 358 ? 4.338 0.317 31.540 1.00 86.25 358 ASP A CA 1
ATOM 2792 C C . ASP A 1 358 ? 4.040 1.268 32.707 1.00 86.25 358 ASP A C 1
ATOM 2794 O O . ASP A 1 358 ? 3.384 0.848 33.663 1.00 86.25 358 ASP A O 1
ATOM 2798 N N . GLU A 1 359 ? 4.363 2.562 32.603 1.00 85.31 359 GLU A N 1
ATOM 2799 C CA . GLU A 1 359 ? 4.009 3.565 33.623 1.00 85.31 359 GLU A CA 1
ATOM 2800 C C . GLU A 1 359 ? 2.484 3.640 33.828 1.00 85.31 359 GLU A C 1
ATOM 2802 O O . GLU A 1 359 ? 1.983 3.670 34.957 1.00 85.31 359 GLU A O 1
ATOM 2807 N N . MET A 1 360 ? 1.702 3.610 32.744 1.00 76.38 360 MET A N 1
ATOM 2808 C CA . MET A 1 360 ? 0.243 3.614 32.838 1.00 76.38 360 MET A CA 1
ATOM 2809 C C . MET A 1 360 ? -0.287 2.331 33.492 1.00 76.38 360 MET A C 1
ATOM 2811 O O . MET A 1 360 ? -1.203 2.397 34.318 1.00 76.38 360 MET A O 1
ATOM 2815 N N . ASN A 1 361 ? 0.285 1.170 33.169 1.00 82.38 361 ASN A N 1
ATOM 2816 C CA . ASN A 1 361 ? -0.058 -0.102 33.801 1.00 82.38 361 ASN A CA 1
ATOM 2817 C C . ASN A 1 361 ? 0.289 -0.106 35.295 1.00 82.38 361 ASN A C 1
ATOM 2819 O O . ASN A 1 361 ? -0.503 -0.605 36.103 1.00 82.38 361 ASN A O 1
ATOM 2823 N N . GLU A 1 362 ? 1.417 0.485 35.685 1.00 88.75 362 GLU A N 1
ATOM 2824 C CA . GLU A 1 362 ? 1.803 0.665 37.084 1.00 88.75 362 GLU A CA 1
ATOM 2825 C C . GLU A 1 362 ? 0.809 1.564 37.822 1.00 88.75 362 GLU A C 1
ATOM 2827 O O . GLU A 1 362 ? 0.270 1.154 38.853 1.00 88.75 362 GLU A O 1
ATOM 2832 N N . LEU A 1 363 ? 0.458 2.725 37.259 1.00 81.81 363 LEU A N 1
ATOM 2833 C CA . LEU A 1 363 ? -0.530 3.640 37.840 1.00 81.81 363 LEU A CA 1
ATOM 2834 C C . LEU A 1 363 ? -1.915 2.995 37.973 1.00 81.81 363 LEU A C 1
ATOM 2836 O O . LEU A 1 363 ? -2.591 3.171 38.991 1.00 81.81 363 LEU A O 1
ATOM 2840 N N . ILE A 1 364 ? -2.359 2.231 36.971 1.00 78.94 364 ILE A N 1
ATOM 2841 C CA . ILE A 1 364 ? -3.618 1.476 37.029 1.00 78.94 364 ILE A CA 1
ATOM 2842 C C . ILE A 1 364 ? -3.548 0.429 38.143 1.00 78.94 364 ILE A C 1
ATOM 2844 O O . ILE A 1 364 ? -4.480 0.317 38.943 1.00 78.94 364 ILE A O 1
ATOM 2848 N N . THR A 1 365 ? -2.445 -0.313 38.231 1.00 84.88 365 THR A N 1
ATOM 2849 C CA . THR A 1 365 ? -2.241 -1.354 39.246 1.00 84.88 365 THR A CA 1
ATOM 2850 C C . THR A 1 365 ? -2.224 -0.759 40.651 1.00 84.88 365 THR A C 1
ATOM 2852 O O . THR A 1 365 ? -2.904 -1.272 41.547 1.00 84.88 365 THR A O 1
ATOM 2855 N N . GLU A 1 366 ? -1.535 0.365 40.841 1.00 88.00 366 GLU A N 1
ATOM 2856 C CA . GLU A 1 366 ? -1.508 1.119 42.090 1.00 88.00 366 GLU A CA 1
ATOM 2857 C C . GLU A 1 366 ? -2.911 1.615 42.456 1.00 88.00 366 GLU A C 1
ATOM 2859 O O . GLU A 1 366 ? -3.375 1.414 43.581 1.00 88.00 366 GLU A O 1
ATOM 2864 N N . ARG A 1 367 ? -3.658 2.178 41.500 1.00 79.50 367 ARG A N 1
ATOM 2865 C CA . ARG A 1 367 ? -5.026 2.661 41.735 1.00 79.50 367 ARG A CA 1
ATOM 2866 C C . ARG A 1 367 ? -5.978 1.528 42.105 1.00 79.50 367 ARG A C 1
ATOM 2868 O O . ARG A 1 367 ? -6.779 1.681 43.026 1.00 79.50 367 ARG A O 1
ATOM 2875 N N . ILE A 1 368 ? -5.882 0.384 41.427 1.00 80.62 368 ILE A N 1
ATOM 2876 C CA . ILE A 1 368 ? -6.641 -0.828 41.761 1.00 80.62 368 ILE A CA 1
ATOM 2877 C C . ILE A 1 368 ? -6.281 -1.296 43.173 1.00 80.62 368 ILE A C 1
ATOM 2879 O O . ILE A 1 368 ? -7.169 -1.690 43.931 1.00 80.62 368 ILE A O 1
ATOM 2883 N N . HIS A 1 369 ? -5.005 -1.241 43.553 1.00 85.19 369 HIS A N 1
ATOM 2884 C CA . HIS A 1 369 ? -4.558 -1.606 44.893 1.00 85.19 369 HIS A CA 1
ATOM 2885 C C . HIS A 1 369 ? -5.119 -0.659 45.964 1.00 85.19 369 HIS A C 1
ATOM 2887 O O . HIS A 1 369 ? -5.686 -1.123 46.954 1.00 85.19 369 HIS A O 1
ATOM 2893 N N . ILE A 1 370 ? -5.066 0.656 45.731 1.00 80.19 370 ILE A N 1
ATOM 2894 C CA . ILE A 1 370 ? -5.656 1.674 46.611 1.00 80.19 370 ILE A CA 1
ATOM 2895 C C . ILE A 1 370 ? -7.166 1.455 46.751 1.00 80.19 370 ILE A C 1
ATOM 2897 O O . ILE A 1 370 ? -7.684 1.473 47.865 1.00 80.19 370 ILE A O 1
ATOM 2901 N N . LEU A 1 371 ? -7.881 1.192 45.653 1.00 76.00 371 LEU A N 1
ATOM 2902 C CA . LEU A 1 371 ? -9.320 0.912 45.682 1.00 76.00 371 LEU A CA 1
ATOM 2903 C C . LEU A 1 371 ? -9.644 -0.372 46.457 1.00 76.00 371 LEU A C 1
ATOM 2905 O O . LEU A 1 371 ? -10.613 -0.397 47.216 1.00 76.00 371 LEU A O 1
ATOM 2909 N N . LYS A 1 372 ? -8.818 -1.418 46.327 1.00 77.56 372 LYS A N 1
ATOM 2910 C CA . LYS A 1 372 ? -8.950 -2.654 47.115 1.00 77.56 372 LYS A CA 1
ATOM 2911 C C . LYS A 1 372 ? -8.733 -2.415 48.611 1.00 77.56 372 LYS A C 1
ATOM 2913 O O . LYS A 1 372 ? -9.434 -3.022 49.413 1.00 77.56 372 LYS A O 1
ATOM 2918 N N . LEU A 1 373 ? -7.802 -1.538 48.988 1.00 82.06 373 LEU A N 1
ATOM 2919 C CA . LEU A 1 373 ? -7.538 -1.179 50.387 1.00 82.06 373 LEU A CA 1
ATOM 2920 C C . LEU A 1 373 ? -8.590 -0.221 50.969 1.00 82.06 373 LEU A C 1
ATOM 2922 O O . LEU A 1 373 ? -8.880 -0.277 52.163 1.00 82.06 373 LEU A O 1
ATOM 2926 N N . ALA A 1 374 ? -9.168 0.648 50.139 1.00 77.06 374 ALA A N 1
ATOM 2927 C CA . ALA A 1 374 ? -10.175 1.625 50.544 1.00 77.06 374 ALA A CA 1
ATOM 2928 C C . ALA A 1 374 ? -11.579 1.025 50.720 1.00 77.06 374 ALA A C 1
ATOM 2930 O O . ALA A 1 374 ? -12.438 1.680 51.312 1.00 77.06 374 ALA A O 1
ATOM 2931 N N . LEU A 1 375 ? -11.834 -0.199 50.238 1.00 67.69 375 LEU A N 1
ATOM 2932 C CA . LEU A 1 375 ? -13.097 -0.897 50.475 1.00 67.69 375 LEU A CA 1
ATOM 2933 C C . LEU A 1 375 ? -13.086 -1.564 51.866 1.00 67.69 375 LEU A C 1
ATOM 2935 O O . LEU A 1 375 ? -12.412 -2.580 52.054 1.00 67.69 375 LEU A O 1
ATOM 2939 N N . PRO A 1 376 ? -13.842 -1.053 52.860 1.00 63.41 376 PRO A N 1
ATOM 2940 C CA . PRO A 1 376 ? -13.987 -1.747 54.131 1.00 63.41 376 PRO A CA 1
ATOM 2941 C C . PRO A 1 376 ? -14.692 -3.098 53.913 1.00 63.41 376 PRO A C 1
ATOM 2943 O O . PRO A 1 376 ? -15.636 -3.176 53.120 1.00 63.41 376 PRO A O 1
ATOM 2946 N N . PRO A 1 377 ? -14.288 -4.163 54.632 1.00 63.03 377 PRO A N 1
ATOM 2947 C CA . PRO A 1 377 ? -14.943 -5.461 54.538 1.00 63.03 377 PRO A CA 1
ATOM 2948 C C . PRO A 1 377 ? -16.439 -5.312 54.861 1.00 63.03 377 PRO A C 1
ATOM 2950 O O . PRO A 1 377 ? -16.786 -4.628 55.833 1.00 63.03 377 PRO A O 1
ATOM 2953 N N . PRO A 1 378 ? -17.342 -5.915 54.063 1.00 55.31 378 PRO A N 1
ATOM 2954 C CA . PRO A 1 378 ? -18.776 -5.718 54.211 1.00 55.31 378 PRO A CA 1
ATOM 2955 C C . PRO A 1 378 ? -19.229 -6.210 55.588 1.00 55.31 378 PRO A C 1
ATOM 2957 O O . PRO A 1 378 ? -19.295 -7.408 55.862 1.00 55.31 378 PRO A O 1
ATOM 2960 N N . ALA A 1 379 ? -19.532 -5.272 56.487 1.00 55.53 379 ALA A N 1
ATOM 2961 C CA . ALA A 1 379 ? -20.080 -5.599 57.793 1.00 55.53 379 ALA A CA 1
ATOM 2962 C C . ALA A 1 379 ? -21.507 -6.157 57.620 1.00 55.53 379 ALA A C 1
ATOM 2964 O O . ALA A 1 379 ? -22.340 -5.499 56.987 1.00 55.53 379 ALA A O 1
ATOM 2965 N N . PRO A 1 380 ? -21.845 -7.316 58.216 1.00 48.72 380 PRO A N 1
ATOM 2966 C CA . PRO A 1 380 ? -23.171 -7.913 58.103 1.00 48.72 380 PRO A CA 1
ATOM 2967 C C . PRO A 1 380 ? -24.176 -7.117 58.946 1.00 48.72 380 PRO A C 1
ATOM 2969 O O . PRO A 1 380 ? -24.452 -7.429 60.103 1.00 48.72 380 PRO A O 1
ATOM 2972 N N . ARG A 1 381 ? -24.735 -6.042 58.385 1.00 50.22 381 ARG A N 1
ATOM 2973 C CA . ARG A 1 381 ? -25.822 -5.286 59.016 1.00 50.22 381 ARG A CA 1
ATOM 2974 C C . ARG A 1 381 ? -27.166 -5.811 58.524 1.00 50.22 381 ARG A C 1
ATOM 2976 O O . ARG A 1 381 ? -27.678 -5.382 57.498 1.00 50.22 381 ARG A O 1
ATOM 2983 N N . ARG A 1 382 ? -27.765 -6.698 59.327 1.00 45.19 382 ARG A N 1
ATOM 2984 C CA . ARG A 1 382 ? -29.199 -7.040 59.302 1.00 45.19 382 ARG A CA 1
ATOM 2985 C C . ARG A 1 382 ? -30.009 -5.778 59.629 1.00 45.19 382 ARG A C 1
ATOM 2987 O O . ARG A 1 382 ? -30.318 -5.506 60.786 1.00 45.19 382 ARG A O 1
ATOM 2994 N N . ARG A 1 383 ? -30.302 -4.957 58.626 1.00 52.41 383 ARG A N 1
ATOM 2995 C CA . ARG A 1 383 ? -31.307 -3.894 58.718 1.00 52.41 383 ARG A CA 1
ATOM 2996 C C . ARG A 1 383 ? -32.520 -4.354 57.930 1.00 52.41 383 ARG A C 1
ATOM 2998 O O . ARG A 1 383 ? -32.373 -4.882 56.834 1.00 52.41 383 ARG A O 1
ATOM 3005 N N . GLN A 1 384 ? -33.697 -4.214 58.530 1.00 56.00 384 GLN A N 1
ATOM 3006 C CA . GLN A 1 384 ? -34.964 -4.422 57.842 1.00 56.00 384 GLN A CA 1
ATOM 3007 C C . GLN A 1 384 ? -35.000 -3.450 56.661 1.00 56.00 384 GLN A C 1
ATOM 3009 O O . GLN A 1 384 ? -35.034 -2.237 56.860 1.00 56.00 384 GLN A O 1
ATOM 3014 N N . ILE A 1 385 ? -34.869 -4.010 55.460 1.00 64.31 385 ILE A N 1
ATOM 3015 C CA . ILE A 1 385 ? -34.845 -3.289 54.190 1.00 64.31 385 ILE A CA 1
ATOM 3016 C C . ILE A 1 385 ? -36.190 -2.575 54.069 1.00 64.31 385 ILE A C 1
ATOM 3018 O O . ILE A 1 385 ? -37.239 -3.223 54.105 1.00 64.31 385 ILE A O 1
ATOM 3022 N N . SER A 1 386 ? -36.177 -1.243 54.010 1.00 77.69 386 SER A N 1
ATOM 3023 C CA . SER A 1 386 ? -37.410 -0.490 53.778 1.00 77.69 386 SER A CA 1
ATOM 3024 C C . SER A 1 386 ? -37.942 -0.821 52.380 1.00 77.69 386 SER A C 1
ATOM 3026 O O . SER A 1 386 ? -37.177 -1.151 51.477 1.00 77.69 386 SER A O 1
ATOM 3028 N N . GLN A 1 387 ? -39.254 -0.733 52.164 1.00 80.81 387 GLN A N 1
ATOM 3029 C CA . GLN A 1 387 ? -39.858 -1.023 50.854 1.00 80.81 387 GLN A CA 1
ATOM 3030 C C . GLN A 1 387 ? -39.246 -0.175 49.717 1.00 80.81 387 GLN A C 1
ATOM 3032 O O . GLN A 1 387 ? -39.173 -0.609 48.571 1.00 80.81 387 GLN A O 1
ATOM 3037 N N . GLU A 1 388 ? -38.761 1.020 50.050 1.00 80.12 388 GLU A N 1
ATOM 3038 C CA . GLU A 1 388 ? -38.042 1.914 49.142 1.00 80.12 388 GLU A CA 1
ATOM 3039 C C . GLU A 1 388 ? -36.652 1.372 48.765 1.00 80.12 388 GLU A C 1
ATOM 3041 O O . GLU A 1 388 ? -36.266 1.420 47.601 1.00 80.12 388 GLU A O 1
ATOM 3046 N N . GLN A 1 389 ? -35.934 0.766 49.718 1.00 79.31 389 GLN A N 1
ATOM 3047 C CA . GLN A 1 389 ? -34.665 0.079 49.459 1.00 79.31 389 GLN A CA 1
ATOM 3048 C C . GLN A 1 389 ? -34.847 -1.190 48.619 1.00 79.31 389 GLN A C 1
ATOM 3050 O O . GLN A 1 389 ? -33.979 -1.499 47.813 1.00 79.31 389 GLN A O 1
ATOM 3055 N N . LEU A 1 390 ? -35.975 -1.892 48.761 1.00 84.31 390 LEU A N 1
ATOM 3056 C CA . LEU A 1 390 ? -36.322 -3.041 47.915 1.00 84.31 390 LEU A CA 1
ATOM 3057 C C . LEU A 1 390 ? -36.509 -2.626 46.449 1.00 84.31 390 LEU A C 1
ATOM 3059 O O . LEU A 1 390 ? -35.927 -3.246 45.568 1.00 84.31 390 LEU A O 1
ATOM 3063 N N . ARG A 1 391 ? -37.224 -1.523 46.187 1.00 88.19 391 ARG A N 1
ATOM 3064 C CA . ARG A 1 391 ? -37.345 -0.975 44.822 1.00 88.19 391 ARG A CA 1
ATOM 3065 C C . ARG A 1 391 ? -36.013 -0.477 44.267 1.00 88.19 391 ARG A C 1
ATOM 3067 O O . ARG A 1 391 ? -35.744 -0.650 43.085 1.00 88.19 391 ARG A O 1
ATOM 3074 N N . ALA A 1 392 ? -35.184 0.143 45.107 1.00 85.44 392 ALA A N 1
ATOM 3075 C CA . ALA A 1 392 ? -33.844 0.558 44.703 1.00 85.44 392 ALA A CA 1
ATOM 3076 C C . ALA A 1 392 ? -32.954 -0.650 44.364 1.00 85.44 392 ALA A C 1
ATOM 3078 O O . ALA A 1 392 ? -32.192 -0.579 43.407 1.00 85.44 392 ALA A O 1
ATOM 3079 N N . MET A 1 393 ? -33.081 -1.759 45.104 1.00 81.31 393 MET A N 1
ATOM 3080 C CA . MET A 1 393 ? -32.401 -3.017 44.787 1.00 81.31 393 MET A CA 1
ATOM 3081 C C . MET A 1 393 ? -32.899 -3.627 43.476 1.00 81.31 393 MET A C 1
ATOM 3083 O O . MET A 1 393 ? -32.065 -3.969 42.653 1.00 81.31 393 MET A O 1
ATOM 3087 N N . GLU A 1 394 ? -34.212 -3.690 43.233 1.00 91.25 394 GLU A N 1
ATOM 3088 C CA . GLU A 1 394 ? -34.762 -4.183 41.957 1.00 91.25 394 GLU A CA 1
ATOM 3089 C C . GLU A 1 394 ? -34.295 -3.333 40.762 1.00 91.25 394 GLU A C 1
ATOM 3091 O O . GLU A 1 394 ? -33.947 -3.868 39.711 1.00 91.25 394 GLU A O 1
ATOM 3096 N N . ALA A 1 395 ? -34.236 -2.005 40.915 1.00 91.19 395 ALA A N 1
ATOM 3097 C CA . ALA A 1 395 ? -33.711 -1.116 39.879 1.00 91.19 395 ALA A CA 1
ATOM 3098 C C . ALA A 1 395 ? -32.206 -1.334 39.636 1.00 91.19 395 ALA A C 1
ATOM 3100 O O . ALA A 1 395 ? -31.753 -1.309 38.492 1.00 91.19 395 ALA A O 1
ATOM 3101 N N . LEU A 1 396 ? -31.436 -1.581 40.700 1.00 88.81 396 LEU A N 1
ATOM 3102 C CA . LEU A 1 396 ? -30.022 -1.942 40.605 1.00 88.81 396 LEU A CA 1
ATOM 3103 C C . LEU A 1 396 ? -29.836 -3.293 39.914 1.00 88.81 396 LEU A C 1
ATOM 3105 O O . LEU A 1 396 ? -29.017 -3.380 39.008 1.00 88.81 396 LEU A O 1
ATOM 3109 N N . GLU A 1 397 ? -30.617 -4.310 40.271 1.00 91.31 397 GLU A N 1
ATOM 3110 C CA . GLU A 1 397 ? -30.600 -5.626 39.623 1.00 91.31 397 GLU A CA 1
ATOM 3111 C C . GLU A 1 397 ? -30.927 -5.522 38.129 1.00 91.31 397 GLU A C 1
ATOM 3113 O O . GLU A 1 397 ? -30.226 -6.111 37.311 1.00 91.31 397 GLU A O 1
ATOM 3118 N N . GLN A 1 398 ? -31.912 -4.701 37.746 1.00 94.19 398 GLN A N 1
ATOM 3119 C CA . GLN A 1 398 ? -32.193 -4.422 36.333 1.00 94.19 398 GLN A CA 1
ATOM 3120 C C . GLN A 1 398 ? -31.031 -3.703 35.640 1.00 94.19 398 GLN A C 1
ATOM 3122 O O . GLN A 1 398 ? -30.678 -4.059 34.518 1.00 94.19 398 GLN A O 1
ATOM 3127 N N . SER A 1 399 ? -30.405 -2.719 36.294 1.00 91.88 399 SER A N 1
ATOM 3128 C CA . SER A 1 399 ? -29.242 -2.025 35.727 1.00 91.88 399 SER A CA 1
ATOM 3129 C C . SER A 1 399 ? -28.029 -2.947 35.570 1.00 91.88 399 SER A C 1
ATOM 3131 O O . SER A 1 399 ? -27.316 -2.844 34.576 1.00 91.88 399 SER A O 1
ATOM 3133 N N . ILE A 1 400 ? -27.831 -3.880 36.508 1.00 89.19 400 ILE A N 1
ATOM 3134 C CA . ILE A 1 400 ? -26.779 -4.897 36.452 1.00 89.19 400 ILE A CA 1
ATOM 3135 C C . ILE A 1 400 ? -27.057 -5.848 35.293 1.00 89.19 400 ILE A C 1
ATOM 3137 O O . ILE A 1 400 ? -26.159 -6.062 34.494 1.00 89.19 400 ILE A O 1
ATOM 3141 N N . ALA A 1 401 ? -28.292 -6.329 35.131 1.00 93.00 401 ALA A N 1
ATOM 3142 C CA . ALA A 1 401 ? -28.654 -7.206 34.018 1.00 93.00 401 ALA A CA 1
ATOM 3143 C C . ALA A 1 401 ? -28.419 -6.545 32.646 1.00 93.00 401 ALA A C 1
ATOM 3145 O O . ALA A 1 401 ? -27.865 -7.170 31.746 1.00 93.00 401 ALA A O 1
ATOM 3146 N N . VAL A 1 402 ? -28.773 -5.262 32.493 1.00 94.06 402 VAL A N 1
ATOM 3147 C CA . VAL A 1 402 ? -28.495 -4.504 31.257 1.00 94.06 402 VAL A CA 1
ATOM 3148 C C . VAL A 1 402 ? -26.991 -4.302 31.052 1.00 94.06 402 VAL A C 1
ATOM 3150 O O . VAL A 1 402 ? -26.499 -4.432 29.935 1.00 94.06 402 VAL A O 1
ATOM 3153 N N . SER A 1 403 ? -26.246 -4.004 32.118 1.00 92.19 403 SER A N 1
ATOM 3154 C CA . SER A 1 403 ? -24.788 -3.861 32.058 1.00 92.19 403 SER A CA 1
ATOM 3155 C C . SER A 1 403 ? -24.106 -5.186 31.697 1.00 92.19 403 SER A C 1
ATOM 3157 O O . SER A 1 403 ? -23.178 -5.198 30.898 1.00 92.19 403 SER A O 1
ATOM 3159 N N . GLU A 1 404 ? -24.582 -6.316 32.221 1.00 92.62 404 GLU A N 1
ATOM 3160 C CA . GLU A 1 404 ? -24.095 -7.657 31.877 1.00 92.62 404 GLU A CA 1
ATOM 3161 C C . GLU A 1 404 ? -24.351 -7.994 30.404 1.00 92.62 404 GLU A C 1
ATOM 3163 O O . GLU A 1 404 ? -23.458 -8.519 29.743 1.00 92.62 404 GLU A O 1
ATOM 3168 N N . GLU A 1 405 ? -25.519 -7.638 29.861 1.00 95.94 405 GLU A N 1
ATOM 3169 C CA . GLU A 1 405 ? -25.822 -7.793 28.433 1.00 95.94 405 GLU A CA 1
ATOM 3170 C C . GLU A 1 405 ? -24.906 -6.921 27.559 1.00 95.94 405 GLU A C 1
ATOM 3172 O O . GLU A 1 405 ? -24.367 -7.394 26.559 1.00 95.94 405 GLU A O 1
ATOM 3177 N N . GLN A 1 406 ? -24.658 -5.671 27.962 1.00 94.00 406 GLN A N 1
ATOM 3178 C CA . GLN A 1 406 ? -23.732 -4.776 27.261 1.00 94.00 406 GLN A CA 1
ATOM 3179 C C . GLN A 1 406 ? -22.283 -5.271 27.321 1.00 94.00 406 GLN A C 1
ATOM 3181 O O . GLN A 1 406 ? -21.575 -5.205 26.318 1.00 94.00 406 GLN A O 1
ATOM 3186 N N . VAL A 1 407 ? -21.839 -5.793 28.468 1.00 93.25 407 VAL A N 1
ATOM 3187 C CA . VAL A 1 407 ? -20.509 -6.399 28.614 1.00 93.25 407 VAL A CA 1
ATOM 3188 C C . VAL A 1 407 ? -20.404 -7.658 27.758 1.00 93.25 407 VAL A C 1
ATOM 3190 O O . VAL A 1 407 ? -19.393 -7.832 27.085 1.00 93.25 407 VAL A O 1
ATOM 3193 N N . ALA A 1 408 ? -21.441 -8.499 27.714 1.00 93.25 408 ALA A N 1
ATOM 3194 C CA . ALA A 1 408 ? -21.469 -9.680 26.856 1.00 93.25 408 ALA A CA 1
ATOM 3195 C C . ALA A 1 408 ? -21.370 -9.303 25.366 1.00 93.25 408 ALA A C 1
ATOM 3197 O O . ALA A 1 408 ? -20.535 -9.863 24.653 1.00 93.25 408 ALA A O 1
ATOM 3198 N N . ALA A 1 409 ? -22.143 -8.309 24.916 1.00 94.19 409 ALA A N 1
ATOM 3199 C CA . ALA A 1 409 ? -22.068 -7.787 23.552 1.00 94.19 409 ALA A CA 1
ATOM 3200 C C . ALA A 1 409 ? -20.674 -7.224 23.234 1.00 94.19 409 ALA A C 1
ATOM 3202 O O . ALA A 1 409 ? -20.081 -7.583 22.223 1.00 94.19 409 ALA A O 1
ATOM 3203 N N . LEU A 1 410 ? -20.089 -6.437 24.143 1.00 93.62 410 LEU A N 1
ATOM 3204 C CA . LEU A 1 410 ? -18.739 -5.902 23.963 1.00 93.62 410 LEU A CA 1
ATOM 3205 C C . LEU A 1 410 ? -17.680 -7.011 23.899 1.00 93.62 410 LEU A C 1
ATOM 3207 O O . LEU A 1 410 ? -16.765 -6.941 23.084 1.00 93.62 410 LEU A O 1
ATOM 3211 N N . THR A 1 411 ? -17.790 -8.054 24.728 1.00 92.06 411 THR A N 1
ATOM 3212 C CA . THR A 1 411 ? -16.867 -9.197 24.663 1.00 92.06 411 THR A CA 1
ATOM 3213 C C . THR A 1 411 ? -17.003 -9.981 23.362 1.00 92.06 411 THR A C 1
ATOM 3215 O O . THR A 1 411 ? -15.998 -10.481 22.857 1.00 92.06 411 THR A O 1
ATOM 3218 N N . GLN A 1 412 ? -18.211 -10.058 22.797 1.00 96.44 412 GLN A N 1
ATOM 3219 C CA . GLN A 1 412 ? -18.428 -10.646 21.480 1.00 96.44 412 GLN A CA 1
ATOM 3220 C C . GLN A 1 412 ? -17.777 -9.789 20.387 1.00 96.44 412 GLN A C 1
ATOM 3222 O O . GLN A 1 412 ? -16.999 -10.323 19.600 1.00 96.44 412 GLN A O 1
ATOM 3227 N N . ASP A 1 413 ? -17.997 -8.474 20.393 1.00 93.31 413 ASP A N 1
ATOM 3228 C CA . ASP A 1 413 ? -17.379 -7.550 19.435 1.00 93.31 413 ASP A CA 1
ATOM 3229 C C . ASP A 1 413 ? -15.842 -7.596 19.518 1.00 93.31 413 ASP A C 1
ATOM 3231 O O . ASP A 1 413 ? -15.157 -7.592 18.496 1.00 93.31 413 ASP A O 1
ATOM 3235 N N . MET A 1 414 ? -15.272 -7.700 20.727 1.00 89.75 414 MET A N 1
ATOM 3236 C CA . MET A 1 414 ? -13.826 -7.873 20.915 1.00 89.75 414 MET A CA 1
ATOM 3237 C C . MET A 1 414 ? -13.320 -9.206 20.349 1.00 89.75 414 MET A C 1
ATOM 3239 O O . MET A 1 414 ? -12.235 -9.240 19.768 1.00 89.75 414 MET A O 1
ATOM 3243 N N . ALA A 1 415 ? -14.082 -10.294 20.486 1.00 91.56 415 ALA A N 1
ATOM 3244 C CA . ALA A 1 415 ? -13.727 -11.585 19.899 1.00 91.56 415 ALA A CA 1
ATOM 3245 C C . ALA A 1 415 ? -13.788 -11.546 18.362 1.00 91.56 415 ALA A C 1
ATOM 3247 O O . ALA A 1 415 ? -12.882 -12.055 17.696 1.00 91.56 415 ALA A O 1
ATOM 3248 N N . GLU A 1 416 ? -14.806 -10.895 17.795 1.00 93.62 416 GLU A N 1
ATOM 3249 C CA . GLU A 1 416 ? -14.938 -10.682 16.350 1.00 93.62 416 GLU A CA 1
ATOM 3250 C C . GLU A 1 416 ? -13.794 -9.811 15.808 1.00 93.62 416 GLU A C 1
ATOM 3252 O O . GLU A 1 416 ? -13.167 -10.165 14.806 1.00 93.62 416 GLU A O 1
ATOM 3257 N N . LEU A 1 417 ? -13.445 -8.725 16.504 1.00 91.31 417 LEU A N 1
ATOM 3258 C CA . LEU A 1 417 ? -12.332 -7.852 16.131 1.00 91.31 417 LEU A CA 1
ATOM 3259 C C . LEU A 1 417 ? -10.977 -8.565 16.240 1.00 91.31 417 LEU A C 1
ATOM 3261 O O . LEU A 1 417 ? -10.129 -8.390 15.366 1.00 91.31 417 LEU A O 1
ATOM 3265 N N . SER A 1 418 ? -10.775 -9.394 17.270 1.00 87.88 418 SER A N 1
ATOM 3266 C CA . SER A 1 418 ? -9.564 -10.212 17.416 1.00 87.88 418 SER A CA 1
ATOM 3267 C C . SER A 1 418 ? -9.429 -11.202 16.261 1.00 87.88 418 SER A C 1
ATOM 3269 O O . SER A 1 418 ? -8.375 -11.269 15.634 1.00 87.88 418 SER A O 1
ATOM 3271 N N . SER A 1 419 ? -10.509 -11.908 15.915 1.00 90.94 419 SER A N 1
ATOM 3272 C CA . SER A 1 419 ? -10.518 -12.838 14.780 1.00 90.94 419 SER A CA 1
ATOM 3273 C C . SER A 1 419 ? -10.266 -12.124 13.448 1.00 90.94 419 SER A C 1
ATOM 3275 O O . SER A 1 419 ? -9.511 -12.622 12.611 1.00 90.94 419 SER A O 1
ATOM 3277 N N . HIS A 1 420 ? -10.839 -10.933 13.255 1.00 92.50 420 HIS A N 1
ATOM 3278 C CA . HIS A 1 420 ? -10.584 -10.121 12.068 1.00 92.50 420 HIS A CA 1
ATOM 3279 C C . HIS A 1 420 ? -9.124 -9.646 11.996 1.00 92.50 420 HIS A C 1
ATOM 3281 O O . HIS A 1 420 ? -8.503 -9.736 10.939 1.00 92.50 420 HIS A O 1
ATOM 3287 N N . SER A 1 421 ? -8.557 -9.200 13.119 1.00 86.75 421 SER A N 1
ATOM 3288 C CA . SER A 1 421 ? -7.149 -8.799 13.227 1.00 86.75 421 SER A CA 1
ATOM 3289 C C . SER A 1 421 ? -6.203 -9.955 12.890 1.00 86.75 421 SER A C 1
ATOM 3291 O O . SER A 1 421 ? -5.277 -9.789 12.098 1.00 86.75 421 SER A O 1
ATOM 3293 N N . GLU A 1 422 ? -6.467 -11.156 13.410 1.00 89.31 422 GLU A N 1
ATOM 3294 C CA . GLU A 1 422 ? -5.705 -12.366 13.078 1.00 89.31 422 GLU A CA 1
ATOM 3295 C C . GLU A 1 422 ? -5.776 -12.705 11.583 1.00 89.31 422 GLU A C 1
ATOM 3297 O O . GLU A 1 422 ? -4.747 -13.004 10.974 1.00 89.31 422 GLU A O 1
ATOM 3302 N N . ALA A 1 423 ? -6.959 -12.602 10.968 1.00 88.88 423 ALA A N 1
ATOM 3303 C CA . ALA A 1 423 ? -7.136 -12.840 9.536 1.00 88.88 423 ALA A CA 1
ATOM 3304 C C . ALA A 1 423 ? -6.349 -11.834 8.677 1.00 88.88 423 ALA A C 1
ATOM 3306 O O . ALA A 1 423 ? -5.638 -12.235 7.755 1.00 88.88 423 ALA A O 1
ATOM 3307 N N . VAL A 1 424 ? -6.411 -10.541 9.014 1.00 88.19 424 VAL A N 1
ATOM 3308 C CA . VAL A 1 424 ? -5.655 -9.482 8.323 1.00 88.19 424 VAL A CA 1
ATOM 3309 C C . VAL A 1 424 ? -4.146 -9.656 8.520 1.00 88.19 424 VAL A C 1
ATOM 3311 O O . VAL A 1 424 ? -3.373 -9.474 7.581 1.00 88.19 424 VAL A O 1
ATOM 3314 N N . ASN A 1 425 ? -3.700 -10.056 9.712 1.00 85.38 425 ASN A N 1
ATOM 3315 C CA . ASN A 1 425 ? -2.288 -10.338 9.975 1.00 85.38 425 ASN A CA 1
ATOM 3316 C C . ASN A 1 425 ? -1.778 -11.538 9.165 1.00 85.38 425 ASN A C 1
ATOM 3318 O O . ASN A 1 425 ? -0.672 -11.481 8.624 1.00 85.38 425 ASN A O 1
ATOM 3322 N N . ALA A 1 426 ? -2.585 -12.592 9.026 1.00 88.75 426 ALA A N 1
ATOM 3323 C CA . ALA A 1 426 ? -2.265 -13.732 8.173 1.00 88.75 426 ALA A CA 1
ATOM 3324 C C . ALA A 1 426 ? -2.188 -13.337 6.686 1.00 88.75 426 ALA A C 1
ATOM 3326 O O . ALA A 1 426 ? -1.264 -13.750 5.984 1.00 88.75 426 ALA A O 1
ATOM 3327 N N . GLU A 1 427 ? -3.107 -12.495 6.208 1.00 88.25 427 GLU A N 1
ATOM 3328 C CA . GLU A 1 427 ? -3.071 -11.957 4.844 1.00 88.25 427 GLU A CA 1
ATOM 3329 C C . GLU A 1 427 ? -1.829 -11.085 4.608 1.00 88.25 427 GLU A C 1
ATOM 3331 O O . GLU A 1 427 ? -1.115 -11.280 3.625 1.00 88.25 427 GLU A O 1
ATOM 3336 N N . ASN A 1 428 ? -1.497 -10.194 5.545 1.00 76.38 428 ASN A N 1
ATOM 3337 C CA . ASN A 1 428 ? -0.282 -9.381 5.484 1.00 76.38 428 ASN A CA 1
ATOM 3338 C C . ASN A 1 428 ? 0.991 -10.238 5.459 1.00 76.38 428 ASN A C 1
ATOM 3340 O O . ASN A 1 428 ? 1.924 -9.926 4.717 1.00 76.38 428 ASN A O 1
ATOM 3344 N N . ALA A 1 429 ? 1.048 -11.321 6.238 1.00 86.06 429 ALA A N 1
ATOM 3345 C CA . ALA A 1 429 ? 2.171 -12.256 6.205 1.00 86.06 429 ALA A CA 1
ATOM 3346 C C . ALA A 1 429 ? 2.295 -12.946 4.834 1.00 86.06 429 ALA A C 1
ATOM 3348 O O . ALA A 1 429 ? 3.395 -13.026 4.284 1.00 86.06 429 ALA A O 1
ATOM 3349 N N . ASN A 1 430 ? 1.174 -13.369 4.243 1.00 88.56 430 ASN A N 1
ATOM 3350 C CA . ASN A 1 430 ? 1.152 -13.958 2.903 1.00 88.56 430 ASN A CA 1
ATOM 3351 C C . ASN A 1 430 ? 1.597 -12.961 1.824 1.00 88.56 430 ASN A C 1
ATOM 3353 O O . ASN A 1 430 ? 2.433 -13.300 0.988 1.00 88.56 430 ASN A O 1
ATOM 3357 N N . LEU A 1 431 ? 1.105 -11.720 1.868 1.00 83.50 431 LEU A N 1
ATOM 3358 C CA . LEU A 1 431 ? 1.495 -10.672 0.923 1.00 83.50 431 LEU A CA 1
ATOM 3359 C C . LEU A 1 431 ? 2.983 -10.322 1.033 1.00 83.50 431 LEU A C 1
ATOM 3361 O O . LEU A 1 431 ? 3.622 -10.067 0.014 1.00 83.50 431 LEU A O 1
ATOM 3365 N N . LYS A 1 432 ? 3.565 -10.347 2.240 1.00 86.69 432 LYS A N 1
ATOM 3366 C CA . LYS A 1 432 ? 5.016 -10.173 2.431 1.00 86.69 432 LYS A CA 1
ATOM 3367 C C . LYS A 1 432 ? 5.809 -11.290 1.750 1.00 86.69 432 LYS A C 1
ATOM 3369 O O . LYS A 1 432 ? 6.737 -10.989 1.001 1.00 86.69 432 LYS A O 1
ATOM 3374 N N . LEU A 1 433 ? 5.407 -12.549 1.937 1.00 91.81 433 LEU A N 1
ATOM 3375 C CA . LEU A 1 433 ? 6.039 -13.695 1.272 1.00 91.81 433 LEU A CA 1
ATOM 3376 C C . LEU A 1 433 ? 5.921 -13.614 -0.258 1.00 91.81 433 LEU A C 1
ATOM 3378 O O . LEU A 1 433 ? 6.899 -13.856 -0.967 1.00 91.81 433 LEU A O 1
ATOM 3382 N N . GLU A 1 434 ? 4.754 -13.233 -0.781 1.00 89.81 434 GLU A N 1
ATOM 3383 C CA . GLU A 1 434 ? 4.556 -13.034 -2.220 1.00 89.81 434 GLU A CA 1
ATOM 3384 C C . GLU A 1 434 ? 5.433 -11.893 -2.756 1.00 89.81 434 GLU A C 1
ATOM 3386 O O . GLU A 1 434 ? 6.069 -12.035 -3.803 1.00 89.81 434 GLU A O 1
ATOM 3391 N N . ASN A 1 435 ? 5.540 -10.781 -2.023 1.00 82.81 435 ASN A N 1
ATOM 3392 C CA . ASN A 1 435 ? 6.385 -9.654 -2.413 1.00 82.81 435 ASN A CA 1
ATOM 3393 C C . ASN A 1 435 ? 7.867 -10.051 -2.473 1.00 82.81 435 ASN A C 1
ATOM 3395 O O . ASN A 1 435 ? 8.556 -9.718 -3.436 1.00 82.81 435 ASN A O 1
ATOM 3399 N N . GLU A 1 436 ? 8.355 -10.806 -1.487 1.00 90.62 436 GLU A N 1
ATOM 3400 C CA . GLU A 1 436 ? 9.717 -11.349 -1.491 1.00 90.62 436 GLU A CA 1
ATOM 3401 C C . GLU A 1 436 ? 9.967 -12.286 -2.679 1.00 90.62 436 GLU A C 1
ATOM 3403 O O . GLU A 1 436 ? 11.019 -12.210 -3.321 1.00 90.62 436 GLU A O 1
ATOM 3408 N N . LEU A 1 437 ? 9.000 -13.146 -3.009 1.00 92.31 437 LEU A N 1
ATOM 3409 C CA . LEU A 1 437 ? 9.087 -14.050 -4.154 1.00 92.31 437 LEU A CA 1
ATOM 3410 C C . LEU A 1 437 ? 9.143 -13.273 -5.474 1.00 92.31 437 LEU A C 1
ATOM 3412 O O . LEU A 1 437 ? 10.015 -13.535 -6.306 1.00 92.31 437 LEU A O 1
ATOM 3416 N N . LEU A 1 438 ? 8.275 -12.276 -5.650 1.00 83.69 438 LEU A N 1
ATOM 3417 C CA . LEU A 1 438 ? 8.266 -11.417 -6.835 1.00 83.69 438 LEU A CA 1
ATOM 3418 C C . LEU A 1 438 ? 9.561 -10.609 -6.963 1.00 83.69 438 LEU A C 1
ATOM 3420 O O . LEU A 1 438 ? 10.101 -10.492 -8.062 1.00 83.69 438 LEU A O 1
ATOM 3424 N N . ARG A 1 439 ? 10.116 -10.102 -5.855 1.00 88.50 439 ARG A N 1
ATOM 3425 C CA . ARG A 1 439 ? 11.423 -9.424 -5.850 1.00 88.50 439 ARG A CA 1
ATOM 3426 C C . ARG A 1 439 ? 12.540 -10.348 -6.332 1.00 88.50 439 ARG A C 1
ATOM 3428 O O . ARG A 1 439 ? 13.323 -9.942 -7.190 1.00 88.50 439 ARG A O 1
ATOM 3435 N N . LYS A 1 440 ? 12.577 -11.600 -5.860 1.00 91.81 440 LYS A N 1
ATOM 3436 C CA . LYS A 1 440 ? 13.531 -12.615 -6.346 1.00 91.81 440 LYS A CA 1
ATOM 3437 C C . LYS A 1 440 ? 13.335 -12.911 -7.833 1.00 91.81 440 LYS A C 1
ATOM 3439 O O . LYS A 1 440 ? 14.311 -13.009 -8.570 1.00 91.81 440 LYS A O 1
ATOM 3444 N N . GLN A 1 441 ? 12.091 -13.001 -8.300 1.00 90.75 441 GLN A N 1
ATOM 3445 C CA . GLN A 1 441 ? 11.797 -13.217 -9.717 1.00 90.75 441 GLN A CA 1
ATOM 3446 C C . GLN A 1 441 ? 12.266 -12.046 -10.593 1.00 90.75 441 GLN A C 1
ATOM 3448 O O . GLN A 1 441 ? 12.890 -12.273 -11.628 1.00 90.75 441 GLN A O 1
ATOM 3453 N N . ILE A 1 442 ? 12.027 -10.802 -10.167 1.00 87.62 442 ILE A N 1
ATOM 3454 C CA . ILE A 1 442 ? 12.520 -9.601 -10.856 1.00 87.62 442 ILE A CA 1
ATOM 3455 C C . ILE A 1 442 ? 14.051 -9.593 -10.890 1.00 87.62 442 ILE A C 1
ATOM 3457 O O . ILE A 1 442 ? 14.632 -9.283 -11.926 1.00 87.62 442 ILE A O 1
ATOM 3461 N N . GLN A 1 443 ? 14.713 -9.970 -9.793 1.00 92.94 443 GLN A N 1
ATOM 3462 C CA . GLN A 1 443 ? 16.171 -10.071 -9.744 1.00 92.94 443 GLN A CA 1
ATOM 3463 C C . GLN A 1 443 ? 16.710 -11.105 -10.744 1.00 92.94 443 GLN A C 1
ATOM 3465 O O . GLN A 1 443 ? 17.648 -10.803 -11.476 1.00 92.94 443 GLN A O 1
ATOM 3470 N N . MET A 1 444 ? 16.097 -12.291 -10.829 1.00 90.00 444 MET A N 1
ATOM 3471 C CA . MET A 1 444 ? 16.485 -13.314 -11.811 1.00 90.00 444 MET A CA 1
ATOM 3472 C C . MET A 1 444 ? 16.269 -12.850 -13.256 1.00 90.00 444 MET A C 1
ATOM 3474 O O . MET A 1 444 ? 17.101 -13.123 -14.117 1.00 90.00 444 MET A O 1
ATOM 3478 N N . LEU A 1 445 ? 15.171 -12.139 -13.533 1.00 87.56 445 LEU A N 1
ATOM 3479 C CA . LEU A 1 445 ? 14.917 -11.580 -14.863 1.00 87.56 445 LEU A CA 1
ATOM 3480 C C . LEU A 1 445 ? 15.956 -10.518 -15.234 1.00 87.56 445 LEU A C 1
ATOM 3482 O O . LEU A 1 445 ? 16.488 -10.572 -16.335 1.00 87.56 445 LEU A O 1
ATOM 3486 N N . ARG A 1 446 ? 16.324 -9.631 -14.302 1.00 90.12 446 ARG A N 1
ATOM 3487 C CA . ARG A 1 446 ? 17.395 -8.645 -14.522 1.00 90.12 446 ARG A CA 1
ATOM 3488 C C . ARG A 1 446 ? 18.741 -9.306 -14.813 1.00 90.12 446 ARG A C 1
ATOM 3490 O O . ARG A 1 446 ? 19.393 -8.933 -15.777 1.00 90.12 446 ARG A O 1
ATOM 3497 N N . GLN A 1 447 ? 19.115 -10.334 -14.047 1.00 92.81 447 GLN A N 1
ATOM 3498 C CA . GLN A 1 447 ? 20.342 -11.104 -14.304 1.00 92.81 447 GLN A CA 1
ATOM 3499 C C . GLN A 1 447 ? 20.330 -11.768 -15.686 1.00 92.81 447 GLN A C 1
ATOM 3501 O O . GLN A 1 447 ? 21.349 -11.815 -16.372 1.00 92.81 447 GLN A O 1
ATOM 3506 N N . ARG A 1 448 ? 19.170 -12.276 -16.113 1.00 90.06 448 ARG A N 1
ATOM 3507 C CA . ARG A 1 448 ? 19.001 -12.860 -17.444 1.00 90.06 448 ARG A CA 1
ATOM 3508 C C . ARG A 1 448 ? 19.121 -11.807 -18.547 1.00 90.06 448 ARG A C 1
ATOM 3510 O O . ARG A 1 448 ? 19.725 -12.101 -19.574 1.00 90.06 448 ARG A O 1
ATOM 3517 N N . ASP A 1 449 ? 18.563 -10.617 -18.356 1.00 88.12 449 ASP A N 1
ATOM 3518 C CA . ASP A 1 449 ? 18.676 -9.520 -19.323 1.00 88.12 449 ASP A CA 1
ATOM 3519 C C . ASP A 1 449 ? 20.133 -9.050 -19.452 1.00 88.12 449 ASP A C 1
ATOM 3521 O O . ASP A 1 449 ? 20.637 -8.932 -20.567 1.00 88.12 449 ASP A O 1
ATOM 3525 N N . GLU A 1 450 ? 20.860 -8.923 -18.337 1.00 92.56 450 GLU A N 1
ATOM 3526 C CA . GLU A 1 450 ? 22.304 -8.641 -18.333 1.00 92.56 450 GLU A CA 1
ATOM 3527 C C . GLU A 1 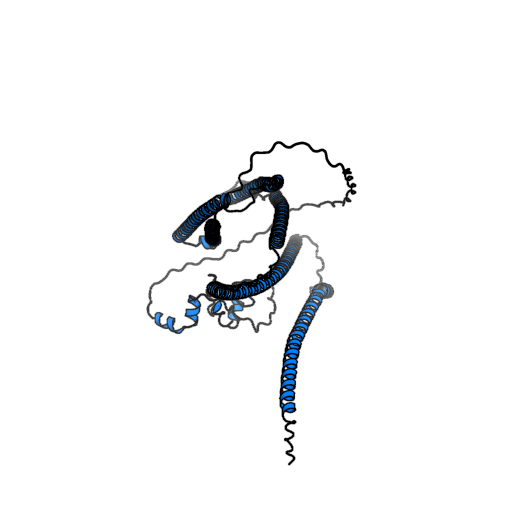450 ? 23.111 -9.726 -19.071 1.00 92.56 450 GLU A C 1
ATOM 3529 O O . GLU A 1 450 ? 24.033 -9.425 -19.837 1.00 92.56 450 GLU A O 1
ATOM 3534 N N . GLU A 1 451 ? 22.761 -11.004 -18.890 1.00 93.44 451 GLU A N 1
ATOM 3535 C CA . GLU A 1 451 ? 23.387 -12.111 -19.619 1.00 93.44 451 GLU A CA 1
ATOM 3536 C C . GLU A 1 451 ? 23.085 -12.059 -21.125 1.00 93.44 451 GLU A C 1
ATOM 3538 O O . GLU A 1 451 ? 23.985 -12.285 -21.942 1.00 93.44 451 GLU A O 1
ATOM 3543 N N . LEU A 1 452 ? 21.848 -11.733 -21.506 1.00 89.12 452 LEU A N 1
ATOM 3544 C CA . LEU A 1 452 ? 21.460 -11.558 -22.905 1.00 89.12 452 LEU A CA 1
ATOM 3545 C C . LEU A 1 452 ? 22.192 -10.378 -23.544 1.00 89.12 452 LEU A C 1
ATOM 3547 O O . LEU A 1 452 ? 22.681 -10.518 -24.666 1.00 89.12 452 LEU A O 1
ATOM 3551 N N . ASP A 1 453 ? 22.333 -9.258 -22.840 1.00 91.88 453 ASP A N 1
ATOM 3552 C CA . ASP A 1 453 ? 23.081 -8.092 -23.313 1.00 91.88 453 ASP A CA 1
ATOM 3553 C C . ASP A 1 453 ? 24.566 -8.417 -23.498 1.00 91.88 453 ASP A C 1
ATOM 3555 O O . ASP A 1 453 ? 25.157 -8.067 -24.530 1.00 91.88 453 ASP A O 1
ATOM 3559 N N . ARG A 1 454 ? 25.160 -9.178 -22.567 1.00 95.12 454 ARG A N 1
ATOM 3560 C CA . ARG A 1 454 ? 26.530 -9.695 -22.700 1.00 95.12 454 ARG A CA 1
ATOM 3561 C C . ARG A 1 454 ? 26.671 -10.581 -23.939 1.00 95.12 454 ARG A C 1
ATOM 3563 O O . ARG A 1 454 ? 27.556 -10.343 -24.762 1.00 95.12 454 ARG A O 1
ATOM 3570 N N . MET A 1 455 ? 25.777 -11.554 -24.121 1.00 91.00 455 MET A N 1
ATOM 3571 C CA . MET A 1 455 ? 25.777 -12.438 -25.295 1.00 91.00 455 MET A CA 1
ATOM 3572 C C . MET A 1 455 ? 25.590 -11.668 -26.609 1.00 91.00 455 MET A C 1
ATOM 3574 O O . MET A 1 455 ? 26.235 -11.975 -27.613 1.00 91.00 455 MET A O 1
ATOM 3578 N N . GLN A 1 456 ? 24.724 -10.654 -26.629 1.00 91.50 456 GLN A N 1
ATOM 3579 C CA . GLN A 1 456 ? 24.540 -9.790 -27.795 1.00 91.50 456 GLN A CA 1
ATOM 3580 C C . GLN A 1 456 ? 25.792 -8.958 -28.095 1.00 91.50 456 GLN A C 1
ATOM 3582 O O . GLN A 1 456 ? 26.098 -8.720 -29.267 1.00 91.50 456 GLN A O 1
ATOM 3587 N N . GLY A 1 457 ? 26.521 -8.519 -27.066 1.00 93.25 457 GLY A N 1
ATOM 3588 C CA . GLY A 1 457 ? 27.824 -7.868 -27.202 1.00 93.25 457 GLY A CA 1
ATOM 3589 C C . GLY A 1 457 ? 28.864 -8.782 -27.854 1.00 93.25 457 GLY A C 1
ATOM 3590 O O . GLY A 1 457 ? 29.501 -8.388 -28.833 1.00 93.25 457 GLY A O 1
ATOM 3591 N N . GLU A 1 458 ? 28.976 -10.026 -27.385 1.00 94.38 458 GLU A N 1
ATOM 3592 C CA . GLU A 1 458 ? 29.872 -11.042 -27.960 1.00 94.38 458 GLU A CA 1
ATOM 3593 C C . GLU A 1 458 ? 29.528 -11.355 -29.425 1.00 94.38 458 GLU A C 1
ATOM 3595 O O . GLU A 1 458 ? 30.414 -11.389 -30.282 1.00 94.38 458 GLU A O 1
ATOM 3600 N N . LEU A 1 459 ? 28.238 -11.508 -29.746 1.00 90.19 459 LEU A N 1
ATOM 3601 C CA . LEU A 1 459 ? 27.758 -11.707 -31.119 1.00 90.19 459 LEU A CA 1
ATOM 3602 C C . LEU A 1 459 ? 28.116 -10.530 -32.036 1.00 90.19 459 LEU A C 1
ATOM 3604 O O . LEU A 1 459 ? 28.550 -10.747 -33.170 1.00 90.19 459 LEU A O 1
ATOM 3608 N N . ARG A 1 460 ? 27.974 -9.286 -31.559 1.00 95.50 460 ARG A N 1
ATOM 3609 C CA . ARG A 1 460 ? 28.372 -8.082 -32.310 1.00 95.50 460 ARG A CA 1
ATOM 3610 C C . ARG A 1 460 ? 29.884 -8.030 -32.546 1.00 95.50 460 ARG A C 1
ATOM 3612 O O . ARG A 1 460 ? 30.312 -7.737 -33.666 1.00 95.50 460 ARG A O 1
ATOM 3619 N N . ALA A 1 461 ? 30.690 -8.361 -31.537 1.00 93.44 461 ALA A N 1
ATOM 3620 C CA . ALA A 1 461 ? 32.147 -8.430 -31.661 1.00 93.44 461 ALA A CA 1
ATOM 3621 C C . ALA A 1 461 ? 32.587 -9.506 -32.671 1.00 93.44 461 ALA A C 1
ATOM 3623 O O . ALA A 1 461 ? 33.402 -9.228 -33.554 1.00 93.44 461 ALA A O 1
ATOM 3624 N N . LEU A 1 462 ? 31.986 -10.701 -32.613 1.00 94.12 462 LEU A N 1
ATOM 3625 C CA . LEU A 1 462 ? 32.241 -11.787 -33.562 1.00 94.12 462 LEU A CA 1
ATOM 3626 C C . LEU A 1 462 ? 31.876 -11.376 -34.996 1.00 94.12 462 LEU A C 1
ATOM 3628 O O . LEU A 1 462 ? 32.671 -11.570 -35.914 1.00 94.12 462 LEU A O 1
ATOM 3632 N N . ASN A 1 463 ? 30.703 -10.767 -35.193 1.00 89.25 463 ASN A N 1
ATOM 3633 C CA . ASN A 1 463 ? 30.253 -10.322 -36.514 1.00 89.25 463 ASN A CA 1
ATOM 3634 C C . ASN A 1 463 ? 31.180 -9.241 -37.103 1.00 89.25 463 ASN A C 1
ATOM 3636 O O . ASN A 1 463 ? 31.483 -9.247 -38.298 1.00 89.25 463 ASN A O 1
ATOM 3640 N N . THR A 1 464 ? 31.701 -8.355 -36.250 1.00 93.88 464 THR A N 1
ATOM 3641 C CA . THR A 1 464 ? 32.693 -7.339 -36.633 1.00 93.88 464 THR A CA 1
ATOM 3642 C C . THR A 1 464 ? 34.015 -7.989 -37.049 1.00 93.88 464 THR A C 1
ATOM 3644 O O . THR A 1 464 ? 34.557 -7.658 -38.105 1.00 93.88 464 THR A O 1
ATOM 3647 N N . ALA A 1 465 ? 34.514 -8.962 -36.281 1.00 90.88 465 ALA A N 1
ATOM 3648 C CA . ALA A 1 465 ? 35.744 -9.689 -36.600 1.00 90.88 465 ALA A CA 1
ATOM 3649 C C . ALA A 1 465 ? 35.632 -10.450 -37.933 1.00 90.88 465 ALA A C 1
ATOM 3651 O O . ALA A 1 465 ? 36.526 -10.357 -38.776 1.00 90.88 465 ALA A O 1
ATOM 3652 N N . VAL A 1 466 ? 34.505 -11.134 -38.165 1.00 89.62 466 VAL A N 1
ATOM 3653 C CA . VAL A 1 466 ? 34.218 -11.840 -39.425 1.00 89.62 466 VAL A CA 1
ATOM 3654 C C . VAL A 1 466 ? 34.143 -10.864 -40.599 1.00 89.62 466 VAL A C 1
ATOM 3656 O O . VAL A 1 466 ? 34.768 -11.101 -41.629 1.00 89.62 466 VAL A O 1
ATOM 3659 N N . SER A 1 467 ? 33.447 -9.736 -40.441 1.00 89.06 467 SER A N 1
ATOM 3660 C CA . SER A 1 467 ? 33.338 -8.715 -41.494 1.00 89.06 467 SER A CA 1
ATOM 3661 C C . SER A 1 467 ? 34.696 -8.092 -41.837 1.00 89.06 467 SER A C 1
ATOM 3663 O O . SER A 1 467 ? 35.004 -7.875 -43.010 1.00 89.06 467 SER A O 1
ATOM 3665 N N . THR A 1 468 ? 35.545 -7.863 -40.829 1.00 89.00 468 THR A N 1
ATOM 3666 C CA . THR A 1 468 ? 36.917 -7.361 -41.017 1.00 89.00 468 THR A CA 1
ATOM 3667 C C . THR A 1 468 ? 37.778 -8.378 -41.767 1.00 89.00 468 THR A C 1
ATOM 3669 O O . THR A 1 468 ? 38.495 -8.014 -42.698 1.00 89.00 468 THR A O 1
ATOM 3672 N N . TYR A 1 469 ? 37.668 -9.662 -41.414 1.00 84.75 469 TYR A N 1
ATOM 3673 C CA . TYR A 1 469 ? 38.381 -10.742 -42.094 1.00 84.75 469 TYR A CA 1
ATOM 3674 C C . TYR A 1 469 ? 37.969 -10.861 -43.568 1.00 84.75 469 TYR A C 1
ATOM 3676 O O . TYR A 1 469 ? 38.837 -10.897 -44.434 1.00 84.75 469 TYR A O 1
ATOM 3684 N N . ILE A 1 470 ? 36.662 -10.837 -43.861 1.00 84.94 470 ILE A N 1
ATOM 3685 C CA . ILE A 1 470 ? 36.134 -10.884 -45.237 1.00 84.94 470 ILE A CA 1
ATOM 3686 C C . ILE A 1 470 ? 36.614 -9.680 -46.059 1.00 84.94 470 ILE A C 1
ATOM 3688 O O . ILE A 1 470 ? 36.882 -9.819 -47.246 1.00 84.94 470 ILE A O 1
ATOM 3692 N N . SER A 1 471 ? 36.749 -8.510 -45.432 1.00 84.44 471 SER A N 1
ATOM 3693 C CA . SER A 1 471 ? 37.187 -7.281 -46.107 1.00 84.44 471 SER A CA 1
ATOM 3694 C C . SER A 1 471 ? 38.705 -7.210 -46.342 1.00 84.44 471 SER A C 1
ATOM 3696 O O . SER A 1 471 ? 39.177 -6.300 -47.022 1.00 84.44 471 SER A O 1
ATOM 3698 N N . THR A 1 472 ? 39.495 -8.132 -45.779 1.00 81.50 472 THR A N 1
ATOM 3699 C CA . THR A 1 472 ? 40.958 -8.139 -45.924 1.00 81.50 472 THR A CA 1
ATOM 3700 C C . THR A 1 472 ? 41.353 -8.959 -47.158 1.00 81.50 472 THR A C 1
ATOM 3702 O O . THR A 1 472 ? 41.586 -10.162 -47.087 1.00 81.50 472 THR A O 1
ATOM 3705 N N . ASP A 1 473 ? 41.427 -8.286 -48.305 1.00 53.59 473 ASP A N 1
ATOM 3706 C CA . ASP A 1 473 ? 41.481 -8.850 -49.668 1.00 53.59 473 ASP A CA 1
ATOM 3707 C C . ASP A 1 473 ? 42.822 -9.513 -50.089 1.00 53.59 473 ASP A C 1
ATOM 3709 O O . ASP A 1 473 ? 43.226 -9.478 -51.251 1.00 53.59 473 ASP A O 1
ATOM 3713 N N . ALA A 1 474 ? 43.572 -10.120 -49.162 1.00 55.88 474 ALA A N 1
ATOM 3714 C CA . ALA A 1 474 ? 44.887 -10.693 -49.469 1.00 55.88 474 ALA A CA 1
ATOM 3715 C C . ALA A 1 474 ? 45.192 -11.966 -48.667 1.00 55.88 474 ALA A C 1
ATOM 3717 O O . ALA A 1 474 ? 46.014 -11.958 -47.751 1.00 55.88 474 ALA A O 1
ATOM 3718 N N . VAL A 1 475 ? 44.576 -13.091 -49.045 1.00 54.03 475 VAL A N 1
ATOM 3719 C CA . VAL A 1 475 ? 45.007 -14.422 -48.589 1.00 54.03 475 VAL A CA 1
ATOM 3720 C C . VAL A 1 475 ? 45.226 -15.333 -49.809 1.00 54.03 475 VAL A C 1
ATOM 3722 O O . VAL A 1 475 ? 44.345 -15.428 -50.664 1.00 54.03 475 VAL A O 1
ATOM 3725 N N . PRO A 1 476 ? 46.400 -15.984 -49.938 1.00 62.91 476 PRO A N 1
ATOM 3726 C CA . PRO A 1 476 ? 46.675 -16.949 -51.004 1.00 62.91 476 PRO A CA 1
ATOM 3727 C C . PRO A 1 476 ? 45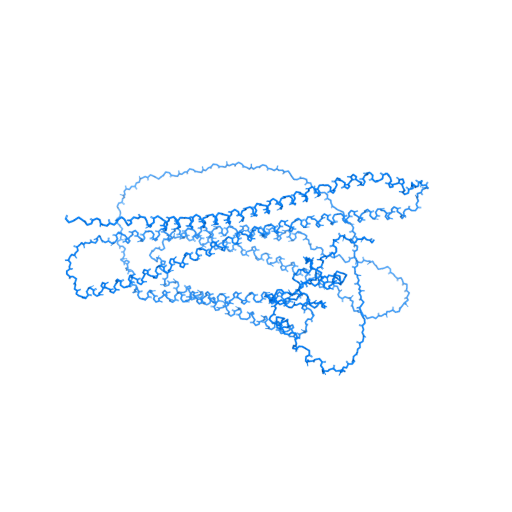.691 -18.132 -50.944 1.00 62.91 476 PRO A C 1
ATOM 3729 O O . PRO A 1 476 ? 45.176 -18.431 -49.868 1.00 62.91 476 PRO A O 1
ATOM 3732 N N . PRO A 1 477 ? 45.427 -18.824 -52.070 1.00 56.69 477 PRO A N 1
ATOM 3733 C CA . PRO A 1 477 ? 44.361 -19.818 -52.176 1.00 56.69 477 PRO A CA 1
ATOM 3734 C C . PRO A 1 477 ? 44.593 -20.992 -51.217 1.00 56.69 477 PRO A C 1
ATOM 3736 O O . PRO A 1 477 ? 45.340 -21.927 -51.505 1.00 56.69 477 PRO A O 1
ATOM 3739 N N . LEU A 1 478 ? 43.943 -20.928 -50.059 1.00 58.38 478 LEU A N 1
ATOM 3740 C CA . LEU A 1 478 ? 43.825 -22.026 -49.115 1.00 58.38 478 LEU A CA 1
ATOM 3741 C C . LEU A 1 478 ? 42.715 -22.957 -49.597 1.00 58.38 478 LEU A C 1
ATOM 3743 O O . LEU A 1 478 ? 41.628 -22.522 -49.972 1.00 58.38 478 LEU A O 1
ATOM 3747 N N . HIS A 1 479 ? 43.028 -24.248 -49.616 1.00 65.62 479 HIS A N 1
ATOM 3748 C CA . HIS A 1 479 ? 42.108 -25.315 -49.979 1.00 65.62 479 HIS A CA 1
ATOM 3749 C C . HIS A 1 479 ? 40.954 -25.326 -48.968 1.00 65.62 479 HIS A C 1
ATOM 3751 O O . HIS A 1 479 ? 41.143 -25.723 -47.820 1.00 65.62 479 HIS A O 1
ATOM 3757 N N . VAL A 1 480 ? 39.790 -24.814 -49.368 1.00 69.06 480 VAL A N 1
ATOM 3758 C CA . VAL A 1 480 ? 38.597 -24.786 -48.517 1.00 69.06 480 VAL A CA 1
ATOM 3759 C C . VAL A 1 480 ? 38.018 -26.206 -48.497 1.00 69.06 480 VAL A C 1
ATOM 3761 O O . VAL A 1 480 ? 37.661 -26.703 -49.568 1.00 69.06 480 VAL A O 1
ATOM 3764 N N . PRO A 1 481 ? 37.954 -26.880 -47.332 1.00 74.56 481 PRO A N 1
ATOM 3765 C CA . PRO A 1 481 ? 37.325 -28.192 -47.219 1.00 74.56 481 PRO A CA 1
ATOM 3766 C C . PRO A 1 481 ? 35.864 -28.114 -47.661 1.00 74.56 481 PRO A C 1
ATOM 3768 O O . PRO A 1 481 ? 35.215 -27.074 -47.502 1.00 74.56 481 PRO A O 1
ATOM 3771 N N . SER A 1 482 ? 35.334 -29.201 -48.214 1.00 84.56 482 SER A N 1
ATOM 3772 C CA . SER A 1 482 ? 33.930 -29.223 -48.626 1.00 84.56 482 SER A CA 1
ATOM 3773 C C . SER A 1 482 ? 33.005 -29.014 -47.418 1.00 84.56 482 SER A C 1
ATOM 3775 O O . 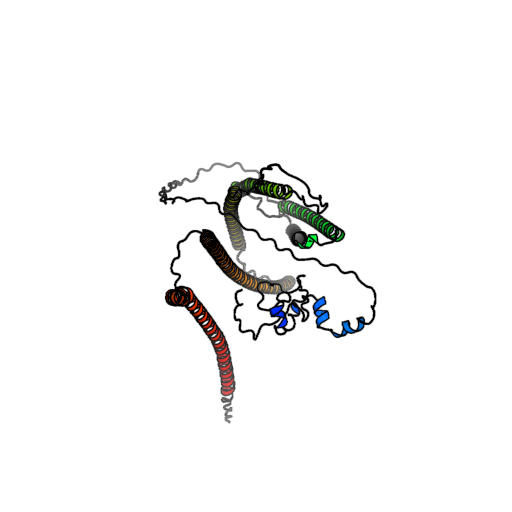SER A 1 482 ? 33.345 -29.351 -46.280 1.00 84.56 482 SER A O 1
ATOM 3777 N N . ALA A 1 483 ? 31.814 -28.455 -47.654 1.00 75.75 483 ALA A N 1
ATOM 3778 C CA . ALA A 1 483 ? 30.831 -28.210 -46.596 1.00 75.75 483 ALA A CA 1
ATOM 3779 C C . ALA A 1 483 ? 30.485 -29.488 -45.805 1.00 75.75 483 ALA A C 1
ATOM 3781 O O . ALA A 1 483 ? 30.262 -29.416 -44.597 1.00 75.75 483 ALA A O 1
ATOM 3782 N N . ASP A 1 484 ? 30.512 -30.649 -46.468 1.00 79.12 484 ASP A N 1
ATOM 3783 C CA . ASP A 1 484 ? 30.267 -31.948 -45.843 1.00 79.12 484 ASP A CA 1
ATOM 3784 C C . ASP A 1 484 ? 31.404 -32.365 -44.901 1.00 79.12 484 ASP A C 1
ATOM 3786 O O . ASP A 1 484 ? 31.132 -32.836 -43.800 1.00 79.12 484 ASP A O 1
ATOM 3790 N N . GLU A 1 485 ? 32.668 -32.131 -45.265 1.00 83.75 485 GLU A N 1
ATOM 3791 C CA . GLU A 1 485 ? 33.821 -32.421 -44.397 1.00 83.75 485 GLU A CA 1
ATOM 3792 C C . GLU A 1 485 ? 33.836 -31.517 -43.154 1.00 83.75 485 GLU A C 1
ATOM 3794 O O . GLU A 1 485 ? 34.130 -31.980 -42.048 1.00 83.75 485 GLU A O 1
ATOM 3799 N N . LEU A 1 486 ? 33.447 -30.245 -43.307 1.00 82.94 486 LEU A N 1
ATOM 3800 C CA . LEU A 1 486 ? 33.264 -29.324 -42.180 1.00 82.94 486 LEU A CA 1
ATOM 3801 C C . LEU A 1 486 ? 32.101 -29.760 -41.281 1.00 82.94 486 LEU A C 1
ATOM 3803 O O . LEU A 1 486 ? 32.258 -29.820 -40.062 1.00 82.94 486 LEU A O 1
ATOM 3807 N N . LEU A 1 487 ? 30.950 -30.118 -41.854 1.00 84.06 487 LEU A N 1
ATOM 3808 C CA . LEU A 1 487 ? 29.801 -30.613 -41.091 1.00 84.06 487 LEU A CA 1
ATOM 3809 C C . LEU A 1 487 ? 30.144 -31.893 -40.325 1.00 84.06 487 LEU A C 1
ATOM 3811 O O . LEU A 1 487 ? 29.830 -31.999 -39.140 1.00 84.06 487 LEU A O 1
ATOM 3815 N N . GLN A 1 488 ? 30.830 -32.843 -40.959 1.00 89.62 488 GLN A N 1
ATOM 3816 C CA . GLN A 1 488 ? 31.209 -34.107 -40.332 1.00 89.62 488 GLN A CA 1
ATOM 3817 C C . GLN A 1 488 ? 32.207 -33.902 -39.183 1.00 89.62 488 GLN A C 1
ATOM 3819 O O . GLN A 1 488 ? 32.130 -34.605 -38.174 1.00 89.62 488 GLN A O 1
ATOM 3824 N N . GLY A 1 489 ? 33.087 -32.902 -39.299 1.00 87.38 489 GLY A N 1
ATOM 3825 C CA . GLY A 1 489 ? 34.007 -32.499 -38.238 1.00 87.38 489 GLY A CA 1
ATOM 3826 C C . GLY A 1 489 ? 33.331 -31.774 -37.070 1.00 87.38 489 GLY A C 1
ATOM 3827 O O . GLY A 1 489 ? 33.688 -32.020 -35.922 1.00 87.38 489 GLY A O 1
ATOM 3828 N N . VAL A 1 490 ? 32.343 -30.909 -37.330 1.00 87.69 490 VAL A N 1
ATOM 3829 C CA . VAL A 1 490 ? 31.718 -30.052 -36.301 1.00 87.69 490 VAL A CA 1
ATOM 3830 C C . VAL A 1 490 ? 30.542 -30.739 -35.593 1.00 87.69 490 VAL A C 1
ATOM 3832 O O . VAL A 1 490 ? 30.319 -30.506 -34.404 1.00 87.69 490 VAL A O 1
ATOM 3835 N N . MET A 1 491 ? 29.813 -31.631 -36.269 1.00 88.75 491 MET A N 1
ATOM 3836 C CA . MET A 1 491 ? 28.638 -32.328 -35.720 1.00 88.75 491 MET A CA 1
ATOM 3837 C C . MET A 1 491 ? 28.859 -33.034 -34.367 1.00 88.75 491 MET A C 1
ATOM 3839 O O . MET A 1 491 ? 27.986 -32.908 -33.506 1.00 88.75 491 MET A O 1
ATOM 3843 N N . PRO A 1 492 ? 29.979 -33.742 -34.110 1.00 90.88 492 PRO A N 1
ATOM 3844 C CA . PRO A 1 492 ? 30.231 -34.368 -32.811 1.00 90.88 492 PRO A CA 1
ATOM 3845 C C . PRO A 1 492 ? 30.329 -33.336 -31.682 1.00 90.88 492 PRO A C 1
ATOM 3847 O O . PRO A 1 492 ? 29.759 -33.540 -30.611 1.00 90.88 492 PRO A O 1
ATOM 3850 N N . TYR A 1 493 ? 30.993 -32.206 -31.941 1.00 88.06 493 TYR A N 1
ATOM 3851 C CA . TYR A 1 493 ? 31.153 -31.119 -30.976 1.00 88.06 493 TYR A CA 1
ATOM 3852 C C . TYR A 1 493 ? 29.848 -30.365 -30.750 1.00 88.06 493 TYR A C 1
ATOM 3854 O O . TYR A 1 493 ? 29.533 -30.044 -29.611 1.00 88.06 493 TYR A O 1
ATOM 3862 N N . LEU A 1 494 ? 29.051 -30.144 -31.798 1.00 83.19 494 LEU A N 1
ATOM 3863 C CA . LEU A 1 494 ? 27.705 -29.580 -31.682 1.00 83.19 494 LEU A CA 1
ATOM 3864 C C . LEU A 1 494 ? 26.796 -30.493 -30.858 1.00 83.19 494 LEU A C 1
ATOM 3866 O O . LEU A 1 494 ? 26.171 -30.034 -29.908 1.00 83.19 494 LEU A O 1
ATOM 3870 N N . ALA A 1 495 ? 26.768 -31.794 -31.155 1.00 85.69 495 ALA A N 1
ATOM 3871 C CA . ALA A 1 495 ? 25.981 -32.763 -30.399 1.00 85.69 495 ALA A CA 1
ATOM 3872 C C . ALA A 1 495 ? 26.435 -32.855 -28.934 1.00 85.69 495 ALA A C 1
ATOM 3874 O O . ALA A 1 495 ? 25.603 -32.973 -28.033 1.00 85.69 495 ALA A O 1
ATOM 3875 N N . GLN A 1 496 ? 27.743 -32.783 -28.677 1.00 89.81 496 GLN A N 1
ATOM 3876 C CA . GLN A 1 496 ? 28.281 -32.769 -27.322 1.00 89.81 496 GLN A CA 1
ATOM 3877 C C . GLN A 1 496 ? 27.978 -31.455 -26.601 1.00 89.81 496 GLN A C 1
ATOM 3879 O O . GLN A 1 496 ? 27.542 -31.503 -25.460 1.00 89.81 496 GLN A O 1
ATOM 3884 N N . SER A 1 497 ? 28.119 -30.307 -27.261 1.00 86.62 497 SER A N 1
ATOM 3885 C CA . SER A 1 497 ? 27.810 -28.991 -26.696 1.00 86.62 497 SER A CA 1
ATOM 3886 C C . SER A 1 497 ? 26.324 -28.867 -26.369 1.00 86.62 497 SER A C 1
ATOM 3888 O O . SER A 1 497 ? 25.971 -28.494 -25.257 1.00 86.62 497 SER A O 1
ATOM 3890 N N . VAL A 1 498 ? 25.445 -29.318 -27.269 1.00 84.00 498 VAL A N 1
ATOM 3891 C CA . VAL A 1 498 ? 23.999 -29.419 -27.031 1.00 84.00 498 VAL A CA 1
ATOM 3892 C C . VAL A 1 498 ? 23.699 -30.321 -25.835 1.00 84.00 498 VAL A C 1
ATOM 3894 O O . VAL A 1 498 ? 22.892 -29.951 -24.990 1.00 84.00 498 VAL A O 1
ATOM 3897 N N . ARG A 1 499 ? 24.357 -31.478 -25.697 1.00 90.06 499 ARG A N 1
ATOM 3898 C CA . ARG A 1 499 ? 24.190 -32.318 -24.498 1.00 90.06 499 ARG A CA 1
ATOM 3899 C C . ARG A 1 499 ? 24.682 -31.613 -23.237 1.00 90.06 499 ARG A C 1
ATOM 3901 O O . ARG A 1 499 ? 23.995 -31.674 -22.231 1.00 90.06 499 ARG A O 1
ATOM 3908 N N . THR A 1 500 ? 25.830 -30.949 -23.264 1.00 89.62 500 THR A N 1
ATOM 3909 C CA . THR A 1 500 ? 26.390 -30.295 -22.074 1.00 89.62 500 THR A CA 1
ATOM 3910 C C . THR A 1 500 ? 25.569 -29.076 -21.650 1.00 89.62 500 THR A C 1
ATOM 3912 O O . THR A 1 500 ? 25.338 -28.898 -20.460 1.00 89.62 500 THR A O 1
ATOM 3915 N N . LEU A 1 501 ? 25.087 -28.276 -22.606 1.00 87.19 501 LEU A N 1
ATOM 3916 C CA . LEU A 1 501 ? 24.284 -27.080 -22.351 1.00 87.19 501 LEU A CA 1
ATOM 3917 C C . LEU A 1 501 ? 22.826 -27.412 -22.052 1.00 87.19 501 LEU A C 1
ATOM 3919 O O . LEU A 1 501 ? 22.300 -26.910 -21.075 1.00 87.19 501 LEU A O 1
ATOM 3923 N N . ILE A 1 502 ? 22.160 -28.252 -22.851 1.00 84.44 502 ILE A N 1
ATOM 3924 C CA . ILE A 1 502 ? 20.701 -28.450 -22.759 1.00 84.44 502 ILE A CA 1
ATOM 3925 C C . ILE A 1 502 ? 20.314 -29.497 -21.706 1.00 84.44 502 ILE A C 1
ATOM 3927 O O . ILE A 1 502 ? 19.284 -29.356 -21.047 1.00 84.44 502 ILE A O 1
ATOM 3931 N N . ASN A 1 503 ? 21.122 -30.543 -21.502 1.00 89.44 503 ASN A N 1
ATOM 3932 C CA . ASN A 1 503 ? 20.803 -31.595 -20.532 1.00 89.44 503 ASN A CA 1
ATOM 3933 C C . ASN A 1 503 ? 20.599 -31.094 -19.085 1.00 89.44 503 ASN A C 1
ATOM 3935 O O . ASN A 1 503 ? 19.651 -31.568 -18.462 1.00 89.44 503 ASN A O 1
ATOM 3939 N N . PRO A 1 504 ? 21.390 -30.149 -18.525 1.00 88.62 504 PRO A N 1
ATOM 3940 C CA . PRO A 1 504 ? 21.111 -29.629 -17.186 1.00 88.62 504 PRO A CA 1
ATOM 3941 C C . PRO A 1 504 ? 19.755 -28.916 -17.104 1.00 88.62 504 PRO A C 1
ATOM 3943 O O . PRO A 1 504 ? 19.037 -29.145 -16.137 1.00 88.62 504 PRO A O 1
ATOM 3946 N N . TYR A 1 505 ? 19.343 -28.153 -18.125 1.00 80.81 505 TYR A N 1
ATOM 3947 C CA . TYR A 1 505 ? 18.007 -27.539 -18.149 1.00 80.81 505 TYR A CA 1
ATOM 3948 C C . TYR A 1 505 ? 16.892 -28.585 -18.235 1.00 80.81 505 TYR A C 1
ATOM 3950 O O . TYR A 1 505 ? 15.882 -28.468 -17.547 1.00 80.81 505 TYR A O 1
ATOM 3958 N N . LEU A 1 506 ? 17.074 -29.649 -19.026 1.00 86.69 506 LEU A N 1
ATOM 3959 C CA . LEU A 1 506 ? 16.106 -30.751 -19.089 1.00 86.69 506 LEU A CA 1
ATOM 3960 C C . LEU A 1 506 ? 16.002 -31.506 -17.760 1.00 86.69 506 LEU A C 1
ATOM 3962 O O . LEU A 1 506 ? 14.904 -31.887 -17.356 1.00 86.69 506 LEU A O 1
ATOM 3966 N N . LEU A 1 507 ? 17.126 -31.724 -17.072 1.00 91.44 507 LEU A N 1
ATOM 3967 C CA . LEU A 1 507 ? 17.145 -32.332 -15.741 1.00 91.44 507 LEU A CA 1
ATOM 3968 C C . LEU A 1 507 ? 16.506 -31.416 -14.695 1.00 91.44 507 LEU A C 1
ATOM 3970 O O . LEU A 1 507 ? 15.750 -31.905 -13.859 1.00 91.44 507 LEU A O 1
ATOM 3974 N N . HIS A 1 508 ? 16.761 -30.110 -14.774 1.00 88.56 508 HIS A N 1
ATOM 3975 C CA . HIS A 1 508 ? 16.159 -29.108 -13.903 1.00 88.56 508 HIS A CA 1
ATOM 3976 C C . HIS A 1 508 ? 14.637 -29.065 -14.072 1.00 88.56 508 HIS A C 1
ATOM 3978 O O . HIS A 1 508 ? 13.923 -29.319 -13.107 1.00 88.56 508 HIS A O 1
ATOM 3984 N N . HIS A 1 509 ? 14.133 -28.906 -15.300 1.00 83.50 509 HIS A N 1
ATOM 3985 C CA . HIS A 1 509 ? 12.693 -28.932 -15.578 1.00 83.50 509 HIS A CA 1
ATOM 3986 C C . HIS A 1 509 ? 12.044 -30.270 -15.222 1.00 83.50 509 HIS A C 1
ATOM 3988 O O . HIS A 1 509 ? 10.921 -30.310 -14.725 1.00 83.50 509 HIS A O 1
ATOM 3994 N N . ARG A 1 510 ? 12.740 -31.396 -15.428 1.00 92.56 510 ARG A N 1
ATOM 3995 C CA . ARG A 1 510 ? 12.264 -32.694 -14.937 1.00 92.56 510 ARG A CA 1
ATOM 3996 C C . ARG A 1 510 ? 12.121 -32.693 -13.411 1.00 92.56 510 ARG A C 1
ATOM 3998 O O . ARG A 1 510 ? 11.160 -33.276 -12.916 1.00 92.56 510 ARG A O 1
ATOM 4005 N N . GLY A 1 511 ? 13.050 -32.067 -12.691 1.00 91.75 511 GLY A N 1
ATOM 4006 C CA . GLY A 1 511 ? 12.985 -31.871 -11.243 1.00 91.75 511 GLY A CA 1
ATOM 4007 C C . GLY A 1 511 ? 11.786 -31.023 -10.823 1.00 91.75 511 GLY A C 1
ATOM 4008 O O . GLY A 1 511 ? 10.990 -31.483 -10.010 1.00 91.75 511 GLY A O 1
ATOM 4009 N N . GLU A 1 512 ? 11.594 -29.858 -11.445 1.00 85.88 512 GLU A N 1
ATOM 4010 C CA . GLU A 1 512 ? 10.454 -28.964 -11.183 1.00 85.88 512 GLU A CA 1
ATOM 4011 C C . GLU A 1 512 ? 9.109 -29.660 -11.432 1.00 85.88 512 GLU A C 1
ATOM 4013 O O . GLU A 1 512 ? 8.198 -29.590 -10.609 1.00 85.88 512 GLU A O 1
ATOM 4018 N N . ILE A 1 513 ? 8.988 -30.406 -12.538 1.00 85.38 513 ILE A N 1
ATOM 4019 C CA . ILE A 1 513 ? 7.780 -31.183 -12.850 1.00 85.38 513 ILE A CA 1
ATOM 4020 C C . ILE A 1 513 ? 7.548 -32.268 -11.792 1.00 85.38 513 ILE A C 1
ATOM 4022 O O . ILE A 1 513 ? 6.416 -32.473 -11.357 1.00 85.38 513 ILE A O 1
ATOM 4026 N N . GLN A 1 514 ? 8.598 -32.970 -11.358 1.00 94.31 514 GLN A N 1
ATOM 4027 C CA . GLN A 1 514 ? 8.484 -33.987 -10.309 1.00 94.31 514 GLN A CA 1
ATOM 4028 C C . GLN A 1 514 ? 8.090 -33.389 -8.954 1.00 94.31 514 GLN A C 1
ATOM 4030 O O . GLN A 1 514 ? 7.323 -34.011 -8.219 1.00 94.31 514 GLN A O 1
ATOM 4035 N N . GLU A 1 515 ? 8.592 -32.205 -8.620 1.00 89.25 515 GLU A N 1
ATOM 4036 C CA . GLU A 1 515 ? 8.253 -31.493 -7.390 1.00 89.25 515 GLU A CA 1
ATOM 4037 C C . GLU A 1 515 ? 6.816 -30.970 -7.415 1.00 89.25 515 GLU A C 1
ATOM 4039 O O . GLU A 1 515 ? 6.069 -31.215 -6.470 1.00 89.25 515 GLU A O 1
ATOM 4044 N N . CYS A 1 516 ? 6.383 -30.374 -8.528 1.00 86.75 516 CYS A N 1
ATOM 4045 C CA . CYS A 1 516 ? 5.004 -29.934 -8.724 1.00 86.75 516 CYS A CA 1
ATOM 4046 C C . CYS A 1 516 ? 4.015 -31.109 -8.631 1.00 86.75 516 CYS A C 1
ATOM 4048 O O . CYS A 1 516 ? 3.017 -31.027 -7.915 1.00 86.75 516 CYS A O 1
ATOM 4050 N N . LEU A 1 517 ? 4.328 -32.245 -9.268 1.00 87.56 517 LEU A N 1
ATOM 4051 C CA . LEU A 1 517 ? 3.524 -33.467 -9.153 1.00 87.56 517 LEU A CA 1
ATOM 4052 C C . LEU A 1 517 ? 3.476 -33.999 -7.714 1.00 87.56 517 LEU A C 1
ATOM 4054 O O . LEU A 1 517 ? 2.429 -34.468 -7.270 1.00 87.56 517 LEU A O 1
ATOM 4058 N N . ARG A 1 518 ? 4.584 -33.921 -6.966 1.00 92.31 518 ARG A N 1
ATOM 4059 C CA . ARG A 1 518 ? 4.624 -34.333 -5.555 1.00 92.31 518 ARG A CA 1
ATOM 4060 C C . ARG A 1 518 ? 3.783 -33.405 -4.676 1.00 92.31 518 ARG A C 1
ATOM 4062 O O . ARG A 1 518 ? 3.038 -33.905 -3.838 1.00 92.31 518 ARG A O 1
ATOM 4069 N N . ALA A 1 519 ? 3.868 -32.092 -4.886 1.00 88.12 519 ALA A N 1
ATOM 4070 C CA . ALA A 1 519 ? 3.075 -31.100 -4.164 1.00 88.12 519 ALA A CA 1
ATOM 4071 C C . ALA A 1 519 ? 1.572 -31.295 -4.413 1.00 88.12 519 ALA A C 1
ATOM 4073 O O . ALA A 1 519 ? 0.806 -31.402 -3.458 1.00 88.12 519 ALA A O 1
ATOM 4074 N N . GLN A 1 520 ? 1.161 -31.465 -5.675 1.00 86.69 520 GLN A N 1
ATOM 4075 C CA . GLN A 1 520 ? -0.234 -31.766 -6.016 1.00 86.69 520 GLN A CA 1
ATOM 4076 C C . GLN A 1 520 ? -0.704 -33.094 -5.417 1.00 86.69 520 GLN A C 1
ATOM 4078 O O . GLN A 1 520 ? -1.822 -33.177 -4.917 1.00 86.69 520 GLN A O 1
ATOM 4083 N N . SER A 1 521 ? 0.138 -34.132 -5.425 1.00 90.69 521 SER A N 1
ATOM 4084 C CA . SER A 1 521 ? -0.199 -35.410 -4.789 1.00 90.69 521 SER A CA 1
ATOM 4085 C C . SER A 1 521 ? -0.432 -35.255 -3.285 1.00 90.69 521 SER A C 1
ATOM 4087 O O . SER A 1 521 ? -1.392 -35.821 -2.772 1.00 90.69 521 SER A O 1
ATOM 4089 N N . ALA A 1 522 ? 0.412 -34.490 -2.586 1.00 91.00 522 ALA A N 1
ATOM 4090 C CA . ALA A 1 522 ? 0.270 -34.239 -1.152 1.00 91.00 522 ALA A CA 1
ATOM 4091 C C . ALA A 1 522 ? -0.976 -33.396 -0.835 1.00 91.00 522 ALA A C 1
ATOM 4093 O O . ALA A 1 522 ? -1.679 -33.660 0.140 1.00 91.00 522 ALA A O 1
ATOM 4094 N N . GLU A 1 523 ? -1.286 -32.410 -1.675 1.00 91.12 523 GLU A N 1
ATOM 4095 C CA . GLU A 1 523 ? -2.494 -31.601 -1.532 1.00 91.12 523 GLU A CA 1
ATOM 4096 C C . GLU A 1 523 ? -3.762 -32.435 -1.747 1.00 91.12 523 GLU A C 1
ATOM 4098 O O . GLU A 1 523 ? -4.679 -32.388 -0.926 1.00 91.12 523 GLU A O 1
ATOM 4103 N N . VAL A 1 524 ? -3.800 -33.258 -2.799 1.00 90.94 524 VAL A N 1
ATOM 4104 C CA . VAL A 1 524 ? -4.912 -34.185 -3.045 1.00 90.94 524 VAL A CA 1
ATOM 4105 C C . VAL A 1 524 ? -5.047 -35.178 -1.893 1.00 90.94 524 VAL A C 1
ATOM 4107 O O . VAL A 1 524 ? -6.160 -35.419 -1.432 1.00 90.94 524 VAL A O 1
ATOM 4110 N N . GLU A 1 525 ? -3.943 -35.720 -1.377 1.00 93.12 525 GLU A N 1
ATOM 4111 C CA . GLU A 1 525 ? -3.958 -36.614 -0.218 1.00 93.12 525 GLU A CA 1
ATOM 4112 C C . GLU A 1 525 ? -4.523 -35.916 1.029 1.00 93.12 525 GLU A C 1
ATOM 4114 O O . GLU A 1 525 ? -5.407 -36.467 1.684 1.00 93.12 525 GLU A O 1
ATOM 4119 N N . SER A 1 526 ? -4.122 -34.676 1.318 1.00 91.94 526 SER A N 1
ATOM 4120 C CA . SER A 1 526 ? -4.659 -33.866 2.424 1.00 91.94 526 SER A CA 1
ATOM 4121 C C . SER A 1 526 ? -6.159 -33.564 2.266 1.00 91.94 526 SER A C 1
ATOM 4123 O O . SER A 1 526 ? -6.959 -33.745 3.192 1.00 91.94 526 SER A O 1
ATOM 4125 N N . GLN A 1 527 ? -6.595 -33.172 1.067 1.00 89.38 527 GLN A N 1
ATOM 4126 C CA . GLN A 1 527 ? -8.006 -32.886 0.786 1.00 89.38 527 GLN A CA 1
ATOM 4127 C C . GLN A 1 527 ? -8.882 -34.145 0.841 1.00 89.38 527 GLN A C 1
ATOM 4129 O O . GLN A 1 527 ? -10.017 -34.099 1.322 1.00 89.38 527 GLN A O 1
ATOM 4134 N N . VAL A 1 528 ? -8.380 -35.281 0.353 1.00 94.19 528 VAL A N 1
ATOM 4135 C CA . VAL A 1 528 ? -9.108 -36.555 0.391 1.00 94.19 528 VAL A CA 1
ATOM 4136 C C . VAL A 1 528 ? -9.163 -37.092 1.817 1.00 94.19 528 VAL A C 1
ATOM 4138 O O . VAL A 1 528 ? -10.242 -37.469 2.267 1.00 94.19 528 VAL A O 1
ATOM 4141 N N . THR A 1 529 ? -8.048 -37.090 2.550 1.00 92.38 529 THR A N 1
ATOM 4142 C CA . THR A 1 529 ? -7.997 -37.579 3.938 1.00 92.38 529 THR A CA 1
ATOM 4143 C C . THR A 1 529 ? -8.868 -36.742 4.871 1.00 92.38 529 THR A C 1
ATOM 4145 O O . THR A 1 529 ? -9.630 -37.315 5.645 1.00 92.38 529 THR A O 1
ATOM 4148 N N . SER A 1 530 ? -8.863 -35.411 4.755 1.00 92.25 530 SER A N 1
ATOM 4149 C CA . SER A 1 530 ? -9.747 -34.542 5.551 1.00 92.25 530 SER A CA 1
ATOM 4150 C C . SER A 1 530 ? -11.235 -34.823 5.299 1.00 92.25 530 SER A C 1
ATOM 4152 O O . SER A 1 530 ? -12.003 -34.989 6.248 1.00 92.25 530 SER A O 1
ATOM 4154 N N . LYS A 1 531 ? -11.655 -34.976 4.035 1.00 91.75 531 LYS A N 1
ATOM 4155 C CA . LYS A 1 531 ? -13.037 -35.365 3.694 1.00 91.75 531 LYS A CA 1
ATOM 4156 C C . LYS A 1 531 ? -13.375 -36.789 4.148 1.00 91.75 531 LYS A C 1
ATOM 4158 O O . LYS A 1 531 ? -14.500 -37.044 4.585 1.00 91.75 531 LYS A O 1
ATOM 4163 N N . LEU A 1 532 ? -12.417 -37.715 4.085 1.00 93.00 532 LEU A N 1
ATOM 4164 C CA . LEU A 1 532 ? -12.583 -39.084 4.573 1.00 93.00 532 LEU A CA 1
ATOM 4165 C C . LEU A 1 532 ? -12.807 -39.111 6.094 1.00 93.00 532 LEU A C 1
ATOM 4167 O O . LEU A 1 532 ? -13.701 -39.804 6.564 1.00 93.00 532 LEU A O 1
ATOM 4171 N N . VAL A 1 533 ? -12.069 -38.302 6.859 1.00 93.31 533 VAL A N 1
ATOM 4172 C CA . VAL A 1 533 ? -12.248 -38.178 8.316 1.00 93.31 533 VAL A CA 1
ATOM 4173 C C . VAL A 1 533 ? -13.638 -37.636 8.656 1.00 93.31 533 VAL A C 1
ATOM 4175 O O . VAL A 1 533 ? -14.319 -38.203 9.507 1.00 93.31 533 VAL A O 1
ATOM 4178 N N . VAL A 1 534 ? -14.107 -36.593 7.963 1.00 91.75 534 VAL A N 1
ATOM 4179 C CA . VAL A 1 534 ? -15.453 -36.032 8.190 1.00 91.75 534 VAL A CA 1
ATOM 4180 C C . VAL A 1 534 ? -16.546 -37.052 7.862 1.00 91.75 534 VAL A C 1
ATOM 4182 O O . VAL A 1 534 ? -17.493 -37.227 8.629 1.00 91.75 534 VAL A O 1
ATOM 4185 N N . THR A 1 535 ? -16.417 -37.766 6.741 1.00 91.25 535 THR A N 1
ATOM 4186 C CA . THR A 1 535 ? -17.386 -38.809 6.367 1.00 91.25 535 THR A CA 1
ATOM 4187 C C . THR A 1 535 ? -17.360 -39.990 7.336 1.00 91.25 535 THR A C 1
ATOM 4189 O O . THR A 1 535 ? -18.424 -40.485 7.704 1.00 91.25 535 THR A O 1
ATOM 4192 N N . GLN A 1 536 ? -16.187 -40.392 7.832 1.00 92.88 536 GLN A N 1
ATOM 4193 C CA . GLN A 1 536 ? -16.061 -41.405 8.878 1.00 92.88 536 GLN A CA 1
ATOM 4194 C C . GLN A 1 536 ? -16.744 -40.962 10.180 1.00 92.88 536 GLN A C 1
ATOM 4196 O O . GLN A 1 536 ? -17.554 -41.713 10.720 1.00 92.88 536 GLN A O 1
ATOM 4201 N N . GLN A 1 537 ? -16.494 -39.738 10.650 1.00 93.06 537 GLN A N 1
ATOM 4202 C CA . GLN A 1 537 ? -17.144 -39.186 11.845 1.00 93.06 537 GLN A CA 1
ATOM 4203 C C . GLN A 1 537 ? -18.670 -39.133 11.692 1.00 93.06 537 GLN A C 1
ATOM 4205 O O . GLN A 1 537 ? -19.402 -39.452 12.629 1.00 93.06 537 GLN A O 1
ATOM 4210 N N . MET A 1 538 ? -19.171 -38.790 10.501 1.00 92.44 538 MET A N 1
ATOM 4211 C CA . MET A 1 538 ? -20.605 -38.802 10.204 1.00 92.44 538 MET A CA 1
ATOM 4212 C C . MET A 1 538 ? -21.188 -40.222 10.257 1.00 92.44 538 MET A C 1
ATOM 4214 O O . MET A 1 538 ? -22.255 -40.426 10.839 1.00 92.44 538 MET A O 1
ATOM 4218 N N . VAL A 1 539 ? -20.488 -41.217 9.702 1.00 94.56 539 VAL A N 1
ATOM 4219 C CA . VAL A 1 539 ? -20.893 -42.632 9.772 1.00 94.56 539 VAL A CA 1
ATOM 4220 C C . VAL A 1 539 ? -20.888 -43.136 11.217 1.00 94.56 539 VAL A C 1
ATOM 4222 O O . VAL A 1 539 ? -21.844 -43.790 11.634 1.00 94.56 539 VAL A O 1
ATOM 4225 N N . GLU A 1 540 ? -19.872 -42.796 12.010 1.00 95.44 540 GLU A N 1
ATOM 4226 C CA . GLU A 1 540 ? -19.795 -43.137 13.436 1.00 95.44 540 GLU A CA 1
ATOM 4227 C C . GLU A 1 540 ? -20.924 -42.478 14.242 1.00 95.44 540 GLU A C 1
ATOM 4229 O O . GLU A 1 540 ? -21.555 -43.133 15.077 1.00 95.44 540 GLU A O 1
ATOM 4234 N N . ALA A 1 541 ? -21.252 -41.216 13.948 1.00 92.94 541 ALA A N 1
ATOM 4235 C CA . ALA A 1 541 ? -22.370 -40.508 14.562 1.00 92.94 541 ALA A CA 1
ATOM 4236 C C . ALA A 1 541 ? -23.712 -41.187 14.243 1.00 92.94 541 ALA A C 1
ATOM 4238 O O . ALA A 1 541 ? -24.480 -41.474 15.167 1.00 92.94 541 ALA A O 1
ATOM 4239 N N . ILE A 1 542 ? -23.966 -41.523 12.971 1.00 94.38 542 ILE A N 1
ATOM 4240 C CA . ILE A 1 542 ? -25.169 -42.255 12.539 1.00 94.38 542 ILE A CA 1
ATOM 4241 C C . ILE A 1 542 ? -25.228 -43.631 13.208 1.00 94.38 542 ILE A C 1
ATOM 4243 O O . ILE A 1 542 ? -26.264 -43.996 13.759 1.00 94.38 542 ILE A O 1
ATOM 4247 N N . HIS A 1 543 ? -24.125 -44.380 13.232 1.00 93.38 543 HIS A N 1
ATOM 4248 C CA . HIS A 1 543 ? -24.052 -45.682 13.894 1.00 93.38 543 HIS A CA 1
ATOM 4249 C C . HIS A 1 543 ? -24.354 -45.574 15.398 1.00 93.38 543 HIS A C 1
ATOM 4251 O O . HIS A 1 543 ? -25.138 -46.357 15.938 1.00 93.38 543 HIS A O 1
ATOM 4257 N N . SER A 1 544 ? -23.801 -44.566 16.080 1.00 93.44 544 SER A N 1
ATOM 4258 C CA . SER A 1 544 ? -24.082 -44.312 17.497 1.00 93.44 544 SER A CA 1
ATOM 4259 C C . SER A 1 544 ? -25.555 -43.964 17.740 1.00 93.44 544 SER A C 1
ATOM 4261 O O . SER A 1 544 ? -26.138 -44.408 18.729 1.00 93.44 544 SER A O 1
ATOM 4263 N N . TRP A 1 545 ? -26.176 -43.215 16.827 1.00 93.44 545 TRP A N 1
ATOM 4264 C CA . TRP A 1 545 ? -27.588 -42.851 16.885 1.00 93.44 545 TRP A CA 1
ATOM 4265 C C . TRP A 1 545 ? -28.497 -44.068 16.659 1.00 93.44 545 TRP A C 1
ATOM 4267 O O . TRP A 1 545 ? -29.411 -44.302 17.450 1.00 93.44 545 TRP A O 1
ATOM 4277 N N . VAL A 1 546 ? -28.194 -44.906 15.661 1.00 93.69 546 VAL A N 1
ATOM 4278 C CA . VAL A 1 546 ? -28.912 -46.165 15.392 1.00 93.69 546 VAL A CA 1
ATOM 4279 C C . VAL A 1 546 ? -28.832 -47.114 16.589 1.00 93.69 546 VAL A C 1
ATOM 4281 O O . VAL A 1 546 ? -29.851 -47.668 16.996 1.00 93.69 546 VAL A O 1
ATOM 4284 N N . ASN A 1 547 ? -27.662 -47.259 17.216 1.00 92.06 547 ASN A N 1
ATOM 4285 C CA . ASN A 1 547 ? -27.506 -48.117 18.395 1.00 92.06 547 ASN A CA 1
ATOM 4286 C C . ASN A 1 547 ? -28.295 -47.609 19.612 1.00 92.06 547 ASN A C 1
ATOM 4288 O O . ASN A 1 547 ? -28.836 -48.418 20.367 1.00 92.06 547 ASN A O 1
ATOM 4292 N N . ARG A 1 548 ? -28.433 -46.287 19.787 1.00 88.38 548 ARG A N 1
ATOM 4293 C CA . ARG A 1 548 ? -29.305 -45.712 20.830 1.00 88.38 548 ARG A CA 1
ATOM 4294 C C . ARG A 1 548 ? -30.779 -46.031 20.575 1.00 88.38 548 ARG A C 1
ATOM 4296 O O . ARG A 1 548 ? -31.489 -46.384 21.514 1.00 88.38 548 ARG A O 1
ATOM 4303 N N . LEU A 1 549 ? -31.228 -45.953 19.322 1.00 88.62 549 LEU A N 1
ATOM 4304 C CA . LEU A 1 549 ? -32.601 -46.308 18.950 1.00 88.62 549 LEU A CA 1
ATOM 4305 C C . LEU A 1 549 ? -32.874 -47.812 19.094 1.00 88.62 549 LEU A C 1
ATOM 4307 O O . LEU A 1 549 ? -33.927 -48.195 19.600 1.00 88.62 549 LEU A O 1
ATOM 4311 N N . GLY A 1 550 ? -31.918 -48.661 18.711 1.00 81.69 550 GLY A N 1
ATOM 4312 C CA . GLY A 1 550 ? -32.028 -50.118 18.827 1.00 81.69 550 GLY A CA 1
ATOM 4313 C C . GLY A 1 550 ? -31.980 -50.635 20.270 1.00 81.69 550 GLY A C 1
ATOM 4314 O O . GLY A 1 550 ? -32.673 -51.594 20.599 1.00 81.69 550 GLY A O 1
ATOM 4315 N N . GLY A 1 551 ? -31.212 -49.990 21.155 1.00 71.19 551 GLY A N 1
ATOM 4316 C CA . GLY A 1 551 ? -31.077 -50.393 22.562 1.00 71.19 551 GLY A CA 1
ATOM 4317 C C . GLY A 1 551 ? -32.252 -49.996 23.464 1.00 71.19 551 GLY A C 1
ATOM 4318 O O . GLY A 1 551 ? -32.482 -50.634 24.489 1.00 71.19 551 GLY A O 1
ATOM 4319 N N . SER A 1 552 ? -33.035 -48.978 23.090 1.00 59.34 552 SER A N 1
ATOM 4320 C CA . SER A 1 552 ? -34.130 -48.457 23.927 1.00 59.34 552 SER A CA 1
ATOM 4321 C C . SER A 1 552 ? -35.449 -49.241 23.806 1.00 59.34 552 SER A C 1
ATOM 4323 O O . SER A 1 552 ? -36.388 -48.961 24.549 1.00 59.34 552 SER A O 1
ATOM 4325 N N . GLY A 1 553 ? -35.546 -50.220 22.899 1.00 57.97 553 GLY A N 1
ATOM 4326 C CA . GLY A 1 553 ? -36.785 -50.971 22.641 1.00 57.97 553 GLY A CA 1
ATOM 4327 C C . GLY A 1 553 ? -37.001 -52.238 23.484 1.00 57.97 553 GLY A C 1
ATOM 4328 O O . GLY A 1 553 ? -38.059 -52.851 23.379 1.00 57.97 553 GLY A O 1
ATOM 4329 N N . GLY A 1 554 ? -36.029 -52.664 24.301 1.00 57.53 554 GLY A N 1
ATOM 4330 C CA . GLY A 1 554 ? -36.023 -54.013 24.895 1.00 57.53 554 GLY A CA 1
ATOM 4331 C C . GLY A 1 554 ? -36.425 -54.151 26.370 1.00 57.53 554 GLY A C 1
ATOM 4332 O O . GLY A 1 554 ? -36.563 -55.275 26.840 1.00 57.53 554 GLY A O 1
ATOM 4333 N N . ALA A 1 555 ? -36.611 -53.060 27.121 1.00 56.91 555 ALA A N 1
ATOM 4334 C CA . ALA A 1 555 ? -36.752 -53.122 28.586 1.00 56.91 555 ALA A CA 1
ATOM 4335 C C . ALA A 1 555 ? -38.151 -52.771 29.124 1.00 56.91 555 ALA A C 1
ATOM 4337 O O . ALA A 1 555 ? -38.293 -52.410 30.290 1.00 56.91 555 ALA A O 1
ATOM 4338 N N . ALA A 1 556 ? -39.207 -52.932 28.322 1.00 56.72 556 ALA A N 1
ATOM 4339 C CA . ALA A 1 556 ? -40.573 -53.000 28.844 1.00 56.72 556 ALA A CA 1
ATOM 4340 C C . ALA A 1 556 ? -40.871 -54.427 29.349 1.00 56.72 556 ALA A C 1
ATOM 4342 O O . ALA A 1 556 ? -41.742 -55.128 28.836 1.00 56.72 556 ALA A O 1
ATOM 4343 N N . ALA A 1 557 ? -40.113 -54.880 30.353 1.00 57.38 557 ALA A N 1
ATOM 4344 C CA . ALA A 1 557 ? -40.500 -56.030 31.159 1.00 57.38 557 ALA A CA 1
ATOM 4345 C C . ALA A 1 557 ? -41.708 -55.602 32.003 1.00 57.38 557 ALA A C 1
ATOM 4347 O O . ALA A 1 557 ? -41.590 -54.788 32.918 1.00 57.38 557 ALA A O 1
ATOM 4348 N N . GLY A 1 558 ? -42.883 -56.093 31.609 1.00 56.31 558 GLY A N 1
ATOM 4349 C CA . GLY A 1 558 ? -44.167 -55.700 32.172 1.00 56.31 558 GLY A CA 1
ATOM 4350 C C . GLY A 1 558 ? -44.252 -55.869 33.696 1.00 56.31 558 GLY A C 1
ATOM 4351 O O . GLY A 1 558 ? -43.649 -56.789 34.261 1.00 56.31 558 GLY A O 1
ATOM 4352 N N . PRO A 1 559 ? -45.029 -55.012 34.380 1.00 59.34 559 PRO A N 1
ATOM 4353 C CA . PRO A 1 559 ? -45.273 -55.157 35.803 1.00 59.34 559 PRO A CA 1
ATOM 4354 C C . PRO A 1 559 ? -46.085 -56.435 36.049 1.00 59.34 559 PRO A C 1
ATOM 4356 O O . PRO A 1 559 ? -47.262 -56.525 35.702 1.00 59.34 559 PRO A O 1
ATOM 4359 N N . ARG A 1 560 ? -45.441 -57.441 36.655 1.00 52.78 560 ARG A N 1
ATOM 4360 C CA . ARG A 1 560 ? -46.117 -58.581 37.284 1.00 52.78 560 ARG A CA 1
ATOM 4361 C C . ARG A 1 560 ? -46.978 -58.050 38.428 1.00 52.78 560 ARG A C 1
ATOM 4363 O O . ARG A 1 560 ? -46.471 -57.730 39.499 1.00 52.78 560 ARG A O 1
ATOM 4370 N N . THR A 1 561 ? -48.278 -57.973 38.193 1.00 59.69 561 THR A N 1
ATOM 4371 C CA . THR A 1 561 ? -49.292 -57.842 39.234 1.00 59.69 561 THR A CA 1
ATOM 4372 C C . THR A 1 561 ? -49.371 -59.163 40.004 1.00 59.69 561 THR A C 1
ATOM 4374 O O . THR A 1 561 ? -49.782 -60.185 39.459 1.00 59.69 561 THR A O 1
ATOM 4377 N N . HIS A 1 562 ? -48.944 -59.157 41.268 1.00 50.84 562 HIS A N 1
ATOM 4378 C CA . HIS A 1 562 ? -49.282 -60.209 42.225 1.00 50.84 562 HIS A CA 1
ATOM 4379 C C . HIS A 1 562 ? -50.424 -59.716 43.113 1.00 50.84 562 HIS A C 1
ATOM 4381 O O . HIS A 1 562 ? -50.315 -58.664 43.744 1.00 50.84 562 HIS A O 1
ATOM 4387 N N . ALA A 1 563 ? -51.512 -60.485 43.063 1.00 50.62 563 ALA A N 1
ATOM 4388 C CA . ALA A 1 563 ? -52.622 -60.488 44.005 1.00 50.62 563 ALA A CA 1
ATOM 4389 C C . ALA A 1 563 ? -52.246 -61.224 45.296 1.00 50.62 563 ALA A C 1
ATOM 4391 O O . ALA A 1 563 ? -51.339 -62.093 45.225 1.00 50.62 563 ALA A O 1
#

Radius of gyration: 41.52 Å; chains: 1; bounding box: 99×88×119 Å

pLDDT: mean 75.96, std 20.05, range [26.45, 97.81]

Organism: Grifola frondosa (NCBI:txid5627)

Secondary structure (DSSP, 8-state):
-PPPP---GGG-BB-TTB-TT-PBPBBTTS-BS-S-TTT-SSB-TTSHHHHHHPBP-----GGGB-HHHHHHHH-GGGSGGGTTS--------------------------PPPPPPP-PPPPPPPPPPPPP------------------------HHHHHHHHHHHHHHHHHHHHHHHHHHHHHHHHHHHHHHHHSGGGGGS-HHHHHHHHHHHHHHHHHHHHHHHHHHHHHHHHHHHHHHH----STT-----TTHHHHHHHHHHHHHHHHHHHHHHHHHHHHHHHHHHHHS------------------------------HHHHHHHHHHHHHHHHHHHHHHHHHHHHHHHHHHHHHHHHHHHHHHHHHHS-----------HHHHHHHHHHHHHHHHHHHHHHHHHHHHHHHHHHHHHHHHHHHHHHHHHHHHHHHHHHHHHHHHHHHHHHHHHHHHHHHHHHHHT--------PPPHHHHHHHHHHHHHHHHHHHHHHHHHHHHHHHHHHHHHHHHHHHHHHHHHHHHHHHHHHHHHHHHHHHHHTTS---------